Protein AF-A0A7M5WUW3-F1 (afdb_monomer_lite)

Secondary structure (DSSP, 8-state):
---SHHHHHHHHHHHHHHHHHHHHHHHHHHS-HHHHHHHTTS---------------------------------------------------------------------------SSHHHHHHHHHHHHHHHHHHHHHHHHHHHHHHHHTSSS----HHHHHHHHHHHHHHHHHHHHHHHHHHHHHHHSTT-HHHHHHHHHHHHHHHHHHHHHHHHHHHHHHHHHHHHHHHHHHHHHHHHHHHHHHHHHHHHHHHHS-S-HHHHHHHHHHHHHHHHHHHHHHHHHHHHHT-TTS-HHHHHHHHHHHHHHHHHHHHHHHHHHHHHHHHHHHHHHHHHHHHHHHHHHHHHHHHHHTT---HHHHHHHHHHHHHHHHHHHHHHHHHHHHHHHHHHHGGGS-HHHHHHHHHHHHHHHHHHHHHHHHHHHHHHHHHHHHHHHHHHHHHHHHHHHHHHHHHHHHHTTTT---SHHHHHHHHHHHHHHHHHHHHHHHHHHHHHHHHHTTTTSTTHHHHHHHHHHHHHHHHHHHHHHHHHHHHHHHHHHHH--

Radius of gyration: 63.01 Å; chains: 1; bounding box: 129×64×210 Å

Structure (mmCIF, N/CA/C/O backbone):
data_AF-A0A7M5WUW3-F1
#
_entry.id   AF-A0A7M5WUW3-F1
#
loop_
_atom_site.group_PDB
_atom_site.id
_atom_site.type_symbol
_atom_site.label_atom_id
_atom_site.label_alt_id
_atom_site.label_comp_id
_atom_site.label_asym_id
_atom_site.label_entity_id
_atom_site.label_seq_id
_atom_site.pdbx_PDB_ins_code
_atom_site.Cartn_x
_atom_site.Cartn_y
_atom_site.Cartn_z
_atom_site.occupancy
_atom_site.B_iso_or_equiv
_atom_site.auth_seq_id
_atom_site.auth_comp_id
_atom_site.auth_asym_id
_atom_site.auth_atom_id
_atom_site.pdbx_PDB_model_num
ATOM 1 N N . LYS A 1 1 ? -48.008 1.207 118.930 1.00 36.62 1 LYS A N 1
ATOM 2 C CA . LYS A 1 1 ? -48.909 1.593 117.817 1.00 36.62 1 LYS A CA 1
ATOM 3 C C . LYS A 1 1 ? -48.050 2.169 116.680 1.00 36.62 1 LYS A C 1
ATOM 5 O O . LYS A 1 1 ? -47.332 3.125 116.912 1.00 36.62 1 LYS A O 1
ATOM 10 N N . THR A 1 2 ? -48.029 1.445 115.553 1.00 50.88 2 THR A N 1
ATOM 11 C CA . THR A 1 2 ? -47.575 1.736 114.163 1.00 50.88 2 THR A CA 1
ATOM 12 C C . THR A 1 2 ? -46.998 3.125 113.825 1.00 50.88 2 THR A C 1
ATOM 14 O O . THR A 1 2 ? -47.695 4.107 114.064 1.00 50.88 2 THR A O 1
ATOM 17 N N . PRO A 1 3 ? -45.810 3.210 113.165 1.00 41.06 3 PRO A N 1
ATOM 18 C CA . PRO A 1 3 ? -45.769 3.696 111.768 1.00 41.06 3 PRO A CA 1
ATOM 19 C C . PRO A 1 3 ? -44.536 3.235 110.931 1.00 41.06 3 PRO A C 1
ATOM 21 O O . PRO A 1 3 ? -43.832 4.067 110.368 1.00 41.06 3 PRO A O 1
ATOM 24 N N . LYS A 1 4 ? -44.219 1.933 110.822 1.00 41.97 4 LYS A N 1
ATOM 25 C CA . LYS A 1 4 ? -43.139 1.465 109.904 1.00 41.97 4 LYS A CA 1
ATOM 26 C C . LYS A 1 4 ? -43.601 0.578 108.740 1.00 41.97 4 LYS A C 1
ATOM 28 O O . LYS A 1 4 ? -42.954 0.568 107.699 1.00 41.97 4 LYS A O 1
ATOM 33 N N . ALA A 1 5 ? -44.754 -0.084 108.849 1.00 38.22 5 ALA A N 1
ATOM 34 C CA . ALA A 1 5 ? -45.273 -0.946 107.780 1.00 38.22 5 ALA A CA 1
ATOM 35 C C . ALA A 1 5 ? -45.907 -0.165 106.605 1.00 38.22 5 ALA A C 1
ATOM 37 O O . ALA A 1 5 ? -45.842 -0.601 105.459 1.00 38.22 5 ALA A O 1
ATOM 38 N N . THR A 1 6 ? -46.466 1.025 106.849 1.00 43.19 6 THR A N 1
ATOM 39 C CA . THR A 1 6 ? -47.188 1.808 105.827 1.00 43.19 6 THR A CA 1
ATOM 40 C C . THR A 1 6 ? -46.278 2.641 104.915 1.00 43.19 6 THR A C 1
ATOM 42 O O . THR A 1 6 ? -46.667 2.942 103.790 1.00 43.19 6 THR A O 1
ATOM 45 N N . GLN A 1 7 ? -45.062 2.995 105.352 1.00 40.44 7 GLN A N 1
ATOM 46 C CA . GLN A 1 7 ? -44.087 3.697 104.500 1.00 40.44 7 GLN A CA 1
ATOM 47 C C . GLN A 1 7 ? -43.358 2.751 103.536 1.00 40.44 7 GLN A C 1
ATOM 49 O O . GLN A 1 7 ? -43.092 3.141 102.400 1.00 40.44 7 GLN A O 1
ATOM 54 N N . LEU A 1 8 ? -43.091 1.502 103.941 1.00 38.50 8 LEU A N 1
ATOM 55 C CA . LEU A 1 8 ? -42.441 0.522 103.066 1.00 38.50 8 LEU A CA 1
ATOM 56 C C . LEU A 1 8 ? -43.353 0.082 101.910 1.00 38.50 8 LEU A C 1
ATOM 58 O O . LEU A 1 8 ? -42.878 -0.017 100.782 1.00 38.50 8 LEU A O 1
ATOM 62 N N . ASN A 1 9 ? -44.656 -0.097 102.159 1.00 41.28 9 ASN A N 1
ATOM 63 C CA . ASN A 1 9 ? -45.617 -0.402 101.092 1.00 41.28 9 ASN A CA 1
ATOM 64 C C . ASN A 1 9 ? -45.832 0.796 100.159 1.00 41.28 9 ASN A C 1
ATOM 66 O O . ASN A 1 9 ? -45.757 0.626 98.951 1.00 41.28 9 ASN A O 1
ATOM 70 N N . LYS A 1 10 ? -45.926 2.029 100.682 1.00 43.22 10 LYS A N 1
ATOM 71 C CA . LYS A 1 10 ? -46.007 3.229 99.828 1.00 43.22 10 LYS A CA 1
ATOM 72 C C . LYS A 1 10 ? -44.766 3.444 98.955 1.00 43.22 10 LYS A C 1
ATOM 74 O O . LYS A 1 10 ? -44.915 3.859 97.815 1.00 43.22 10 LYS A O 1
ATOM 79 N N . MET A 1 11 ? -43.556 3.144 99.438 1.00 37.34 11 MET A N 1
ATOM 80 C CA . MET A 1 11 ? -42.340 3.210 98.607 1.00 37.34 11 MET A CA 1
ATOM 81 C C . MET A 1 11 ? -42.250 2.081 97.575 1.00 37.34 11 MET A C 1
ATOM 83 O O . MET A 1 11 ? -41.693 2.285 96.496 1.00 37.34 11 MET A O 1
ATOM 87 N N . ARG A 1 12 ? -42.772 0.890 97.892 1.00 45.69 12 ARG A N 1
ATOM 88 C CA . ARG A 1 12 ? -42.808 -0.246 96.963 1.00 45.69 12 ARG A CA 1
ATOM 89 C C . ARG A 1 12 ? -43.838 -0.013 95.857 1.00 45.69 12 ARG A C 1
ATOM 91 O O . ARG A 1 12 ? -43.509 -0.230 94.695 1.00 45.69 12 ARG A O 1
ATOM 98 N N . ASP A 1 13 ? -44.994 0.543 96.209 1.00 43.28 13 ASP A N 1
ATOM 99 C CA . ASP A 1 13 ? -46.050 0.939 95.276 1.00 43.28 13 ASP A CA 1
ATOM 100 C C . ASP A 1 13 ? -45.634 2.152 94.436 1.00 43.28 13 ASP A C 1
ATOM 102 O O . ASP A 1 13 ? -45.845 2.139 93.229 1.00 43.28 13 ASP A O 1
ATOM 106 N N . LEU A 1 14 ? -44.934 3.150 95.000 1.00 43.22 14 LEU A N 1
ATOM 107 C CA . LEU A 1 14 ? -44.356 4.238 94.196 1.00 43.22 14 LEU A CA 1
ATOM 108 C C . LEU A 1 14 ? -43.268 3.741 93.240 1.00 43.22 14 LEU A C 1
ATOM 110 O O . LEU A 1 14 ? -43.219 4.207 92.108 1.00 43.22 14 LEU A O 1
ATOM 114 N N . LYS A 1 15 ? -42.409 2.794 93.646 1.00 42.06 15 LYS A N 1
ATOM 115 C CA . LYS A 1 15 ? -41.422 2.185 92.735 1.00 42.06 15 LYS A CA 1
ATOM 116 C C . LYS A 1 15 ? -42.094 1.374 91.630 1.00 42.06 15 LYS A C 1
ATOM 118 O O . LYS A 1 15 ? -41.616 1.408 90.503 1.00 42.06 15 LYS A O 1
ATOM 123 N N . LEU A 1 16 ? -43.194 0.684 91.929 1.00 47.50 16 LEU A N 1
AT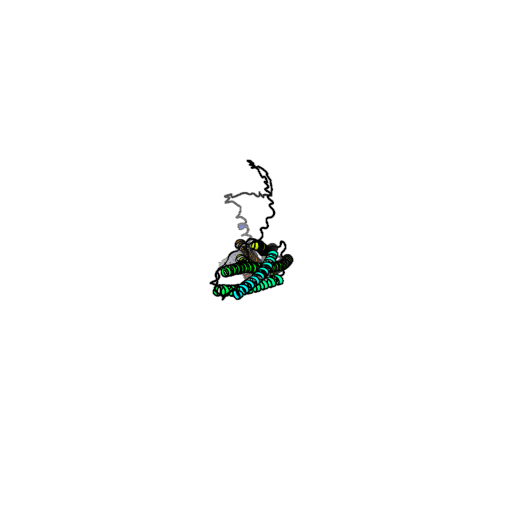OM 124 C CA . LEU A 1 16 ? -43.991 -0.045 90.941 1.00 47.50 16 LEU A CA 1
ATOM 125 C C . LEU A 1 16 ? -44.698 0.904 89.976 1.00 47.50 16 LEU A C 1
ATOM 127 O O . LEU A 1 16 ? -44.605 0.692 88.776 1.00 47.50 16 LEU A O 1
ATOM 131 N N . VAL A 1 17 ? -45.318 1.978 90.465 1.00 46.50 17 VAL A N 1
ATOM 132 C CA . VAL A 1 17 ? -45.953 3.003 89.624 1.00 46.50 17 VAL A CA 1
ATOM 133 C C . VAL A 1 17 ? -44.908 3.727 88.776 1.00 46.50 17 VAL A C 1
ATOM 135 O O . VAL A 1 17 ? -45.123 3.894 87.580 1.00 46.50 17 VAL A O 1
ATOM 138 N N . PHE A 1 18 ? -43.748 4.067 89.344 1.00 44.38 18 PHE A N 1
ATOM 139 C CA . PHE A 1 18 ? -42.655 4.703 88.611 1.00 44.38 18 PHE A CA 1
ATOM 140 C C . PHE A 1 18 ? -42.067 3.769 87.550 1.00 44.38 18 PHE A C 1
ATOM 142 O O . PHE A 1 18 ? -41.844 4.218 86.440 1.00 44.38 18 PHE A O 1
ATOM 149 N N . LEU A 1 19 ? -41.884 2.472 87.827 1.00 47.72 19 LEU A N 1
ATOM 150 C CA . LEU A 1 19 ? -41.422 1.488 86.834 1.00 47.72 19 LEU A CA 1
ATOM 151 C C . LEU A 1 19 ? -42.487 1.152 85.781 1.00 47.72 19 LEU A C 1
ATOM 153 O O . LEU A 1 19 ? -42.133 0.886 84.638 1.00 47.72 19 LEU A O 1
ATOM 157 N N . PHE A 1 20 ? -43.773 1.190 86.135 1.00 46.38 20 PHE A N 1
ATOM 158 C CA . PHE A 1 20 ? -44.877 1.005 85.190 1.00 46.38 20 PHE A CA 1
ATOM 159 C C . PHE A 1 20 ? -45.017 2.219 84.271 1.00 46.38 20 PHE A C 1
ATOM 161 O O . PHE A 1 20 ? -45.211 2.054 83.073 1.00 46.38 20 PHE A O 1
ATOM 168 N N . HIS A 1 21 ? -44.842 3.430 84.807 1.00 45.56 21 HIS A N 1
ATOM 169 C CA . HIS A 1 21 ? -44.803 4.655 84.012 1.00 45.56 21 HIS A CA 1
ATOM 170 C C . HIS A 1 21 ? -43.521 4.728 83.189 1.00 45.56 21 HIS A C 1
ATOM 172 O O . HIS A 1 21 ? -43.609 5.077 82.028 1.00 45.56 21 HIS A O 1
ATOM 178 N N . LEU A 1 22 ? -42.360 4.313 83.710 1.00 44.44 22 LEU A N 1
ATOM 179 C CA . LEU A 1 22 ? -41.120 4.224 82.931 1.00 44.44 22 LEU A CA 1
ATOM 180 C C . LEU A 1 22 ? -41.236 3.176 81.815 1.00 44.44 22 LEU A C 1
ATOM 182 O O . LEU A 1 22 ? -40.748 3.404 80.716 1.00 44.44 22 LEU A O 1
ATOM 186 N N . GLY A 1 23 ? -41.903 2.049 82.082 1.00 39.94 23 GLY A N 1
ATOM 187 C CA . GLY A 1 23 ? -42.206 1.011 81.097 1.00 39.94 23 GLY A CA 1
ATOM 188 C C . GLY A 1 23 ? -43.192 1.486 80.031 1.00 39.94 23 GLY A C 1
ATOM 189 O O . GLY A 1 23 ? -42.955 1.252 78.853 1.00 39.94 23 GLY A O 1
ATOM 190 N N . ALA A 1 24 ? -44.245 2.210 80.418 1.00 42.97 24 ALA A N 1
ATOM 191 C CA . ALA A 1 24 ? -45.188 2.832 79.490 1.00 42.97 24 ALA A CA 1
ATOM 192 C C . ALA A 1 24 ? -44.523 3.942 78.657 1.00 42.97 24 ALA A C 1
ATOM 194 O O . ALA A 1 24 ? -44.698 3.967 77.445 1.00 42.97 24 ALA A O 1
ATOM 195 N N . LEU A 1 25 ? -43.675 4.776 79.273 1.00 38.88 25 LEU A N 1
ATOM 196 C CA . LEU A 1 25 ? -42.908 5.825 78.595 1.00 38.88 25 LEU A CA 1
ATOM 197 C C . LEU A 1 25 ? -41.881 5.228 77.622 1.00 38.88 25 LEU A C 1
ATOM 199 O O . LEU A 1 25 ? -41.710 5.733 76.522 1.00 38.88 25 LEU A O 1
ATOM 203 N N . LEU A 1 26 ? -41.206 4.133 77.993 1.00 42.72 26 LEU A N 1
ATOM 204 C CA . LEU A 1 26 ? -40.264 3.425 77.117 1.00 42.72 26 LEU A CA 1
ATOM 205 C C . LEU A 1 26 ? -40.975 2.734 75.948 1.00 42.72 26 LEU A C 1
ATOM 207 O O . LEU A 1 26 ? -40.417 2.674 74.856 1.00 42.72 26 LEU A O 1
ATOM 211 N N . ILE A 1 27 ? -42.205 2.253 76.143 1.00 44.59 27 ILE A N 1
ATOM 212 C CA . ILE A 1 27 ? -43.043 1.697 75.070 1.00 44.59 27 ILE A CA 1
ATOM 213 C C . ILE A 1 27 ? -43.561 2.817 74.150 1.00 44.59 27 ILE A C 1
ATOM 215 O O . ILE A 1 27 ? -43.502 2.668 72.932 1.00 44.59 27 ILE A O 1
ATOM 219 N N . GLU A 1 28 ? -43.974 3.970 74.684 1.00 38.12 28 GLU A N 1
ATOM 220 C CA . GLU A 1 28 ? -44.374 5.131 73.871 1.00 38.12 28 GLU A CA 1
ATOM 221 C C . GLU A 1 28 ? -43.200 5.703 73.065 1.00 38.12 28 GLU A C 1
ATOM 223 O O . GLU A 1 28 ? -43.349 5.953 71.868 1.00 38.12 28 GLU A O 1
ATOM 228 N N . VAL A 1 29 ? -42.011 5.821 73.665 1.00 38.41 29 VAL A N 1
ATOM 229 C CA . VAL A 1 29 ? -40.797 6.325 72.995 1.00 38.41 29 VAL A CA 1
ATOM 230 C C . VAL A 1 29 ? -40.263 5.344 71.939 1.00 38.41 29 VAL A C 1
ATOM 232 O O . VAL A 1 29 ? -39.714 5.783 70.931 1.00 38.41 29 VAL A O 1
ATOM 235 N N . THR A 1 30 ? -40.465 4.031 72.100 1.00 41.06 30 THR A N 1
ATOM 236 C CA . THR A 1 30 ? -40.055 3.015 71.102 1.00 41.06 30 THR A CA 1
ATOM 237 C C . THR A 1 30 ? -41.110 2.732 70.027 1.00 41.06 30 THR A C 1
ATOM 239 O O . THR A 1 30 ? -40.768 2.205 68.972 1.00 41.06 30 THR A O 1
ATOM 242 N N . SER A 1 31 ? -42.371 3.129 70.236 1.00 39.72 31 SER A N 1
ATOM 243 C CA . SER A 1 31 ? -43.466 2.928 69.270 1.00 39.72 31 SER A CA 1
ATOM 244 C C . SER A 1 31 ? -43.479 3.904 68.083 1.00 39.72 31 SER A C 1
ATOM 246 O O . SER A 1 31 ? -44.309 3.768 67.191 1.00 39.72 31 SER A O 1
ATOM 248 N N . GLY A 1 32 ? -42.579 4.894 68.032 1.00 37.38 32 GLY A N 1
ATOM 249 C CA . GLY A 1 32 ? -42.390 5.768 66.862 1.00 37.38 32 GLY A CA 1
ATOM 250 C C . GLY A 1 32 ? -43.563 6.699 66.502 1.00 37.38 32 GLY A C 1
ATOM 251 O O . GLY A 1 32 ? -43.406 7.564 65.640 1.00 37.38 32 GLY A O 1
ATOM 252 N N . GLN A 1 33 ? -44.716 6.601 67.168 1.00 38.84 33 GLN A N 1
ATOM 253 C CA . GLN A 1 33 ? -45.908 7.381 66.818 1.00 38.84 33 GLN A CA 1
ATOM 254 C C . GLN A 1 33 ? -45.808 8.866 67.233 1.00 38.84 33 GLN A C 1
ATOM 256 O O . GLN A 1 33 ? -46.416 9.721 66.594 1.00 38.84 33 GLN A O 1
ATOM 261 N N . GLY A 1 34 ? -45.009 9.201 68.257 1.00 34.56 34 GLY A N 1
ATOM 262 C CA . GLY A 1 34 ? -44.826 10.586 68.728 1.00 34.56 34 GLY A CA 1
ATOM 263 C C . GLY A 1 34 ? -43.816 11.419 67.925 1.00 34.56 34 GLY A C 1
ATOM 264 O O . GLY A 1 34 ? -43.951 12.636 67.837 1.00 34.56 34 GLY A O 1
ATOM 265 N N . LEU A 1 35 ? -42.827 10.776 67.295 1.00 36.41 35 LEU A N 1
ATOM 266 C CA . LEU A 1 35 ? -41.772 11.448 66.520 1.00 36.41 35 LEU A CA 1
ATOM 267 C C . LEU A 1 35 ? -42.226 11.819 65.097 1.00 36.41 35 LEU A C 1
ATOM 269 O O . LEU A 1 35 ? -41.792 12.836 64.554 1.00 36.41 35 LEU A O 1
ATOM 273 N N . MET A 1 36 ? -43.160 11.057 64.518 1.00 37.75 36 MET A N 1
ATOM 274 C CA . MET A 1 36 ? -43.691 11.317 63.171 1.00 37.75 36 MET A CA 1
ATOM 275 C C . MET A 1 36 ? -44.579 12.569 63.098 1.00 37.75 36 MET A C 1
ATOM 277 O O . MET A 1 36 ? -44.590 13.231 62.066 1.00 37.75 36 MET A O 1
ATOM 281 N N . ASN A 1 37 ? -45.239 12.960 64.196 1.00 35.53 37 ASN A N 1
ATOM 282 C CA . ASN A 1 37 ? -46.040 14.194 64.245 1.00 35.53 37 ASN A CA 1
ATOM 283 C C . ASN A 1 37 ? -45.202 15.475 64.407 1.00 35.53 37 ASN A C 1
ATOM 285 O O . ASN A 1 37 ? -45.719 16.571 64.198 1.00 35.53 37 ASN A O 1
ATOM 289 N N . ILE A 1 38 ? -43.917 15.358 64.765 1.00 34.84 38 ILE A N 1
ATOM 290 C CA . ILE A 1 38 ? -43.001 16.505 64.867 1.00 34.84 38 ILE A CA 1
ATOM 291 C C . ILE A 1 38 ? -42.253 16.721 63.540 1.00 34.84 38 ILE A C 1
ATOM 293 O O . ILE A 1 38 ? -42.015 17.862 63.156 1.00 34.84 38 ILE A O 1
ATOM 297 N N . LEU A 1 39 ? -41.965 15.657 62.781 1.00 33.72 39 LEU A N 1
ATOM 298 C CA . LEU A 1 39 ? -41.322 15.759 61.462 1.00 33.72 39 LEU A CA 1
ATOM 299 C C . LEU A 1 39 ? -42.286 16.124 60.319 1.00 33.72 39 LEU A C 1
ATOM 301 O O . LEU A 1 39 ? -41.839 16.621 59.287 1.00 33.72 39 LEU A O 1
ATOM 305 N N . SER A 1 40 ? -43.600 15.948 60.487 1.00 31.73 40 SER A N 1
ATOM 306 C CA . SER A 1 40 ? -44.597 16.306 59.466 1.00 31.73 40 SER A CA 1
ATOM 307 C C . SER A 1 40 ? -44.998 17.790 59.453 1.00 31.73 40 SER A C 1
ATOM 309 O O . SER A 1 40 ? -45.820 18.171 58.625 1.00 31.73 40 SER A O 1
ATOM 311 N N . ASN A 1 41 ? -44.437 18.629 60.337 1.00 28.62 41 ASN A N 1
ATOM 312 C CA . ASN A 1 41 ? -44.807 20.049 60.472 1.00 28.62 41 ASN A CA 1
ATOM 313 C C . ASN A 1 41 ? -43.667 21.055 60.240 1.00 28.62 41 ASN A C 1
ATOM 315 O O . ASN A 1 41 ? -43.800 22.236 60.554 1.00 28.62 41 ASN A O 1
ATOM 319 N N . THR A 1 42 ? -42.571 20.631 59.614 1.00 30.56 42 THR A N 1
ATOM 320 C CA . THR A 1 42 ? -41.522 21.544 59.138 1.00 30.56 42 THR A CA 1
ATOM 321 C C . THR A 1 42 ? -41.181 21.237 57.685 1.00 30.56 42 THR A C 1
ATOM 323 O O . THR A 1 42 ? -40.231 20.509 57.421 1.00 30.56 42 THR A O 1
ATOM 326 N N . ASN A 1 43 ? -42.000 21.735 56.751 1.00 28.56 43 ASN A N 1
ATOM 327 C CA . ASN A 1 43 ? -41.565 22.289 55.457 1.00 28.56 43 ASN A CA 1
ATOM 328 C C . ASN A 1 43 ? -42.774 22.715 54.602 1.00 28.56 43 ASN A C 1
ATOM 330 O O . ASN A 1 43 ? -43.184 22.039 53.663 1.00 28.56 43 ASN A O 1
ATOM 334 N N . THR A 1 44 ? -43.299 23.899 54.908 1.00 29.06 44 THR A N 1
ATOM 335 C CA . THR A 1 44 ? -43.974 24.786 53.947 1.00 29.06 44 THR A CA 1
ATOM 336 C C . THR A 1 44 ? -43.227 26.123 54.002 1.00 29.06 44 THR A C 1
ATOM 338 O O . THR A 1 44 ? -43.402 26.866 54.961 1.00 29.06 44 THR A O 1
ATOM 341 N N . ALA A 1 45 ? -42.226 26.322 53.129 1.00 26.44 45 ALA A N 1
ATOM 342 C CA . ALA A 1 45 ? -42.226 27.250 51.971 1.00 26.44 45 ALA A CA 1
ATOM 343 C C . ALA A 1 45 ? -41.330 28.494 52.247 1.00 26.44 45 ALA A C 1
ATOM 345 O O . ALA A 1 45 ? -41.078 28.771 53.416 1.00 26.44 45 ALA A O 1
ATOM 346 N N . PRO A 1 46 ? -40.963 29.352 51.266 1.00 35.53 46 PRO A N 1
ATOM 347 C CA . PRO A 1 46 ? -40.438 29.138 49.901 1.00 35.53 46 PRO A CA 1
ATOM 348 C C . PRO A 1 46 ? -39.239 30.083 49.538 1.00 35.53 46 PRO A C 1
ATOM 350 O O . PRO A 1 46 ? -38.883 30.970 50.301 1.00 35.53 46 PRO A O 1
ATOM 353 N N . ASN A 1 47 ? -38.698 29.931 48.317 1.00 27.69 47 ASN A N 1
ATOM 354 C CA . ASN A 1 47 ? -37.936 30.904 47.497 1.00 27.69 47 ASN A CA 1
ATOM 355 C C . ASN A 1 47 ? -36.621 31.536 48.010 1.00 27.69 47 ASN A C 1
ATOM 357 O O . ASN A 1 47 ? -36.630 32.410 48.869 1.00 27.69 47 ASN A O 1
ATOM 361 N N . ALA A 1 48 ? -35.524 31.282 47.280 1.00 23.97 48 ALA A N 1
ATOM 362 C CA . ALA A 1 48 ? -34.528 32.309 46.956 1.00 23.97 48 ALA A CA 1
ATOM 363 C C . ALA A 1 48 ? -33.717 31.938 45.695 1.00 23.97 48 ALA A C 1
ATOM 365 O O . ALA A 1 48 ? -33.186 30.835 45.601 1.00 23.97 48 ALA A O 1
ATOM 366 N N . LEU A 1 49 ? -33.593 32.930 44.804 1.00 25.53 49 LEU A N 1
ATOM 367 C CA . LEU A 1 49 ? -32.660 33.088 43.675 1.00 25.53 49 LEU A CA 1
ATOM 368 C C . LEU A 1 49 ? -33.030 32.495 42.301 1.00 25.53 49 LEU A C 1
ATOM 370 O O . LEU A 1 49 ? -32.487 31.497 41.838 1.00 25.53 49 LEU A O 1
ATOM 374 N N . GLU A 1 50 ? -33.859 33.265 41.588 1.00 26.20 50 GLU A N 1
ATOM 375 C CA . GLU A 1 50 ? -33.510 33.730 40.237 1.00 26.20 50 GLU A CA 1
ATOM 376 C C . GLU A 1 50 ? -32.208 34.555 40.268 1.00 26.20 50 GLU A C 1
ATOM 378 O O . GLU A 1 50 ? -31.954 35.250 41.252 1.00 26.20 50 GLU A O 1
ATOM 383 N N . VAL A 1 51 ? -31.422 34.507 39.183 1.00 25.39 51 VAL A N 1
ATOM 384 C CA . VAL A 1 51 ? -30.864 35.668 38.449 1.00 25.39 51 VAL A CA 1
ATOM 385 C C . VAL A 1 51 ? -30.003 35.156 37.279 1.00 25.39 51 VAL A C 1
ATOM 387 O O . VAL A 1 51 ? -28.964 34.540 37.499 1.00 25.39 51 VAL A O 1
ATOM 390 N N . ASN A 1 52 ? -30.483 35.493 36.070 1.00 24.41 52 ASN A N 1
ATOM 391 C CA . ASN A 1 52 ? -29.790 35.877 34.824 1.00 24.41 52 ASN A CA 1
ATOM 392 C C . ASN A 1 52 ? -28.746 34.966 34.163 1.00 24.41 52 ASN A C 1
ATOM 394 O O . ASN A 1 52 ? -27.939 34.317 34.809 1.00 24.41 52 ASN A O 1
ATOM 398 N N . ASP A 1 53 ? -28.519 35.040 32.853 1.00 24.27 53 ASP A N 1
ATOM 399 C CA . ASP A 1 53 ? -29.280 35.426 31.653 1.00 24.27 53 ASP A CA 1
ATOM 400 C C . ASP A 1 53 ? -28.290 35.203 30.491 1.00 24.27 53 ASP A C 1
ATOM 402 O O . ASP A 1 53 ? -27.087 35.395 30.664 1.00 24.27 53 ASP A O 1
ATOM 406 N N . ASN A 1 54 ? -28.806 34.890 29.303 1.00 23.25 54 ASN A N 1
ATOM 407 C CA . ASN A 1 54 ? -28.206 35.183 27.992 1.00 23.25 54 ASN A CA 1
ATOM 408 C C . ASN A 1 54 ? -26.782 34.687 27.660 1.00 23.25 54 ASN A C 1
ATOM 410 O O . ASN A 1 54 ? -25.809 35.326 28.028 1.00 23.25 54 ASN A O 1
ATOM 414 N N . VAL A 1 55 ? -26.685 33.709 26.740 1.00 26.08 55 VAL A N 1
ATOM 415 C CA . VAL A 1 55 ? -26.050 33.889 25.408 1.00 26.08 55 VAL A CA 1
ATOM 416 C C . VAL A 1 55 ? -26.644 32.880 24.391 1.00 26.08 55 VAL A C 1
ATOM 418 O O . VAL A 1 55 ? -26.484 31.675 24.542 1.00 26.08 55 VAL A O 1
ATOM 421 N N . ALA A 1 56 ? -27.279 33.437 23.343 1.00 25.88 56 ALA A N 1
ATOM 422 C CA . ALA A 1 56 ? -27.498 32.960 21.954 1.00 25.88 56 ALA A CA 1
ATOM 423 C C . ALA A 1 56 ? -28.223 31.608 21.703 1.00 25.88 56 ALA A C 1
ATOM 425 O O . ALA A 1 56 ? -27.688 30.534 21.947 1.00 25.88 56 ALA A O 1
ATOM 426 N N . ILE A 1 57 ? -29.474 31.556 21.209 1.00 27.23 57 ILE A N 1
ATOM 427 C CA . ILE A 1 57 ? -29.967 31.878 19.839 1.00 27.23 57 ILE A CA 1
ATOM 428 C C . ILE A 1 57 ? -29.109 31.203 18.749 1.00 27.23 57 ILE A C 1
ATOM 430 O O . ILE A 1 57 ? -28.014 31.652 18.443 1.00 27.23 57 ILE A O 1
ATOM 434 N N . LYS A 1 58 ? -29.502 30.002 18.294 1.00 25.83 58 LYS A N 1
ATOM 435 C CA . LYS A 1 58 ? -30.313 29.708 17.081 1.00 25.83 58 LYS A CA 1
ATOM 436 C C . LYS A 1 58 ? -29.698 30.180 15.754 1.00 25.83 58 LYS A C 1
ATOM 438 O O . LYS A 1 58 ? -29.528 31.372 15.557 1.00 25.83 58 LYS A O 1
ATOM 443 N N . LEU A 1 59 ? -29.545 29.212 14.835 1.00 24.88 59 LEU A N 1
ATOM 444 C CA . LEU A 1 59 ? -29.842 29.215 13.379 1.00 24.88 59 LEU A CA 1
ATOM 445 C C . LEU A 1 59 ? -28.849 28.256 12.691 1.00 24.88 59 LEU A C 1
ATOM 447 O O . LEU A 1 59 ? -27.695 28.578 12.466 1.00 24.88 59 LEU A O 1
ATOM 451 N N . SER A 1 60 ? -29.180 26.976 12.496 1.00 24.00 60 SER A N 1
ATOM 452 C CA . SER A 1 60 ? -29.845 26.487 11.274 1.00 24.00 60 SER A CA 1
ATOM 453 C C . SER A 1 60 ? -30.125 27.561 10.219 1.00 24.00 60 SER A C 1
ATOM 455 O O . SER A 1 60 ? -31.069 28.323 10.365 1.00 24.00 60 SER A O 1
ATOM 457 N N . GLN A 1 61 ? -29.302 27.577 9.168 1.00 27.28 61 GLN A N 1
ATOM 458 C CA . GLN A 1 61 ? -29.629 27.822 7.754 1.00 27.28 61 GLN A CA 1
ATOM 459 C C . GLN A 1 61 ? -28.365 28.305 7.039 1.00 27.28 61 GLN A C 1
ATOM 461 O O . GLN A 1 61 ? -27.891 29.399 7.309 1.00 27.28 61 GLN A O 1
ATOM 466 N N . LEU A 1 62 ? -27.840 27.478 6.130 1.00 24.45 62 LEU A N 1
ATOM 467 C CA . LEU A 1 62 ? -27.444 27.841 4.759 1.00 24.45 62 LEU A CA 1
ATOM 468 C C . LEU A 1 62 ? -26.485 26.780 4.206 1.00 24.45 62 LEU A C 1
ATOM 470 O O . LEU A 1 62 ? -25.280 26.786 4.436 1.00 24.45 62 LEU A O 1
ATOM 474 N N . ALA A 1 63 ? -27.062 25.863 3.435 1.00 27.97 63 ALA A N 1
ATOM 475 C CA . ALA A 1 63 ? -26.343 25.173 2.376 1.00 27.97 63 ALA A CA 1
ATOM 476 C C . ALA A 1 63 ? -25.944 26.179 1.282 1.00 27.97 63 ALA A C 1
ATOM 478 O O . ALA A 1 63 ? -26.621 27.197 1.110 1.00 27.97 63 ALA A O 1
ATOM 479 N N . PRO A 1 64 ? -24.987 25.813 0.419 1.00 27.98 64 PRO A N 1
ATOM 480 C CA . PRO A 1 64 ? -25.149 26.158 -0.982 1.00 27.98 64 PRO A CA 1
ATOM 481 C C . PRO A 1 64 ? -25.092 24.917 -1.870 1.00 27.98 64 PRO A C 1
ATOM 483 O O . PRO A 1 64 ? -24.113 24.174 -1.918 1.00 27.98 64 PRO A O 1
ATOM 486 N N . ARG A 1 65 ? -26.181 24.743 -2.624 1.00 26.34 65 ARG A N 1
ATOM 487 C CA . ARG A 1 65 ? -26.199 24.009 -3.885 1.00 26.34 65 ARG A CA 1
ATOM 488 C C . ARG A 1 65 ? -25.488 24.827 -4.966 1.00 26.34 65 ARG A C 1
ATOM 490 O O . ARG A 1 65 ? -25.551 26.050 -5.005 1.00 26.34 65 ARG A O 1
ATOM 497 N N . THR A 1 66 ? -24.885 24.077 -5.874 1.00 29.44 66 THR A N 1
ATOM 498 C CA . THR A 1 66 ? -24.443 24.413 -7.230 1.00 29.44 66 THR A CA 1
ATOM 499 C C . THR A 1 66 ? -25.319 25.413 -7.999 1.00 29.44 66 THR A C 1
ATOM 501 O O . THR A 1 66 ? -26.533 25.232 -8.059 1.00 29.44 66 THR A O 1
ATOM 504 N N . SER A 1 67 ? -24.688 26.294 -8.785 1.00 27.52 67 SER A N 1
ATOM 505 C CA . SER A 1 67 ? -25.103 26.532 -10.179 1.00 27.52 67 SER A CA 1
ATOM 506 C C . SER A 1 67 ? -23.998 27.191 -11.008 1.00 27.52 67 SER A C 1
ATOM 508 O O . SER A 1 67 ? -23.503 28.263 -10.665 1.00 27.52 67 SER A O 1
ATOM 510 N N . LEU A 1 68 ? -23.681 26.562 -12.144 1.00 29.56 68 LEU A N 1
ATOM 511 C CA . LEU A 1 68 ? -23.102 27.203 -13.321 1.00 29.56 68 LEU A CA 1
ATOM 512 C C . LEU A 1 68 ? -23.956 28.401 -13.763 1.00 29.56 68 LEU A C 1
ATOM 514 O O . LEU A 1 68 ? -25.171 28.263 -13.903 1.00 29.56 68 LEU A O 1
ATOM 518 N N . LYS A 1 69 ? -23.306 29.490 -14.185 1.00 27.59 69 LYS A N 1
ATOM 519 C CA . LYS A 1 69 ? -23.788 30.290 -15.317 1.00 27.59 69 LYS A CA 1
ATOM 520 C C . LYS A 1 69 ? -22.622 30.806 -16.155 1.00 27.59 69 LYS A C 1
ATOM 522 O O . LYS A 1 69 ? -21.739 31.515 -15.690 1.00 27.59 69 LYS A O 1
ATOM 527 N N . GLN A 1 70 ? -22.670 30.395 -17.417 1.00 29.34 70 GLN A N 1
ATOM 528 C CA . GLN A 1 70 ? -21.978 30.970 -18.559 1.00 29.34 70 GLN A CA 1
ATOM 529 C C . GLN A 1 70 ? -22.177 32.488 -18.619 1.00 29.34 70 GLN A C 1
ATOM 531 O O . GLN A 1 70 ? -23.310 32.956 -18.520 1.00 29.34 70 GLN A O 1
ATOM 536 N N . GLN A 1 71 ? -21.131 33.224 -18.994 1.00 27.62 71 GLN A N 1
ATOM 537 C CA . GLN A 1 71 ? -21.322 34.331 -19.923 1.00 27.62 71 GLN A CA 1
ATOM 538 C C . GLN A 1 71 ? -20.122 34.510 -20.854 1.00 27.62 71 GLN A C 1
ATOM 540 O O . GLN A 1 71 ? -18.956 34.429 -20.483 1.00 27.62 71 GLN A O 1
ATOM 545 N N . LYS A 1 72 ? -20.488 34.668 -22.121 1.00 28.09 72 LYS A N 1
ATOM 546 C CA . LYS A 1 72 ? -19.682 34.750 -23.332 1.00 28.09 72 LYS A CA 1
ATOM 547 C C . LYS A 1 72 ? -19.418 36.226 -23.665 1.00 28.09 72 LYS A C 1
ATOM 549 O O . LYS A 1 72 ? -20.309 37.046 -23.490 1.00 28.09 72 LYS A O 1
ATOM 554 N N . ARG A 1 73 ? -18.302 36.445 -24.377 1.00 28.64 73 ARG A N 1
ATOM 555 C CA . ARG A 1 73 ? -18.025 37.498 -25.387 1.00 28.64 73 ARG A CA 1
ATOM 556 C C . ARG A 1 73 ? -17.677 38.921 -24.915 1.00 28.64 73 ARG A C 1
ATOM 558 O O . ARG A 1 73 ? -18.539 39.658 -24.464 1.00 28.64 73 ARG A O 1
ATOM 565 N N . ARG A 1 74 ? -16.471 39.359 -25.307 1.00 29.94 74 ARG A N 1
ATOM 566 C CA . ARG A 1 74 ? -16.168 40.401 -26.329 1.00 29.94 74 ARG A CA 1
ATOM 567 C C . ARG A 1 74 ? -14.642 40.409 -26.552 1.00 29.94 74 ARG A C 1
ATOM 569 O O . ARG A 1 74 ? -13.889 40.492 -25.600 1.00 29.94 74 ARG A O 1
ATOM 576 N N . SER A 1 75 ? -14.142 39.959 -27.706 1.00 31.73 75 SER A N 1
ATOM 577 C CA . SER A 1 75 ? -13.871 40.721 -28.943 1.00 31.73 75 SER A CA 1
ATOM 578 C C . SER A 1 75 ? -12.765 41.780 -28.812 1.00 31.73 75 SER A C 1
ATOM 580 O O . SER A 1 75 ? -13.016 42.883 -28.341 1.00 31.73 75 SER A O 1
ATOM 582 N N . GLY A 1 76 ? -11.581 41.460 -29.343 1.00 28.73 76 GLY A N 1
ATOM 583 C CA . GLY A 1 76 ? -10.462 42.378 -29.564 1.00 28.73 76 GLY A CA 1
ATOM 584 C C . GLY A 1 76 ? -9.765 42.048 -30.883 1.00 28.73 76 GLY A C 1
ATOM 585 O O . GLY A 1 76 ? -8.722 41.409 -30.916 1.00 28.73 76 GLY A O 1
ATOM 586 N N . ARG A 1 77 ? -10.418 42.429 -31.982 1.00 29.25 77 ARG A N 1
ATOM 587 C CA . ARG A 1 77 ? -9.932 42.382 -33.366 1.00 29.25 77 ARG A CA 1
ATOM 588 C C . ARG A 1 77 ? -9.014 43.597 -33.573 1.00 29.25 77 ARG A C 1
ATOM 590 O O . ARG A 1 77 ? -9.492 44.717 -33.424 1.00 29.25 77 ARG A O 1
ATOM 597 N N . ARG A 1 78 ? -7.766 43.408 -34.009 1.00 30.75 78 ARG A N 1
ATOM 598 C CA . ARG A 1 78 ? -7.066 44.361 -34.894 1.00 30.75 78 ARG A CA 1
ATOM 599 C C . ARG A 1 78 ? -6.333 43.598 -35.998 1.00 30.75 78 ARG A C 1
ATOM 601 O O . ARG A 1 78 ? -5.220 43.121 -35.848 1.00 30.75 78 ARG A O 1
ATOM 608 N N . ALA A 1 79 ? -7.058 43.471 -37.101 1.00 28.08 79 ALA A N 1
ATOM 609 C CA . ALA A 1 79 ? -6.574 43.608 -38.472 1.00 28.08 79 ALA A CA 1
ATOM 610 C C . ALA A 1 79 ? -6.060 45.065 -38.674 1.00 28.08 79 ALA A C 1
ATOM 612 O O . ALA A 1 79 ? -6.461 45.932 -37.904 1.00 28.08 79 ALA A O 1
ATOM 613 N N . LEU A 1 80 ? -5.264 45.481 -39.663 1.00 31.67 80 LEU A N 1
ATOM 614 C CA . LEU A 1 80 ? -4.834 44.940 -40.958 1.00 31.67 80 LEU A CA 1
ATOM 615 C C . LEU A 1 80 ? -3.814 45.942 -41.558 1.00 31.67 80 LEU A C 1
ATOM 617 O O . LEU A 1 80 ? -3.901 47.127 -41.247 1.00 31.67 80 LEU A O 1
ATOM 621 N N . LYS A 1 81 ? -3.059 45.470 -42.570 1.00 29.61 81 LYS A N 1
ATOM 622 C CA . LYS A 1 81 ? -2.578 46.211 -43.768 1.00 29.61 81 LYS A CA 1
ATOM 623 C C . LYS A 1 81 ? -1.425 47.204 -43.546 1.00 29.61 81 LYS A C 1
ATOM 625 O O . LYS A 1 81 ? -1.416 47.940 -42.581 1.00 29.61 81 LYS A O 1
ATOM 630 N N . ASN A 1 82 ? -0.445 47.357 -44.435 1.00 29.02 82 ASN A N 1
ATOM 631 C CA . ASN A 1 82 ? -0.259 47.037 -45.864 1.00 29.02 82 ASN A CA 1
ATOM 632 C C . ASN A 1 82 ? 1.232 47.392 -46.168 1.00 29.02 82 ASN A C 1
ATOM 634 O O . ASN A 1 82 ? 1.775 48.216 -45.444 1.00 29.02 82 ASN A O 1
ATOM 638 N N . LYS A 1 83 ? 1.970 46.915 -47.181 1.00 28.72 83 LYS A N 1
ATOM 639 C CA . LYS A 1 83 ? 1.725 47.005 -48.636 1.00 28.72 83 LYS A CA 1
ATOM 640 C C . LYS A 1 83 ? 2.958 46.415 -49.379 1.00 28.72 83 LYS A C 1
ATOM 642 O O . LYS A 1 83 ? 4.060 46.813 -49.036 1.00 28.72 83 LYS A O 1
ATOM 647 N N . LYS A 1 84 ? 2.696 45.602 -50.424 1.00 28.62 84 LYS A N 1
ATOM 648 C CA . LYS A 1 84 ? 3.265 45.602 -51.810 1.00 28.62 84 LYS A CA 1
ATOM 649 C C . LYS A 1 84 ? 4.799 45.436 -52.016 1.00 28.62 84 LYS A C 1
ATOM 651 O O . LYS A 1 84 ? 5.567 46.006 -51.271 1.00 28.62 84 LYS A O 1
ATOM 656 N N . ALA A 1 85 ? 5.323 44.763 -53.050 1.00 26.53 85 ALA A N 1
ATOM 657 C CA . ALA A 1 85 ? 4.757 44.216 -54.292 1.00 26.53 85 ALA A CA 1
ATOM 658 C C . ALA A 1 85 ? 5.676 43.152 -54.948 1.00 26.53 85 ALA A C 1
ATOM 660 O O . ALA A 1 85 ? 6.882 43.148 -54.732 1.00 26.53 85 ALA A O 1
ATOM 661 N N . ASN A 1 86 ? 5.039 42.309 -55.775 1.00 28.48 86 ASN A N 1
ATOM 662 C CA . ASN A 1 86 ? 5.534 41.532 -56.924 1.00 28.48 86 ASN A CA 1
ATOM 663 C C . ASN A 1 86 ? 6.771 42.094 -57.647 1.00 28.48 86 ASN A C 1
ATOM 665 O O . ASN A 1 86 ? 6.829 43.302 -57.849 1.00 28.48 86 ASN A O 1
ATOM 669 N N . THR A 1 87 ? 7.632 41.208 -58.169 1.00 27.36 87 THR A N 1
ATOM 670 C CA . THR A 1 87 ? 7.628 40.760 -59.589 1.00 27.36 87 THR A CA 1
ATOM 671 C C . THR A 1 87 ? 8.799 39.800 -59.863 1.00 27.36 87 THR A C 1
ATOM 673 O O . THR A 1 87 ? 9.952 40.167 -59.674 1.00 27.36 87 THR A O 1
ATOM 676 N N . GLU A 1 88 ? 8.495 38.595 -60.344 1.00 27.06 88 GLU A N 1
ATOM 677 C CA . GLU A 1 88 ? 9.327 37.812 -61.281 1.00 27.06 88 GLU A CA 1
ATOM 678 C C . GLU A 1 88 ? 8.836 38.111 -62.719 1.00 27.06 88 GLU A C 1
ATOM 680 O O . GLU A 1 88 ? 7.722 38.627 -62.860 1.00 27.06 88 GLU A O 1
ATOM 685 N N . PRO A 1 89 ? 9.499 37.626 -63.786 1.00 48.78 89 PRO A N 1
ATOM 686 C CA . PRO A 1 89 ? 10.905 37.750 -64.190 1.00 48.78 89 PRO A CA 1
ATOM 687 C C . PRO A 1 89 ? 10.967 38.372 -65.619 1.00 48.78 89 PRO A C 1
ATOM 689 O O . PRO A 1 89 ? 9.948 38.871 -66.102 1.00 48.78 89 PRO A O 1
ATOM 692 N N . PRO A 1 90 ? 12.108 38.355 -66.340 1.00 33.06 90 PRO A N 1
ATOM 693 C CA . PRO A 1 90 ? 12.168 37.330 -67.388 1.00 33.06 90 PRO A CA 1
ATOM 694 C C . PRO A 1 90 ? 13.563 36.790 -67.754 1.00 33.06 90 PRO A C 1
ATOM 696 O O . PRO A 1 90 ? 14.618 37.340 -67.450 1.00 33.06 90 PRO A O 1
ATOM 699 N N . ILE A 1 91 ? 13.459 35.674 -68.468 1.00 30.59 91 ILE A N 1
ATOM 700 C CA . ILE A 1 91 ? 14.390 34.998 -69.369 1.00 30.59 91 ILE A CA 1
ATOM 701 C C . ILE A 1 91 ? 15.019 35.965 -70.386 1.00 30.59 91 ILE A C 1
ATOM 703 O O . ILE A 1 91 ? 14.300 36.760 -70.987 1.00 30.59 91 ILE A O 1
ATOM 707 N N . VAL A 1 92 ? 16.319 35.799 -70.658 1.00 27.59 92 VAL A N 1
ATOM 708 C CA . VAL A 1 92 ? 16.939 36.103 -71.958 1.00 27.59 92 VAL A CA 1
ATOM 709 C C . VAL A 1 92 ? 17.935 34.991 -72.288 1.00 27.59 92 VAL A C 1
ATOM 711 O O . VAL A 1 92 ? 18.857 34.700 -71.526 1.00 27.59 92 VAL A O 1
ATOM 714 N N . GLU A 1 93 ? 17.679 34.359 -73.427 1.00 28.39 93 GLU A N 1
ATOM 715 C CA . GLU A 1 93 ? 18.548 33.455 -74.169 1.00 28.39 93 GLU A CA 1
ATOM 716 C C . GLU A 1 93 ? 19.819 34.171 -74.648 1.00 28.39 93 GLU A C 1
ATOM 718 O O . GLU A 1 93 ? 19.786 35.335 -75.036 1.00 28.39 93 GLU A O 1
ATOM 723 N N . SER A 1 94 ? 20.925 33.440 -74.757 1.00 27.75 94 SER A N 1
ATOM 724 C CA . SER A 1 94 ? 21.820 33.637 -75.899 1.00 27.75 94 SER A CA 1
ATOM 725 C C . SER A 1 94 ? 22.398 32.290 -76.314 1.00 27.75 94 SER A C 1
ATOM 727 O O . SER A 1 94 ? 23.164 31.653 -75.595 1.00 27.75 94 SER A O 1
ATOM 729 N N . ASN A 1 95 ? 21.939 31.855 -77.483 1.00 28.06 95 ASN A N 1
ATOM 730 C CA . ASN A 1 95 ? 22.599 30.884 -78.335 1.00 28.06 95 ASN A CA 1
ATOM 731 C C . ASN A 1 95 ? 23.959 31.445 -78.759 1.00 28.06 95 ASN A C 1
ATOM 733 O O . ASN A 1 95 ? 24.015 32.605 -79.156 1.00 28.06 95 ASN A O 1
ATOM 737 N N . MET A 1 96 ? 24.992 30.607 -78.780 1.00 31.95 96 MET A N 1
ATOM 738 C CA . MET A 1 96 ? 25.903 30.516 -79.923 1.00 31.95 96 MET A CA 1
ATOM 739 C C . MET A 1 96 ? 26.442 29.086 -79.989 1.00 31.95 96 MET A C 1
ATOM 741 O O . MET A 1 96 ? 27.249 28.662 -79.163 1.00 31.95 96 MET A O 1
ATOM 745 N N . ASP A 1 97 ? 25.933 28.353 -80.978 1.00 27.50 97 ASP A N 1
ATOM 746 C CA . ASP A 1 97 ? 26.720 27.383 -81.725 1.00 27.50 97 ASP A CA 1
ATOM 747 C C . ASP A 1 97 ? 27.884 28.128 -82.383 1.00 27.50 97 ASP A C 1
ATOM 749 O O . ASP A 1 97 ? 27.657 29.127 -83.059 1.00 27.50 97 ASP A O 1
ATOM 753 N N . GLU A 1 98 ? 29.097 27.600 -82.259 1.00 28.22 98 GLU A N 1
ATOM 754 C CA . GLU A 1 98 ? 30.054 27.652 -83.357 1.00 28.22 98 GLU A CA 1
ATOM 755 C C . GLU A 1 98 ? 30.859 26.351 -83.373 1.00 28.22 98 GLU A C 1
ATOM 757 O O . GLU A 1 98 ? 31.605 25.980 -82.465 1.00 28.22 98 GLU A O 1
ATOM 762 N N . SER A 1 99 ? 30.595 25.615 -84.436 1.00 27.61 99 SER A N 1
ATOM 763 C CA . SER A 1 99 ? 31.284 24.442 -84.921 1.00 27.61 99 SER A CA 1
ATOM 764 C C . SER A 1 99 ? 32.720 24.737 -85.364 1.00 27.61 99 SER A C 1
ATOM 766 O O . SER A 1 99 ? 32.983 25.789 -85.929 1.00 27.61 99 SER A O 1
ATOM 768 N N . LEU A 1 100 ? 33.565 23.702 -85.260 1.00 26.08 100 LEU A N 1
ATOM 769 C CA . LEU A 1 100 ? 34.623 23.342 -86.220 1.00 26.08 100 LEU A CA 1
ATOM 770 C C . LEU A 1 100 ? 35.657 24.419 -86.589 1.00 26.08 100 LEU A C 1
ATOM 772 O O . LEU A 1 100 ? 35.394 25.186 -87.499 1.00 26.08 100 LEU A O 1
ATOM 776 N N . ILE A 1 101 ? 36.898 24.281 -86.095 1.00 28.12 101 ILE A N 1
ATOM 777 C CA . ILE A 1 101 ? 38.087 24.242 -86.974 1.00 28.12 101 ILE A CA 1
ATOM 778 C C . ILE A 1 101 ? 39.088 23.208 -86.436 1.00 28.12 101 ILE A C 1
ATOM 780 O O . ILE A 1 101 ? 39.618 23.305 -85.331 1.00 28.12 101 ILE A O 1
ATOM 784 N N . VAL A 1 102 ? 39.308 22.193 -87.269 1.00 31.89 102 VAL A N 1
ATOM 785 C CA . VAL A 1 102 ? 40.488 21.331 -87.313 1.00 31.89 102 VAL A CA 1
ATOM 786 C C . VAL A 1 102 ? 41.608 22.160 -87.932 1.00 31.89 102 VAL A C 1
ATOM 788 O O . VAL A 1 102 ? 41.447 22.602 -89.065 1.00 31.89 102 VAL A O 1
ATOM 791 N N . GLU A 1 103 ? 42.740 22.328 -87.252 1.00 28.27 103 GLU A N 1
ATOM 792 C CA . GLU A 1 103 ? 43.971 22.738 -87.929 1.00 28.27 103 GLU A CA 1
ATOM 793 C C . GLU A 1 103 ? 45.071 21.702 -87.726 1.00 28.27 103 GLU A C 1
ATOM 795 O O . GLU A 1 103 ? 45.562 21.413 -86.634 1.00 28.27 103 GLU A O 1
ATOM 800 N N . SER A 1 104 ? 45.368 21.095 -88.863 1.00 28.39 104 SER A N 1
ATOM 801 C CA . SER A 1 104 ? 46.367 20.092 -89.129 1.00 28.39 104 SER A CA 1
ATOM 802 C C . SER A 1 104 ? 47.770 20.694 -89.116 1.00 28.39 104 SER A C 1
ATOM 804 O O . SER A 1 104 ? 48.026 21.767 -89.651 1.00 28.39 104 SER A O 1
ATOM 806 N N . LEU A 1 105 ? 48.692 19.901 -88.582 1.00 26.92 105 LEU A N 1
ATOM 807 C CA . LEU A 1 105 ? 50.095 19.797 -88.979 1.00 26.92 105 LEU A CA 1
ATOM 808 C C . LEU A 1 105 ? 50.390 20.181 -90.449 1.00 26.92 105 LEU A C 1
ATOM 810 O O . LEU A 1 105 ? 49.863 19.544 -91.358 1.00 26.92 105 LEU A O 1
ATOM 814 N N . ASN A 1 106 ? 51.347 21.091 -90.670 1.00 27.84 106 ASN A N 1
ATOM 815 C CA . ASN A 1 106 ? 52.528 20.862 -91.529 1.00 27.84 106 ASN A CA 1
ATOM 816 C C . ASN A 1 106 ? 53.545 22.014 -91.368 1.00 27.84 106 ASN A C 1
ATOM 818 O O . ASN A 1 106 ? 53.188 23.177 -91.480 1.00 27.84 106 ASN A O 1
ATOM 822 N N . VAL A 1 107 ? 54.758 21.761 -90.864 1.00 31.39 107 VAL A N 1
ATOM 823 C CA . VAL A 1 107 ? 56.011 21.418 -91.585 1.00 31.39 107 VAL A CA 1
ATOM 824 C C . VAL A 1 107 ? 56.598 22.553 -92.439 1.00 31.39 107 VAL A C 1
ATOM 826 O O . VAL A 1 107 ? 56.171 22.796 -93.560 1.00 31.39 107 VAL A O 1
ATOM 829 N N . ASN A 1 108 ? 57.697 23.130 -91.936 1.00 29.25 108 ASN A N 1
ATOM 830 C CA . ASN A 1 108 ? 58.962 23.352 -92.660 1.00 29.25 108 ASN A CA 1
ATOM 831 C C . ASN A 1 108 ? 60.070 23.636 -91.620 1.00 29.25 108 ASN A C 1
ATOM 833 O O . ASN A 1 108 ? 59.953 24.562 -90.829 1.00 29.25 108 ASN A O 1
ATOM 837 N N . LYS A 1 109 ? 60.975 22.680 -91.355 1.00 33.88 109 LYS A N 1
ATOM 838 C CA . LYS A 1 109 ? 62.346 22.542 -91.905 1.00 33.88 109 LYS A CA 1
ATOM 839 C C . LYS A 1 109 ? 63.245 23.776 -91.714 1.00 33.88 109 LYS A C 1
ATOM 841 O O . LYS A 1 109 ? 63.128 24.720 -92.479 1.00 33.88 109 LYS A O 1
ATOM 846 N N . GLN A 1 110 ? 64.244 23.674 -90.828 1.00 28.70 110 GLN A N 1
ATOM 847 C CA . GLN A 1 110 ? 65.666 23.453 -91.179 1.00 28.70 110 GLN A CA 1
ATOM 848 C C . GLN A 1 110 ? 66.574 23.353 -89.917 1.00 28.70 110 GLN A C 1
ATOM 850 O O . GLN A 1 110 ? 66.080 23.605 -88.820 1.00 28.70 110 GLN A O 1
ATOM 855 N N . PRO A 1 111 ? 67.827 22.846 -90.028 1.00 41.56 111 PRO A N 1
ATOM 856 C CA . PRO A 1 111 ? 68.376 21.884 -89.065 1.00 41.56 111 PRO A CA 1
ATOM 857 C C . PRO A 1 111 ? 69.631 22.331 -88.279 1.00 41.56 111 PRO A C 1
ATOM 859 O O . PRO A 1 111 ? 70.213 23.378 -88.533 1.00 41.56 111 PRO A O 1
ATOM 862 N N . ALA A 1 112 ? 70.074 21.381 -87.437 1.00 27.50 112 ALA A N 1
ATOM 863 C CA . ALA A 1 112 ? 71.430 21.103 -86.938 1.00 27.50 112 ALA A CA 1
ATOM 864 C C . ALA A 1 112 ? 71.903 21.789 -85.639 1.00 27.50 112 ALA A C 1
ATOM 866 O O . ALA A 1 112 ? 72.326 22.936 -85.640 1.00 27.50 112 ALA A O 1
ATOM 867 N N . SER A 1 113 ? 72.014 21.005 -84.557 1.00 28.58 113 SER A N 1
ATOM 868 C CA . SER A 1 113 ? 73.323 20.492 -84.113 1.00 28.58 113 SER A CA 1
ATOM 869 C C . SER A 1 113 ? 73.179 19.339 -83.100 1.00 28.58 113 SER A C 1
ATOM 871 O O . SER A 1 113 ? 72.301 19.311 -82.241 1.00 28.58 113 SER A O 1
ATOM 873 N N . THR A 1 114 ? 74.032 18.336 -83.284 1.00 30.50 114 THR A N 1
ATOM 874 C CA . THR A 1 114 ? 74.359 17.204 -82.400 1.00 30.50 114 THR A CA 1
ATOM 875 C C . THR A 1 114 ? 74.984 17.736 -81.095 1.00 30.50 114 THR A C 1
ATOM 877 O O . THR A 1 114 ? 75.663 18.753 -81.127 1.00 30.50 114 THR A O 1
ATOM 880 N N . THR A 1 115 ? 74.854 17.165 -79.894 1.00 29.39 115 THR A N 1
ATOM 881 C CA . THR A 1 115 ? 75.245 15.810 -79.464 1.00 29.39 115 THR A CA 1
ATOM 882 C C . THR A 1 115 ? 74.891 15.690 -77.968 1.00 29.39 115 THR A C 1
ATOM 884 O O . THR A 1 115 ? 75.317 16.535 -77.188 1.00 29.39 115 THR A O 1
ATOM 887 N N . ASN A 1 116 ? 74.145 14.662 -77.550 1.00 35.06 116 ASN A N 1
ATOM 888 C CA . ASN A 1 116 ? 74.280 14.027 -76.226 1.00 35.06 116 ASN A CA 1
ATOM 889 C C . ASN A 1 116 ? 73.510 12.697 -76.242 1.00 35.06 116 ASN A C 1
ATOM 891 O O . ASN A 1 116 ? 72.365 12.572 -75.811 1.00 35.06 116 ASN A O 1
ATOM 895 N N . THR A 1 117 ? 74.145 11.690 -76.834 1.00 36.59 117 THR A N 1
ATOM 896 C CA . THR A 1 117 ? 73.674 10.307 -76.986 1.00 36.59 117 THR A CA 1
ATOM 897 C C . THR A 1 117 ? 73.867 9.504 -75.698 1.00 36.59 117 THR A C 1
ATOM 899 O O . THR A 1 117 ? 74.582 8.510 -75.640 1.00 36.59 117 THR A O 1
ATOM 902 N N . LYS A 1 118 ? 73.173 9.944 -74.654 1.00 51.03 118 LYS A N 1
ATOM 903 C CA . LYS A 1 118 ? 72.519 9.085 -73.663 1.00 51.03 118 LYS A CA 1
ATOM 904 C C . LYS A 1 118 ? 71.163 9.740 -73.447 1.00 51.03 118 LYS A C 1
ATOM 906 O O . LYS A 1 118 ? 71.169 10.849 -72.928 1.00 51.03 118 LYS A O 1
ATOM 911 N N . SER A 1 119 ? 70.051 9.160 -73.923 1.00 50.81 119 SER A N 1
ATOM 912 C CA . SER A 1 119 ? 68.698 9.380 -73.344 1.00 50.81 119 SER A CA 1
ATOM 913 C C . SER A 1 119 ? 67.484 9.109 -74.253 1.00 50.81 119 SER A C 1
ATOM 915 O O . SER A 1 119 ? 66.377 9.175 -73.737 1.00 50.81 119 SER A O 1
ATOM 917 N N . ILE A 1 120 ? 67.578 8.811 -75.557 1.00 50.09 120 ILE A N 1
ATOM 918 C CA . ILE A 1 120 ? 66.347 8.716 -76.389 1.00 50.09 120 ILE A CA 1
ATOM 919 C C . ILE A 1 120 ? 65.517 7.447 -76.088 1.00 50.09 120 ILE A C 1
ATOM 921 O O . ILE A 1 120 ? 64.308 7.560 -75.873 1.00 50.09 120 ILE A O 1
ATOM 925 N N . ASP A 1 121 ? 66.140 6.271 -75.970 1.00 55.00 121 ASP A N 1
ATOM 926 C CA . ASP A 1 121 ? 65.418 5.020 -75.663 1.00 55.00 121 ASP A CA 1
ATOM 927 C C . ASP A 1 121 ? 64.911 4.969 -74.211 1.00 55.00 121 ASP A C 1
ATOM 929 O O . ASP A 1 121 ? 63.782 4.552 -73.951 1.00 55.00 121 ASP A O 1
ATOM 933 N N . GLU A 1 122 ? 65.688 5.492 -73.256 1.00 57.97 122 GLU A N 1
ATOM 934 C CA . GLU A 1 122 ? 65.263 5.609 -71.854 1.00 57.97 122 GLU A CA 1
ATOM 935 C C . GLU A 1 122 ? 64.146 6.653 -71.670 1.00 57.97 122 GLU A C 1
ATOM 937 O O . GLU A 1 122 ? 63.222 6.427 -70.886 1.00 57.97 122 GLU A O 1
ATOM 942 N N . ASN A 1 123 ? 64.171 7.764 -72.424 1.00 59.44 123 ASN A N 1
ATOM 943 C CA . ASN A 1 123 ? 63.111 8.780 -72.400 1.00 59.44 123 ASN A CA 1
ATOM 944 C C . ASN A 1 123 ? 61.813 8.293 -73.066 1.00 59.44 123 ASN A C 1
ATOM 946 O O . ASN A 1 123 ? 60.726 8.685 -72.637 1.00 59.44 123 ASN A O 1
ATOM 950 N N . THR A 1 124 ? 61.899 7.460 -74.105 1.00 62.47 124 THR A N 1
ATOM 951 C CA . THR A 1 124 ? 60.720 6.842 -74.739 1.00 62.47 124 THR A CA 1
ATOM 952 C C . THR A 1 124 ? 60.106 5.796 -73.802 1.00 62.47 124 THR A C 1
ATOM 954 O O . THR A 1 124 ? 58.908 5.849 -73.525 1.00 62.47 124 THR A O 1
ATOM 957 N N . SER A 1 125 ? 60.944 4.960 -73.180 1.00 78.62 125 SER A N 1
ATOM 958 C CA . SER A 1 125 ? 60.542 3.953 -72.185 1.00 78.62 125 SER A CA 1
ATOM 959 C C . SER A 1 125 ? 59.859 4.555 -70.945 1.00 78.62 125 SER A C 1
ATOM 961 O O . SER A 1 125 ? 58.818 4.063 -70.503 1.00 78.62 125 SER A O 1
ATOM 963 N N . ILE A 1 126 ? 60.366 5.665 -70.387 1.00 81.06 126 ILE A N 1
ATOM 964 C CA . ILE A 1 126 ? 59.709 6.319 -69.238 1.00 81.06 126 ILE A CA 1
ATOM 965 C C . ILE A 1 126 ? 58.408 7.026 -69.631 1.00 81.06 126 ILE A C 1
ATOM 967 O O . ILE A 1 126 ? 57.454 7.004 -68.856 1.00 81.06 126 ILE A O 1
ATOM 971 N N . ARG A 1 127 ? 58.311 7.608 -70.834 1.00 80.94 127 ARG A N 1
ATOM 972 C CA . ARG A 1 127 ? 57.050 8.191 -71.329 1.00 80.94 127 ARG A CA 1
ATOM 973 C C . ARG A 1 127 ? 55.965 7.126 -71.469 1.00 80.94 127 ARG A C 1
ATOM 975 O O . ARG A 1 127 ? 54.824 7.378 -71.082 1.00 80.94 127 ARG A O 1
ATOM 982 N N . GLU A 1 128 ? 56.319 5.933 -71.940 1.00 83.38 128 GLU A N 1
ATOM 983 C CA . GLU A 1 128 ? 55.409 4.784 -71.997 1.00 83.38 128 GLU A CA 1
ATOM 984 C C . GLU A 1 128 ? 54.980 4.318 -70.600 1.00 83.38 128 GLU A C 1
ATOM 986 O O . GLU A 1 128 ? 53.785 4.122 -70.362 1.00 83.38 128 GLU A O 1
ATOM 991 N N . ARG A 1 129 ? 55.914 4.227 -69.642 1.00 84.56 129 ARG A N 1
ATOM 992 C CA . ARG A 1 129 ? 55.606 3.899 -68.235 1.00 84.56 129 ARG A CA 1
ATOM 993 C C . ARG A 1 129 ? 54.698 4.943 -67.579 1.00 84.56 129 ARG A C 1
ATOM 995 O O . ARG A 1 129 ? 53.739 4.569 -66.908 1.00 84.56 129 ARG A O 1
ATOM 1002 N N . ILE A 1 130 ? 54.939 6.236 -67.810 1.00 85.19 130 ILE A N 1
ATOM 1003 C CA . ILE A 1 130 ? 54.074 7.332 -67.340 1.00 85.19 130 ILE A CA 1
ATOM 1004 C C . ILE A 1 130 ? 52.672 7.188 -67.939 1.00 85.19 130 ILE A C 1
ATOM 1006 O O . ILE A 1 130 ? 51.693 7.238 -67.198 1.00 85.19 130 ILE A O 1
ATOM 1010 N N . ALA A 1 131 ? 52.559 6.959 -69.250 1.00 84.38 131 ALA A N 1
ATOM 1011 C CA . ALA A 1 131 ? 51.270 6.790 -69.921 1.00 84.38 131 ALA A CA 1
ATOM 1012 C C . ALA A 1 131 ? 50.512 5.542 -69.432 1.00 84.38 131 ALA A C 1
ATOM 1014 O O . ALA A 1 131 ? 49.286 5.566 -69.297 1.00 84.38 131 ALA A O 1
ATOM 1015 N N . GLN A 1 132 ? 51.219 4.449 -69.137 1.00 87.56 132 GLN A N 1
ATOM 1016 C CA . GLN A 1 132 ? 50.624 3.232 -68.587 1.00 87.56 132 GLN A CA 1
ATOM 1017 C C . GLN A 1 132 ? 50.124 3.443 -67.152 1.00 87.56 132 GLN A C 1
ATOM 1019 O O . GLN A 1 132 ? 48.995 3.052 -66.840 1.00 87.56 132 GLN A O 1
ATOM 1024 N N . THR A 1 133 ? 50.915 4.093 -66.294 1.00 84.69 133 THR A N 1
ATOM 1025 C CA . THR A 1 133 ? 50.492 4.445 -64.931 1.00 84.69 133 THR A CA 1
ATOM 1026 C C . THR A 1 133 ? 49.326 5.429 -64.956 1.00 84.69 133 THR A C 1
ATOM 1028 O O . THR A 1 133 ? 48.368 5.237 -64.211 1.00 84.69 133 THR A O 1
ATOM 1031 N N . ASP A 1 134 ? 49.326 6.418 -65.852 1.00 86.81 134 ASP A N 1
ATOM 1032 C CA . ASP A 1 134 ? 48.213 7.364 -66.000 1.00 86.81 134 ASP A CA 1
ATOM 1033 C C . ASP A 1 134 ? 46.904 6.660 -66.396 1.00 86.81 134 ASP A C 1
ATOM 1035 O O . ASP A 1 134 ? 45.875 6.875 -65.754 1.00 86.81 134 ASP A O 1
ATOM 1039 N N . LYS A 1 135 ? 46.951 5.708 -67.343 1.00 88.88 135 LYS A N 1
ATOM 1040 C CA . LYS A 1 135 ? 45.797 4.852 -67.689 1.00 88.88 135 LYS A CA 1
ATOM 1041 C C . LYS A 1 135 ? 45.276 4.058 -66.487 1.00 88.88 135 LYS A C 1
ATOM 1043 O O . LYS A 1 135 ? 44.063 3.951 -66.298 1.00 88.88 135 LYS A O 1
ATOM 1048 N N . GLN A 1 136 ? 46.167 3.500 -65.665 1.00 87.81 136 GLN A N 1
ATOM 1049 C CA . GLN A 1 136 ? 45.772 2.759 -64.461 1.00 87.81 136 GLN A CA 1
ATOM 1050 C C . GLN A 1 136 ? 45.179 3.684 -63.387 1.00 87.81 136 GLN A C 1
ATOM 1052 O O . GLN A 1 136 ? 44.194 3.320 -62.740 1.00 87.81 136 GLN A O 1
ATOM 1057 N N . VAL A 1 137 ? 45.722 4.893 -63.223 1.00 87.44 137 VAL A N 1
ATOM 1058 C CA . VAL A 1 137 ? 45.177 5.928 -62.331 1.00 87.44 137 VAL A CA 1
ATOM 1059 C C . VAL A 1 137 ? 43.793 6.378 -62.807 1.00 87.44 137 VAL A C 1
ATOM 1061 O O . VAL A 1 137 ? 42.886 6.501 -61.983 1.00 87.44 137 VAL A O 1
ATOM 1064 N N . ASP A 1 138 ? 43.579 6.534 -64.114 1.00 87.06 138 ASP A N 1
ATOM 1065 C CA . ASP A 1 138 ? 42.269 6.865 -64.689 1.00 87.06 138 ASP A CA 1
ATOM 1066 C C . ASP A 1 138 ? 41.237 5.755 -64.515 1.00 87.06 138 ASP A C 1
ATOM 1068 O O . ASP A 1 138 ? 40.064 6.032 -64.237 1.00 87.06 138 ASP A O 1
ATOM 1072 N N . GLN A 1 139 ? 41.660 4.496 -64.613 1.00 89.12 139 GLN A N 1
ATOM 1073 C CA . GLN A 1 139 ? 40.794 3.357 -64.329 1.00 89.12 139 GLN A CA 1
ATOM 1074 C C . GLN A 1 139 ? 40.336 3.366 -62.865 1.00 89.12 139 GLN A C 1
ATOM 1076 O O . GLN A 1 139 ? 39.137 3.247 -62.598 1.00 89.12 139 GLN A O 1
ATOM 1081 N N . ILE A 1 140 ? 41.253 3.604 -61.920 1.00 86.69 140 ILE A N 1
ATOM 1082 C CA . ILE A 1 140 ? 40.908 3.756 -60.499 1.00 86.69 140 ILE A CA 1
ATOM 1083 C C . ILE A 1 140 ? 39.991 4.971 -60.299 1.00 86.69 140 ILE A C 1
ATOM 1085 O O . ILE A 1 140 ? 38.977 4.869 -59.610 1.00 86.69 140 ILE A O 1
ATOM 1089 N N . ALA A 1 141 ? 40.267 6.105 -60.947 1.00 85.75 141 ALA A N 1
ATOM 1090 C CA . ALA A 1 141 ? 39.420 7.295 -60.866 1.00 85.75 141 ALA A CA 1
ATOM 1091 C C . ALA A 1 141 ? 37.998 7.050 -61.402 1.00 85.75 141 ALA A C 1
ATOM 1093 O O . ALA A 1 141 ? 37.027 7.613 -60.885 1.00 85.75 141 ALA A O 1
ATOM 1094 N N . LYS A 1 142 ? 37.841 6.212 -62.433 1.00 88.62 142 LYS A N 1
ATOM 1095 C CA . LYS A 1 142 ? 36.532 5.798 -62.960 1.00 88.62 142 LYS A CA 1
ATOM 1096 C C . LYS A 1 142 ? 35.775 4.921 -61.958 1.00 88.62 142 LYS A C 1
ATOM 1098 O O . LYS A 1 142 ? 34.597 5.176 -61.718 1.00 88.62 142 LYS A O 1
ATOM 1103 N N . GLU A 1 143 ? 36.442 3.957 -61.327 1.00 84.38 143 GLU A N 1
ATOM 1104 C CA . GLU A 1 143 ? 35.845 3.121 -60.273 1.00 84.38 143 GLU A CA 1
ATOM 1105 C C . GLU A 1 143 ? 35.395 3.956 -59.062 1.00 84.38 143 GLU A C 1
ATOM 1107 O O . GLU A 1 143 ? 34.259 3.832 -58.605 1.00 84.38 143 GLU A O 1
ATOM 1112 N N . VAL A 1 144 ? 36.247 4.869 -58.587 1.00 83.50 144 VAL A N 1
ATOM 1113 C CA . VAL A 1 144 ? 35.961 5.773 -57.456 1.00 83.50 144 VAL A CA 1
ATOM 1114 C C . VAL A 1 144 ? 34.787 6.707 -57.762 1.00 83.50 144 VAL A C 1
ATOM 1116 O O . VAL A 1 144 ? 33.953 6.965 -56.891 1.00 83.50 144 VAL A O 1
ATOM 1119 N N . ARG A 1 145 ? 34.657 7.184 -59.008 1.00 82.88 145 ARG A N 1
ATOM 1120 C CA . ARG A 1 145 ? 33.460 7.920 -59.454 1.00 82.88 145 ARG A CA 1
ATOM 1121 C C . ARG A 1 145 ? 32.203 7.049 -59.422 1.00 82.88 145 ARG A C 1
ATOM 1123 O O . ARG A 1 145 ? 31.157 7.539 -58.998 1.00 82.88 145 ARG A O 1
ATOM 1130 N N . GLY A 1 146 ? 32.312 5.776 -59.799 1.00 82.50 146 GLY A N 1
ATOM 1131 C CA . GLY A 1 146 ? 31.223 4.799 -59.703 1.00 82.50 146 GLY A CA 1
ATOM 1132 C C . GLY A 1 146 ? 30.712 4.622 -58.270 1.00 82.50 146 GLY A C 1
ATOM 1133 O O . GLY A 1 146 ? 29.511 4.746 -58.031 1.00 82.50 146 GLY A O 1
ATOM 1134 N N . TYR A 1 147 ? 31.611 4.436 -57.298 1.00 81.19 147 TYR A N 1
ATOM 1135 C CA . TYR A 1 147 ? 31.233 4.332 -55.880 1.00 81.19 147 TYR A CA 1
ATOM 1136 C C . TYR A 1 147 ? 30.624 5.634 -55.330 1.00 81.19 147 TYR A C 1
ATOM 1138 O O . TYR A 1 147 ? 29.664 5.590 -54.560 1.00 81.19 147 TYR A O 1
ATOM 1146 N N . LYS A 1 148 ? 31.107 6.805 -55.773 1.00 78.81 148 LYS A N 1
ATOM 1147 C CA . LYS A 1 148 ? 30.516 8.109 -55.413 1.00 78.81 148 LYS A CA 1
ATOM 1148 C C . LYS A 1 148 ? 29.074 8.251 -55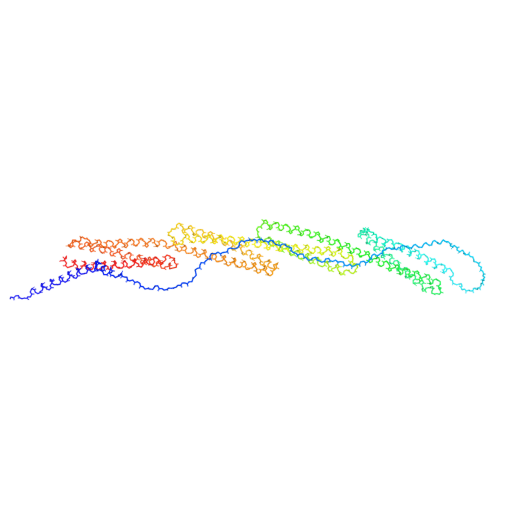.893 1.00 78.81 148 LYS A C 1
ATOM 1150 O O . LYS A 1 148 ? 28.216 8.734 -55.157 1.00 78.81 148 LYS A O 1
ATOM 1155 N N . ALA A 1 149 ? 28.815 7.859 -57.141 1.00 76.00 149 ALA A N 1
ATOM 1156 C CA . ALA A 1 149 ? 27.490 7.946 -57.746 1.00 76.00 149 ALA A CA 1
ATOM 1157 C C . ALA A 1 149 ? 26.477 7.054 -57.012 1.00 76.00 149 ALA A C 1
ATOM 1159 O O . ALA A 1 149 ? 25.326 7.442 -56.838 1.00 76.00 149 ALA A O 1
ATOM 1160 N N . GLN A 1 150 ? 26.926 5.900 -56.511 1.00 73.25 150 GLN A N 1
ATOM 1161 C CA . GLN A 1 150 ? 26.107 4.987 -55.715 1.00 73.25 150 GLN A CA 1
ATOM 1162 C C . GLN A 1 150 ? 25.660 5.612 -54.379 1.00 73.25 150 GLN A C 1
ATOM 1164 O O . GLN A 1 150 ? 24.476 5.530 -54.044 1.00 73.25 150 GLN A O 1
ATOM 1169 N N . ILE A 1 151 ? 26.554 6.301 -53.654 1.00 66.94 151 ILE A N 1
ATOM 1170 C CA . ILE A 1 151 ? 26.205 7.020 -52.408 1.00 66.94 151 ILE A CA 1
ATOM 1171 C C . ILE A 1 151 ? 25.129 8.087 -52.651 1.00 66.94 151 ILE A C 1
ATOM 1173 O O . ILE A 1 151 ? 24.223 8.244 -51.835 1.00 66.94 151 ILE A O 1
ATOM 1177 N N . ASN A 1 152 ? 25.229 8.806 -53.770 1.00 65.19 152 ASN A N 1
ATOM 1178 C CA . ASN A 1 152 ? 24.332 9.912 -54.111 1.00 65.19 152 ASN A CA 1
ATOM 1179 C C . ASN A 1 152 ? 23.047 9.465 -54.824 1.00 65.19 152 ASN A C 1
ATOM 1181 O O . ASN A 1 152 ? 22.261 10.314 -55.246 1.00 65.19 152 ASN A O 1
ATOM 1185 N N . SER A 1 153 ? 22.830 8.156 -54.984 1.00 65.50 153 SER A N 1
ATOM 1186 C CA . SER A 1 153 ? 21.582 7.655 -55.552 1.00 65.50 153 SER A CA 1
ATOM 1187 C C . SER A 1 153 ? 20.398 7.984 -54.624 1.00 65.50 153 SER A C 1
ATOM 1189 O O . SER A 1 153 ? 20.557 7.991 -53.402 1.00 65.50 153 SER A O 1
ATOM 1191 N N . PRO A 1 154 ? 19.200 8.257 -55.170 1.00 46.50 154 PRO A N 1
ATOM 1192 C CA . PRO A 1 154 ? 18.025 8.633 -54.377 1.00 46.50 154 PRO A CA 1
ATOM 1193 C C . PRO A 1 154 ? 17.510 7.510 -53.458 1.00 46.50 154 PRO A C 1
ATOM 1195 O O . PRO A 1 154 ? 16.808 7.785 -52.486 1.00 46.50 154 PRO A O 1
ATOM 1198 N N . THR A 1 155 ? 17.897 6.256 -53.710 1.00 49.53 155 THR A N 1
ATOM 1199 C CA . THR A 1 155 ? 17.562 5.082 -52.885 1.00 49.53 155 THR A CA 1
ATOM 1200 C C . THR A 1 155 ? 18.793 4.198 -52.668 1.00 49.53 155 THR A C 1
ATOM 1202 O O . THR A 1 155 ? 18.914 3.136 -53.284 1.00 49.53 155 THR A O 1
ATOM 1205 N N . PRO A 1 156 ? 19.721 4.595 -51.784 1.00 55.22 156 PRO A N 1
ATOM 1206 C CA . PRO A 1 156 ? 20.894 3.795 -51.482 1.00 55.22 156 PRO A CA 1
ATOM 1207 C C . PRO A 1 156 ? 20.494 2.640 -50.551 1.00 55.22 156 PRO A C 1
ATOM 1209 O O . PRO A 1 156 ? 20.547 2.758 -49.326 1.00 55.22 156 PRO A O 1
ATOM 1212 N N . ILE A 1 157 ? 20.064 1.511 -51.118 1.00 54.31 157 ILE A N 1
ATOM 1213 C CA . ILE A 1 157 ? 19.848 0.267 -50.364 1.00 54.31 157 ILE A CA 1
ATOM 1214 C C . ILE A 1 157 ? 21.154 -0.524 -50.392 1.00 54.31 157 ILE A C 1
ATOM 1216 O O . ILE A 1 157 ? 21.353 -1.412 -51.214 1.00 54.31 157 ILE A O 1
ATOM 1220 N N . PHE A 1 158 ? 22.071 -0.196 -49.485 1.00 65.56 158 PHE A N 1
ATOM 1221 C CA . PHE A 1 158 ? 23.304 -0.965 -49.327 1.00 65.56 158 PHE A CA 1
ATOM 1222 C C . PHE A 1 158 ? 23.178 -1.924 -48.150 1.00 65.56 158 PHE A C 1
ATOM 1224 O O . PHE A 1 158 ? 22.903 -1.508 -47.017 1.00 65.56 158 PHE A O 1
ATOM 1231 N N . ASN A 1 159 ? 23.382 -3.222 -48.396 1.00 72.00 159 ASN A N 1
ATOM 1232 C CA . ASN A 1 159 ? 23.583 -4.170 -47.305 1.00 72.00 159 ASN A CA 1
ATOM 1233 C C . ASN A 1 159 ? 24.934 -3.895 -46.611 1.00 72.00 159 ASN A C 1
ATOM 1235 O O . ASN A 1 159 ? 25.838 -3.309 -47.198 1.00 72.00 159 ASN A O 1
ATOM 1239 N N . GLU A 1 160 ? 25.057 -4.278 -45.344 1.00 75.81 160 GLU A N 1
ATOM 1240 C CA . GLU A 1 160 ? 26.277 -4.124 -44.542 1.00 75.81 160 GLU A CA 1
ATOM 1241 C C . GLU A 1 160 ? 27.492 -4.778 -45.218 1.00 75.81 160 GLU A C 1
ATOM 1243 O O . GLU A 1 160 ? 28.537 -4.143 -45.340 1.00 75.81 160 GLU A O 1
ATOM 1248 N N . ASP A 1 161 ? 27.302 -5.964 -45.801 1.00 79.81 161 ASP A N 1
ATOM 1249 C CA . ASP A 1 161 ? 28.329 -6.675 -46.574 1.00 79.81 161 ASP A CA 1
ATOM 1250 C C . ASP A 1 161 ? 28.802 -5.880 -47.794 1.00 79.81 161 ASP A C 1
ATOM 1252 O O . ASP A 1 161 ? 29.991 -5.842 -48.100 1.00 79.81 161 ASP A O 1
ATOM 1256 N N . PHE A 1 162 ? 27.882 -5.179 -48.462 1.00 81.75 162 PHE A N 1
ATOM 1257 C CA . PHE A 1 162 ? 28.212 -4.336 -49.607 1.00 81.75 162 PHE A CA 1
ATOM 1258 C C . PHE A 1 162 ? 29.036 -3.112 -49.188 1.00 81.75 162 PHE A C 1
ATOM 1260 O O . PHE A 1 162 ? 30.009 -2.766 -49.860 1.00 81.75 162 PHE A O 1
ATOM 1267 N N . ILE A 1 163 ? 28.681 -2.472 -48.068 1.00 81.25 163 ILE A N 1
ATOM 1268 C CA . ILE A 1 163 ? 29.436 -1.328 -47.535 1.00 81.25 163 ILE A CA 1
ATOM 1269 C C . ILE A 1 163 ? 30.844 -1.778 -47.132 1.00 81.25 163 ILE A C 1
ATOM 1271 O O . ILE A 1 163 ? 31.819 -1.145 -47.532 1.00 81.25 163 ILE A O 1
ATOM 1275 N N . ASN A 1 164 ? 30.963 -2.898 -46.415 1.00 82.50 164 ASN A N 1
ATOM 1276 C CA . ASN A 1 164 ? 32.250 -3.458 -45.998 1.00 82.50 164 ASN A CA 1
ATOM 1277 C C . ASN A 1 164 ? 33.126 -3.834 -47.201 1.00 82.50 164 ASN A C 1
ATOM 1279 O O . ASN A 1 164 ? 34.300 -3.463 -47.250 1.00 82.50 164 ASN A O 1
ATOM 1283 N N . LEU A 1 165 ? 32.550 -4.496 -48.209 1.00 87.00 165 LEU A N 1
ATOM 1284 C CA . LEU A 1 165 ? 33.248 -4.827 -49.450 1.00 87.00 165 LEU A CA 1
ATOM 1285 C C . LEU A 1 165 ? 33.735 -3.567 -50.179 1.00 87.00 165 LEU A C 1
ATOM 1287 O O . LEU A 1 165 ? 34.867 -3.527 -50.657 1.00 87.00 165 LEU A O 1
ATOM 1291 N N . THR A 1 166 ? 32.901 -2.529 -50.244 1.00 84.94 166 THR A N 1
ATOM 1292 C CA . THR A 1 166 ? 33.236 -1.261 -50.909 1.00 84.94 166 THR A CA 1
ATOM 1293 C C . THR A 1 166 ? 34.344 -0.514 -50.169 1.00 84.94 166 THR A C 1
ATOM 1295 O O . THR A 1 166 ? 35.300 -0.063 -50.798 1.00 84.94 166 THR A O 1
ATOM 1298 N N . VAL A 1 167 ? 34.283 -0.444 -48.836 1.00 86.38 167 VAL A N 1
ATOM 1299 C CA . VAL A 1 167 ? 35.344 0.145 -48.002 1.00 86.38 167 VAL A CA 1
ATOM 1300 C C . VAL A 1 167 ? 36.664 -0.607 -48.183 1.00 86.38 167 VAL A C 1
ATOM 1302 O O . VAL A 1 167 ? 37.704 0.031 -48.350 1.00 86.38 167 VAL A O 1
ATOM 1305 N N . ASN A 1 168 ? 36.641 -1.942 -48.208 1.00 88.75 168 ASN A N 1
ATOM 1306 C CA . ASN A 1 168 ? 37.842 -2.753 -48.421 1.00 88.75 168 ASN A CA 1
ATOM 1307 C C . ASN A 1 168 ? 38.449 -2.512 -49.808 1.00 88.75 168 ASN A C 1
ATOM 1309 O O . ASN A 1 168 ? 39.643 -2.231 -49.907 1.00 88.75 168 ASN A O 1
ATOM 1313 N N . LYS A 1 169 ? 37.624 -2.494 -50.863 1.00 88.75 169 LYS A N 1
ATOM 1314 C CA . LYS A 1 169 ? 38.077 -2.159 -52.223 1.00 88.75 169 LYS A CA 1
ATOM 1315 C C . LYS A 1 169 ? 38.679 -0.755 -52.296 1.00 88.75 169 LYS A C 1
ATOM 1317 O O . LYS A 1 169 ? 39.738 -0.574 -52.890 1.00 88.75 169 LYS A O 1
ATOM 1322 N N . LEU A 1 170 ? 38.060 0.245 -51.666 1.00 88.12 170 LEU A N 1
ATOM 1323 C CA . LEU A 1 170 ? 38.608 1.605 -51.612 1.00 88.12 170 LEU A CA 1
ATOM 1324 C C . LEU A 1 170 ? 39.945 1.656 -50.851 1.00 88.12 170 LEU A C 1
ATOM 1326 O O . LEU A 1 170 ? 40.872 2.331 -51.301 1.00 88.12 170 LEU A O 1
ATOM 1330 N N . LYS A 1 171 ? 40.090 0.910 -49.747 1.00 90.44 171 LYS A N 1
ATOM 1331 C CA . LYS A 1 171 ? 41.357 0.784 -49.000 1.00 90.44 171 LYS A CA 1
ATOM 1332 C C . LYS A 1 171 ? 42.459 0.140 -49.847 1.00 90.44 171 LYS A C 1
ATOM 1334 O O . LYS A 1 171 ? 43.580 0.648 -49.861 1.00 90.44 171 LYS A O 1
ATOM 1339 N N . GLU A 1 172 ? 42.140 -0.907 -50.605 1.00 91.50 172 GLU A N 1
ATOM 1340 C CA . GLU A 1 172 ? 43.067 -1.539 -51.555 1.00 91.50 172 GLU A CA 1
ATOM 1341 C C . GLU A 1 172 ? 43.485 -0.579 -52.677 1.00 91.50 172 GLU A C 1
ATOM 1343 O O . GLU A 1 172 ? 44.676 -0.435 -52.959 1.00 91.50 172 GLU A O 1
ATOM 1348 N N . ARG A 1 173 ? 42.533 0.142 -53.288 1.00 89.25 173 ARG A N 1
ATOM 1349 C CA . ARG A 1 173 ? 42.836 1.141 -54.330 1.00 89.25 173 ARG A CA 1
ATOM 1350 C C . ARG A 1 173 ? 43.690 2.290 -53.798 1.00 89.25 173 ARG A C 1
ATOM 1352 O O . ARG A 1 173 ? 44.627 2.710 -54.473 1.00 89.25 173 ARG A O 1
ATOM 1359 N N . LYS A 1 174 ? 43.418 2.761 -52.579 1.00 91.31 174 LYS A N 1
ATOM 1360 C CA . LYS A 1 174 ? 44.240 3.765 -51.889 1.00 91.31 174 LYS A CA 1
ATOM 1361 C C . LYS A 1 174 ? 45.667 3.270 -51.665 1.00 91.31 174 LYS A C 1
ATOM 1363 O O . LYS A 1 174 ? 46.607 4.027 -51.891 1.00 91.31 174 LYS A O 1
ATOM 1368 N N . LYS A 1 175 ? 45.838 2.016 -51.229 1.00 92.06 175 LYS A N 1
ATOM 1369 C CA . LYS A 1 175 ? 47.161 1.399 -51.053 1.00 92.06 175 LYS A CA 1
ATOM 1370 C C . LYS A 1 175 ? 47.932 1.390 -52.377 1.00 92.06 175 LYS A C 1
ATOM 1372 O O . LYS A 1 175 ? 49.042 1.906 -52.423 1.00 92.06 175 LYS A O 1
ATOM 1377 N N . LYS A 1 176 ? 47.291 0.941 -53.459 1.00 89.75 176 LYS A N 1
ATOM 1378 C CA . LYS A 1 176 ? 47.885 0.918 -54.804 1.00 89.75 176 LYS A CA 1
ATOM 1379 C C . LYS A 1 176 ? 48.274 2.312 -55.319 1.00 89.75 176 LYS A C 1
ATOM 1381 O O . LYS A 1 176 ? 49.319 2.478 -55.932 1.00 89.75 176 LYS A O 1
ATOM 1386 N N . LEU A 1 177 ? 47.471 3.342 -55.043 1.00 89.62 177 LEU A N 1
ATOM 1387 C CA . LEU A 1 177 ? 47.820 4.724 -55.400 1.00 89.62 177 LEU A CA 1
ATOM 1388 C C . LEU A 1 177 ? 48.983 5.284 -54.572 1.00 89.62 177 LEU A C 1
ATOM 1390 O O . LEU A 1 177 ? 49.749 6.089 -55.093 1.00 89.62 177 LEU A O 1
ATOM 1394 N N . LYS A 1 178 ? 49.140 4.871 -53.308 1.00 90.62 178 LYS A N 1
ATOM 1395 C CA . LYS A 1 178 ? 50.328 5.217 -52.511 1.00 90.62 178 LYS A CA 1
ATOM 1396 C C . LYS A 1 178 ? 51.590 4.555 -53.062 1.00 90.62 178 LYS A C 1
ATOM 1398 O O . LYS A 1 178 ? 52.619 5.214 -53.119 1.00 90.62 178 LYS A O 1
ATOM 1403 N N . GLU A 1 179 ? 51.488 3.302 -53.503 1.00 90.56 179 GLU A N 1
ATOM 1404 C CA . GLU A 1 179 ? 52.578 2.599 -54.192 1.00 90.56 179 GLU A CA 1
ATOM 1405 C C . GLU A 1 179 ? 52.956 3.331 -55.490 1.00 90.56 179 GLU A C 1
ATOM 1407 O O . GLU A 1 179 ? 54.126 3.641 -55.690 1.00 90.56 179 GLU A O 1
ATOM 1412 N N . PHE A 1 180 ? 51.975 3.739 -56.310 1.00 88.94 180 PHE A N 1
ATOM 1413 C CA . PHE A 1 180 ? 52.251 4.576 -57.484 1.00 88.94 180 PHE A CA 1
ATOM 1414 C C . PHE A 1 180 ? 52.885 5.916 -57.125 1.00 88.94 180 PHE A C 1
ATOM 1416 O O . PHE A 1 180 ? 53.810 6.333 -57.809 1.00 88.94 180 PHE A O 1
ATOM 1423 N N . ALA A 1 181 ? 52.412 6.597 -56.079 1.00 88.50 181 ALA A N 1
ATOM 1424 C CA . ALA A 1 181 ? 52.991 7.870 -55.660 1.00 88.50 181 ALA A CA 1
ATOM 1425 C C . ALA A 1 181 ? 54.481 7.726 -55.316 1.00 88.50 181 ALA A C 1
ATOM 1427 O O . ALA A 1 181 ? 55.262 8.553 -55.769 1.00 88.50 181 ALA A O 1
ATOM 1428 N N . ALA A 1 182 ? 54.863 6.662 -54.600 1.00 88.25 182 ALA A N 1
ATOM 1429 C CA . ALA A 1 182 ? 56.259 6.375 -54.272 1.00 88.25 182 ALA A CA 1
ATOM 1430 C C . ALA A 1 182 ? 57.102 6.123 -55.535 1.00 88.25 182 ALA A C 1
ATOM 1432 O O . ALA A 1 182 ? 58.128 6.767 -55.723 1.00 88.25 182 ALA A O 1
ATOM 1433 N N . THR A 1 183 ? 56.627 5.281 -56.459 1.00 86.69 183 THR A N 1
ATOM 1434 C CA . THR A 1 183 ? 57.331 5.017 -57.729 1.00 86.69 183 THR A CA 1
ATOM 1435 C C . THR A 1 183 ? 57.447 6.267 -58.614 1.00 86.69 183 THR A C 1
ATOM 1437 O O . THR A 1 183 ? 58.456 6.477 -59.280 1.00 86.69 183 THR A O 1
ATOM 1440 N N . ILE A 1 184 ? 56.425 7.126 -58.633 1.00 87.31 184 ILE A N 1
ATOM 1441 C CA . ILE A 1 184 ? 56.436 8.397 -59.377 1.00 87.31 184 ILE A CA 1
ATOM 1442 C C . ILE A 1 184 ? 57.408 9.398 -58.730 1.00 87.31 184 ILE A C 1
ATOM 1444 O O . ILE A 1 184 ? 58.052 10.164 -59.444 1.00 87.31 184 ILE A O 1
ATOM 1448 N N . GLU A 1 185 ? 57.523 9.405 -57.399 1.00 88.12 185 GLU A N 1
ATOM 1449 C CA . GLU A 1 185 ? 58.510 10.210 -56.668 1.00 88.12 185 GLU A CA 1
ATOM 1450 C C . GLU A 1 185 ? 59.942 9.736 -56.966 1.00 88.12 185 GLU A C 1
ATOM 1452 O O . GLU A 1 185 ? 60.783 10.567 -57.295 1.00 88.12 185 GLU A O 1
ATOM 1457 N N . GLU A 1 186 ? 60.194 8.425 -57.023 1.00 87.88 186 GLU A N 1
ATOM 1458 C CA . GLU A 1 186 ? 61.479 7.873 -57.489 1.00 87.88 186 GLU A CA 1
ATOM 1459 C C . GLU A 1 186 ? 61.814 8.316 -58.927 1.00 87.88 186 GLU A C 1
ATOM 1461 O O . GLU A 1 186 ? 62.960 8.641 -59.240 1.00 87.88 186 GLU A O 1
ATOM 1466 N N . TRP A 1 187 ? 60.819 8.401 -59.821 1.00 87.00 187 TRP A N 1
ATOM 1467 C CA . TRP A 1 187 ? 61.035 8.927 -61.175 1.00 87.00 187 TRP A CA 1
ATOM 1468 C C . TRP A 1 187 ? 61.374 10.422 -61.190 1.00 87.00 187 TRP A C 1
ATOM 1470 O O . TRP A 1 187 ? 62.125 10.856 -62.065 1.00 87.00 187 TRP A O 1
ATOM 1480 N N . LEU A 1 188 ? 60.853 11.223 -60.251 1.00 83.75 188 LEU A N 1
ATOM 1481 C CA . LEU A 1 188 ? 61.251 12.632 -60.139 1.00 83.75 188 LEU A CA 1
ATOM 1482 C C . LEU A 1 188 ? 62.737 12.760 -59.822 1.00 83.75 188 LEU A C 1
ATOM 1484 O O . LEU A 1 188 ? 63.374 13.644 -60.390 1.00 83.75 188 LEU A O 1
ATOM 1488 N N . ASP A 1 189 ? 63.275 11.882 -58.977 1.00 80.62 189 ASP A N 1
ATOM 1489 C CA . ASP A 1 189 ? 64.681 11.908 -58.571 1.00 80.62 189 ASP A CA 1
ATOM 1490 C C . ASP A 1 189 ? 65.629 11.436 -59.678 1.00 80.62 189 ASP A C 1
ATOM 1492 O O . ASP A 1 189 ? 66.715 11.987 -59.845 1.00 80.62 189 ASP A O 1
ATOM 1496 N N . ILE A 1 190 ? 65.198 10.475 -60.496 1.00 82.81 190 ILE A N 1
ATOM 1497 C CA . ILE A 1 190 ? 66.003 9.940 -61.604 1.00 82.81 190 ILE A CA 1
ATOM 1498 C C . ILE A 1 190 ? 66.041 10.906 -62.804 1.00 82.81 190 ILE A C 1
ATOM 1500 O O . ILE A 1 190 ? 67.078 11.055 -63.450 1.00 82.81 190 ILE A O 1
ATOM 1504 N N . TYR A 1 191 ? 64.930 11.585 -63.117 1.00 83.44 191 TYR A N 1
ATOM 1505 C CA . TYR A 1 191 ? 64.773 12.361 -64.360 1.00 83.44 191 TYR A CA 1
ATOM 1506 C C . TYR A 1 191 ? 64.847 13.889 -64.177 1.00 83.44 191 TYR A C 1
ATOM 1508 O O . TYR A 1 191 ? 64.378 14.630 -65.045 1.00 83.44 191 TYR A O 1
ATOM 1516 N N . GLN A 1 192 ? 65.471 14.381 -63.097 1.00 77.88 192 GLN A N 1
ATOM 1517 C CA . GLN A 1 192 ? 65.534 15.811 -62.728 1.00 77.88 192 GLN A CA 1
ATOM 1518 C C . GLN A 1 192 ? 66.024 16.741 -63.857 1.00 77.88 192 GLN A C 1
ATOM 1520 O O . GLN A 1 192 ? 65.611 17.896 -63.929 1.00 77.88 192 GLN A O 1
ATOM 1525 N N . ASN A 1 193 ? 66.849 16.228 -64.774 1.00 79.44 193 ASN A N 1
ATOM 1526 C CA . ASN A 1 193 ? 67.469 17.003 -65.853 1.00 79.44 193 ASN A CA 1
ATOM 1527 C C . ASN A 1 193 ? 66.611 17.121 -67.133 1.00 79.44 193 ASN A C 1
ATOM 1529 O O . ASN A 1 193 ? 67.024 17.794 -68.077 1.00 79.44 193 ASN A O 1
ATOM 1533 N N . ASN A 1 194 ? 65.428 16.491 -67.201 1.00 84.88 194 ASN A N 1
ATOM 1534 C CA . ASN A 1 194 ? 64.529 16.573 -68.361 1.00 84.88 194 ASN A CA 1
ATOM 1535 C C . ASN A 1 194 ? 63.209 17.268 -68.002 1.00 84.88 194 ASN A C 1
ATOM 1537 O O . ASN A 1 194 ? 62.235 16.628 -67.599 1.00 84.88 194 ASN A O 1
ATOM 1541 N N . GLN A 1 195 ? 63.153 18.586 -68.210 1.00 82.38 195 GLN A N 1
ATOM 1542 C CA . GLN A 1 195 ? 62.024 19.420 -67.787 1.00 82.38 195 GLN A CA 1
ATOM 1543 C C . GLN A 1 195 ? 60.665 18.959 -68.345 1.00 82.38 195 GLN A C 1
ATOM 1545 O O . GLN A 1 195 ? 59.651 19.035 -67.648 1.00 82.38 195 GLN A O 1
ATOM 1550 N N . ALA A 1 196 ? 60.623 18.445 -69.579 1.00 81.75 196 ALA A N 1
ATOM 1551 C CA . ALA A 1 196 ? 59.389 17.945 -70.183 1.00 81.75 196 ALA A CA 1
ATOM 1552 C C . ALA A 1 196 ? 58.865 16.691 -69.460 1.00 81.75 196 ALA A C 1
ATOM 1554 O O . ALA A 1 196 ? 57.671 16.595 -69.177 1.00 81.75 196 ALA A O 1
ATOM 1555 N N . ILE A 1 197 ? 59.758 15.760 -69.111 1.00 82.50 197 ILE A N 1
ATOM 1556 C CA . ILE A 1 197 ? 59.421 14.538 -68.367 1.00 82.50 197 ILE A CA 1
ATOM 1557 C C . ILE A 1 197 ? 59.065 14.880 -66.916 1.00 82.50 197 ILE A C 1
ATOM 1559 O O . ILE A 1 197 ? 58.046 14.412 -66.413 1.00 82.50 197 ILE A O 1
ATOM 1563 N N . VAL A 1 198 ? 59.816 15.776 -66.272 1.00 85.38 198 VAL A N 1
ATOM 1564 C CA . VAL A 1 198 ? 59.522 16.264 -64.914 1.00 85.38 198 VAL A CA 1
ATOM 1565 C C . VAL A 1 198 ? 58.122 16.874 -64.829 1.00 85.38 198 VAL A C 1
ATOM 1567 O O . VAL A 1 198 ? 57.391 16.601 -63.877 1.00 85.38 198 VAL A O 1
ATOM 1570 N N . ASN A 1 199 ? 57.705 17.662 -65.824 1.00 84.88 199 ASN A N 1
ATOM 1571 C CA . ASN A 1 199 ? 56.358 18.235 -65.858 1.00 84.88 199 ASN A CA 1
ATOM 1572 C C . ASN A 1 199 ? 55.270 17.150 -65.962 1.00 84.88 199 ASN A C 1
ATOM 1574 O O . ASN A 1 199 ? 54.260 17.238 -65.260 1.00 84.88 199 ASN A O 1
ATOM 1578 N N . MET A 1 200 ? 55.486 16.107 -66.774 1.00 85.44 200 MET A N 1
ATOM 1579 C CA . MET A 1 200 ? 54.565 14.965 -66.884 1.00 85.44 200 MET A CA 1
ATOM 1580 C C . MET A 1 200 ? 54.473 14.179 -65.568 1.00 85.44 200 MET A C 1
ATOM 1582 O O . MET A 1 200 ? 53.371 13.890 -65.097 1.00 85.44 200 MET A O 1
ATOM 1586 N N . ILE A 1 201 ? 55.612 13.899 -64.928 1.00 87.44 201 ILE A N 1
ATOM 1587 C CA . ILE A 1 201 ? 55.677 13.184 -63.645 1.00 87.44 201 ILE A CA 1
ATOM 1588 C C . ILE A 1 201 ? 55.003 14.005 -62.533 1.00 87.44 201 ILE A C 1
ATOM 1590 O O . ILE A 1 201 ? 54.190 13.469 -61.782 1.00 87.44 201 ILE A O 1
ATOM 1594 N N . LYS A 1 202 ? 55.247 15.323 -62.454 1.00 87.75 202 LYS A N 1
ATOM 1595 C CA . LYS A 1 202 ? 54.581 16.217 -61.483 1.00 87.75 202 LYS A CA 1
ATOM 1596 C C . LYS A 1 202 ? 53.066 16.273 -61.686 1.00 87.75 202 LYS A C 1
ATOM 1598 O O . LYS A 1 202 ? 52.322 16.268 -60.701 1.00 87.75 202 LYS A O 1
ATOM 1603 N N . ALA A 1 203 ? 52.596 16.320 -62.934 1.00 86.88 203 ALA A N 1
ATOM 1604 C CA . ALA A 1 203 ? 51.167 16.302 -63.247 1.00 86.88 203 ALA A CA 1
ATOM 1605 C C . ALA A 1 203 ? 50.510 14.986 -62.799 1.00 86.88 203 ALA A C 1
ATOM 1607 O O . ALA A 1 203 ? 49.472 15.013 -62.128 1.00 86.88 203 ALA A O 1
ATOM 1608 N N . LEU A 1 204 ? 51.154 13.850 -63.082 1.00 87.19 204 LEU A N 1
ATOM 1609 C CA . LEU A 1 204 ? 50.696 12.532 -62.647 1.00 87.19 204 LEU A CA 1
ATOM 1610 C C . LEU A 1 204 ? 50.711 12.403 -61.114 1.00 87.19 204 LEU A C 1
ATOM 1612 O O . LEU A 1 204 ? 49.716 11.979 -60.527 1.00 87.19 204 LEU A O 1
ATOM 1616 N N . LEU A 1 205 ? 51.773 12.856 -60.440 1.00 88.81 205 LEU A N 1
ATOM 1617 C CA . LEU A 1 205 ? 51.864 12.844 -58.975 1.00 88.81 205 LEU A CA 1
ATOM 1618 C C . LEU A 1 205 ? 50.753 13.680 -58.328 1.00 88.81 205 LEU A C 1
ATOM 1620 O O . LEU A 1 205 ? 50.129 13.250 -57.356 1.00 88.81 205 LEU A O 1
ATOM 1624 N N . LYS A 1 206 ? 50.462 14.864 -58.882 1.00 91.06 206 LYS A N 1
ATOM 1625 C CA . LYS A 1 206 ? 49.359 15.723 -58.425 1.00 91.06 206 LYS A CA 1
ATOM 1626 C C . LYS A 1 206 ? 48.008 15.018 -58.575 1.00 91.06 206 LYS A C 1
ATOM 1628 O O . LYS A 1 206 ? 47.198 15.066 -57.648 1.00 91.06 206 LYS A O 1
ATOM 1633 N N . LYS A 1 207 ? 47.780 14.336 -59.703 1.00 89.81 207 LYS A N 1
ATOM 1634 C CA . LYS A 1 207 ? 46.569 13.542 -59.974 1.00 89.81 207 LYS A CA 1
ATOM 1635 C C . LYS A 1 207 ? 46.421 12.386 -58.978 1.00 89.81 207 LYS A C 1
ATOM 1637 O O . LYS A 1 207 ? 45.355 12.233 -58.385 1.00 89.81 207 LYS A O 1
ATOM 1642 N N . VAL A 1 208 ? 47.497 11.641 -58.716 1.00 89.25 208 VAL A N 1
ATOM 1643 C CA . VAL A 1 208 ? 47.527 10.538 -57.738 1.00 89.25 208 VAL A CA 1
ATOM 1644 C C . VAL A 1 208 ? 47.255 11.037 -56.317 1.00 89.25 208 VAL A C 1
ATOM 1646 O O . VAL A 1 208 ? 46.384 10.491 -55.639 1.00 89.25 208 VAL A O 1
ATOM 1649 N N . LYS A 1 209 ? 47.923 12.109 -55.868 1.00 88.94 209 LYS A N 1
ATOM 1650 C CA . LYS A 1 209 ? 47.704 12.699 -54.532 1.00 88.94 209 LYS A CA 1
ATOM 1651 C C . LYS A 1 209 ? 46.268 13.208 -54.359 1.00 88.94 209 LYS A C 1
ATOM 1653 O O . LYS A 1 209 ? 45.652 12.957 -53.323 1.00 88.94 209 LYS A O 1
ATOM 1658 N N . ALA A 1 210 ? 45.704 13.859 -55.379 1.00 88.88 210 ALA A N 1
ATOM 1659 C CA . ALA A 1 210 ? 44.310 14.302 -55.365 1.00 88.88 210 ALA A CA 1
ATOM 1660 C C . ALA A 1 210 ? 43.327 13.121 -55.287 1.00 88.88 210 ALA A C 1
ATOM 1662 O O . ALA A 1 210 ? 42.373 13.165 -54.508 1.00 88.88 210 ALA A O 1
ATOM 1663 N N . LEU A 1 211 ? 43.574 12.048 -56.043 1.00 88.12 211 LEU A N 1
ATOM 1664 C CA . LEU A 1 211 ? 42.727 10.857 -56.034 1.00 88.12 211 LEU A CA 1
ATOM 1665 C C . LEU A 1 211 ? 42.819 10.086 -54.705 1.00 88.12 211 LEU A C 1
ATOM 1667 O O . LEU A 1 211 ? 41.794 9.639 -54.196 1.00 88.12 211 LEU A O 1
ATOM 1671 N N . CYS A 1 212 ? 44.004 9.998 -54.092 1.00 88.00 212 CYS A N 1
ATOM 1672 C CA . CYS A 1 212 ? 44.179 9.460 -52.737 1.00 88.00 212 CYS A CA 1
ATOM 1673 C C . CYS A 1 212 ? 43.300 10.189 -51.713 1.00 88.00 212 CYS A C 1
ATOM 1675 O O . CYS A 1 212 ? 42.606 9.534 -50.936 1.00 88.00 212 CYS A O 1
ATOM 1677 N N . LYS A 1 213 ? 43.287 11.529 -51.748 1.00 89.44 213 LYS A N 1
ATOM 1678 C CA . LYS A 1 213 ? 42.440 12.349 -50.872 1.00 89.44 213 LYS A CA 1
ATOM 1679 C C . LYS A 1 213 ? 40.947 12.110 -51.130 1.00 89.44 213 LYS A C 1
ATOM 1681 O O . LYS A 1 213 ? 40.179 11.948 -50.190 1.00 89.44 213 LYS A O 1
ATOM 1686 N N . GLN A 1 214 ? 40.532 12.011 -52.394 1.00 87.31 214 GLN A N 1
ATOM 1687 C CA . GLN A 1 214 ? 39.138 11.694 -52.735 1.00 87.31 214 GLN A CA 1
ATOM 1688 C C . GLN A 1 214 ? 38.709 10.307 -52.240 1.00 87.31 214 GLN A C 1
ATOM 1690 O O . GLN A 1 214 ? 37.573 10.135 -51.804 1.00 87.31 214 GLN A O 1
ATOM 1695 N N . ILE A 1 215 ? 39.597 9.312 -52.306 1.00 87.88 215 ILE A N 1
ATOM 1696 C CA . ILE A 1 215 ? 39.317 7.971 -51.783 1.00 87.88 215 ILE A CA 1
ATOM 1697 C C . ILE A 1 215 ? 39.237 7.984 -50.256 1.00 87.88 215 ILE A C 1
ATOM 1699 O O . ILE A 1 215 ? 38.365 7.319 -49.706 1.00 87.88 215 ILE A O 1
ATOM 1703 N N . GLU A 1 216 ? 40.097 8.740 -49.570 1.00 86.44 216 GLU A N 1
ATOM 1704 C CA . GLU A 1 216 ? 39.994 8.956 -48.119 1.00 86.44 216 GLU A CA 1
ATOM 1705 C C . GLU A 1 216 ? 38.631 9.524 -47.727 1.00 86.44 216 GLU A C 1
ATOM 1707 O O . GLU A 1 216 ? 37.929 8.920 -46.919 1.00 86.44 216 GLU A O 1
ATOM 1712 N N . GLU A 1 217 ? 38.212 10.607 -48.380 1.00 85.19 217 GLU A N 1
ATOM 1713 C CA . GLU A 1 217 ? 36.904 11.224 -48.152 1.00 85.19 217 GLU A CA 1
ATOM 1714 C C . GLU A 1 217 ? 35.748 10.243 -48.420 1.00 85.19 217 GLU A C 1
ATOM 1716 O O . GLU A 1 217 ? 34.749 10.246 -47.699 1.00 85.19 217 GLU A O 1
ATOM 1721 N N . GLN A 1 218 ? 35.868 9.367 -49.426 1.00 83.38 218 GLN A N 1
ATOM 1722 C CA . GLN A 1 218 ? 34.857 8.338 -49.691 1.00 83.38 218 GLN A CA 1
ATOM 1723 C C . GLN A 1 218 ? 34.847 7.210 -48.662 1.00 83.38 218 GLN A C 1
ATOM 1725 O O . GLN A 1 218 ? 33.764 6.764 -48.282 1.00 83.38 218 GLN A O 1
ATOM 1730 N N . ILE A 1 219 ? 36.011 6.739 -48.208 1.00 85.38 219 ILE A N 1
ATOM 1731 C CA . ILE A 1 219 ? 36.099 5.737 -47.137 1.00 85.38 219 ILE A CA 1
ATOM 1732 C C . ILE A 1 219 ? 35.390 6.273 -45.891 1.00 85.38 219 ILE A C 1
ATOM 1734 O O . ILE A 1 219 ? 34.530 5.584 -45.343 1.00 85.38 219 ILE A O 1
ATOM 1738 N N . ASP A 1 220 ? 35.664 7.522 -45.512 1.00 82.56 220 ASP A N 1
ATOM 1739 C CA . ASP A 1 220 ? 35.027 8.168 -44.363 1.00 82.56 220 ASP A CA 1
ATOM 1740 C C . ASP A 1 220 ? 33.501 8.272 -44.529 1.00 82.56 220 ASP A C 1
ATOM 1742 O O . ASP A 1 220 ? 32.748 8.012 -43.584 1.00 82.56 220 ASP A O 1
ATOM 1746 N N . GLN A 1 221 ? 33.015 8.594 -45.735 1.00 81.00 221 GLN A N 1
ATOM 1747 C CA . GLN A 1 221 ? 31.579 8.640 -46.042 1.00 81.00 221 GLN A CA 1
ATOM 1748 C C . GLN A 1 221 ? 30.909 7.263 -45.926 1.00 81.00 221 GLN A C 1
ATOM 1750 O O . GLN A 1 221 ? 29.848 7.148 -45.303 1.00 81.00 221 GLN A O 1
ATOM 1755 N N . TRP A 1 222 ? 31.521 6.211 -46.474 1.00 83.19 222 TRP A N 1
ATOM 1756 C CA . TRP A 1 222 ? 30.994 4.844 -46.402 1.00 83.19 222 TRP A CA 1
ATOM 1757 C C . TRP A 1 222 ? 31.020 4.280 -44.975 1.00 83.19 222 TRP A C 1
ATOM 1759 O O . TRP A 1 222 ? 30.019 3.726 -44.511 1.00 83.19 222 TRP A O 1
ATOM 1769 N N . GLU A 1 223 ? 32.114 4.471 -44.236 1.00 82.69 223 GLU A N 1
ATOM 1770 C CA . GLU A 1 223 ? 32.208 4.068 -42.827 1.00 82.69 223 GLU A CA 1
ATOM 1771 C C . GLU A 1 223 ? 31.204 4.839 -41.949 1.00 82.69 223 GLU A C 1
ATOM 1773 O O . GLU A 1 223 ? 30.653 4.298 -40.983 1.00 82.69 223 GLU A O 1
ATOM 1778 N N . CYS A 1 224 ? 30.906 6.094 -42.293 1.00 80.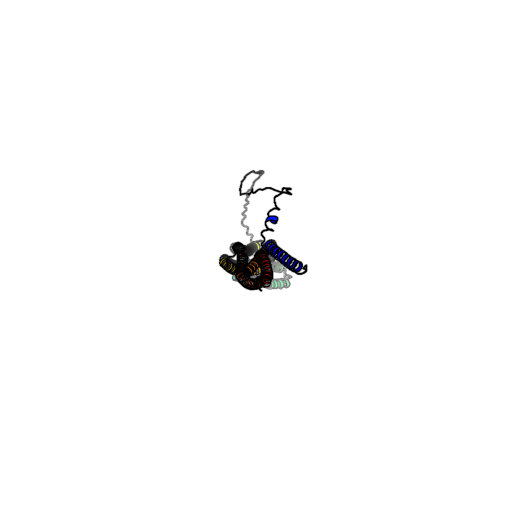31 224 CYS A N 1
ATOM 1779 C CA . CYS A 1 224 ? 29.863 6.876 -41.636 1.00 80.31 224 CYS A CA 1
ATOM 1780 C C . CYS A 1 224 ? 28.449 6.327 -41.905 1.00 80.31 224 CYS A C 1
ATOM 1782 O O . CYS A 1 224 ? 27.648 6.197 -40.969 1.00 80.31 224 CYS A O 1
ATOM 1784 N N . LEU A 1 225 ? 28.140 5.936 -43.147 1.00 78.19 225 LEU A N 1
ATOM 1785 C CA . LEU A 1 225 ? 26.873 5.275 -43.493 1.00 78.19 225 LEU A CA 1
ATOM 1786 C C . LEU A 1 225 ? 26.687 3.963 -42.726 1.00 78.19 225 LEU A C 1
ATOM 1788 O O . LEU A 1 225 ? 25.598 3.717 -42.197 1.00 78.19 225 LEU A O 1
ATOM 1792 N N . LEU A 1 226 ? 27.750 3.164 -42.596 1.00 80.50 226 LEU A N 1
ATOM 1793 C CA . LEU A 1 226 ? 27.739 1.945 -41.790 1.00 80.50 226 LEU A CA 1
ATOM 1794 C C . LEU A 1 226 ? 27.374 2.257 -40.332 1.00 80.50 226 LEU A C 1
ATOM 1796 O O . LEU A 1 226 ? 26.400 1.721 -39.802 1.00 80.50 226 LEU A O 1
ATOM 1800 N N . LYS A 1 227 ? 28.070 3.219 -39.712 1.00 79.06 227 LYS A N 1
ATOM 1801 C CA . LYS A 1 227 ? 27.807 3.662 -38.330 1.00 79.06 227 LYS A CA 1
ATOM 1802 C C . LYS A 1 227 ? 26.383 4.189 -38.130 1.00 79.06 227 LYS A C 1
ATOM 1804 O O . LYS A 1 227 ? 25.822 3.994 -37.046 1.00 79.06 227 LYS A O 1
ATOM 1809 N N . LYS A 1 228 ? 25.799 4.861 -39.132 1.00 80.31 228 LYS A N 1
ATOM 1810 C CA . LYS A 1 228 ? 24.394 5.312 -39.124 1.00 80.31 228 LYS A CA 1
ATOM 1811 C C . LYS A 1 228 ? 23.433 4.124 -39.145 1.00 80.31 228 LYS A C 1
ATOM 1813 O O . LYS A 1 228 ? 22.491 4.098 -38.357 1.00 80.31 228 LYS A O 1
ATOM 1818 N N . LYS A 1 229 ? 23.676 3.140 -40.015 1.00 81.69 229 LYS A N 1
ATOM 1819 C CA . LYS A 1 229 ? 22.839 1.940 -40.150 1.00 81.69 229 LYS A CA 1
ATOM 1820 C C . LYS A 1 229 ? 22.856 1.092 -38.877 1.00 81.69 229 LYS A C 1
ATOM 1822 O O . LYS A 1 229 ? 21.793 0.700 -38.404 1.00 81.69 229 LYS A O 1
ATOM 1827 N N . THR A 1 230 ? 24.027 0.884 -38.274 1.00 82.69 230 THR A N 1
ATOM 1828 C CA . THR A 1 230 ? 24.152 0.204 -36.974 1.00 82.69 230 THR A CA 1
ATOM 1829 C C . THR A 1 230 ? 23.358 0.931 -35.891 1.00 82.69 230 THR A C 1
ATOM 1831 O O . THR A 1 230 ? 22.619 0.303 -35.143 1.00 82.69 230 THR A O 1
ATOM 1834 N N . LEU A 1 231 ? 23.435 2.265 -35.843 1.00 81.75 231 LEU A N 1
ATOM 1835 C CA . LEU A 1 231 ? 22.692 3.058 -34.863 1.00 81.75 231 LEU A CA 1
ATOM 1836 C C . LEU A 1 231 ? 21.169 2.961 -35.058 1.00 81.75 231 LEU A C 1
ATOM 1838 O O . LEU A 1 231 ? 20.436 2.904 -34.077 1.00 81.75 231 LEU A O 1
ATOM 1842 N N . LEU A 1 232 ? 20.682 2.895 -36.300 1.00 83.69 232 LEU A N 1
ATOM 1843 C CA . LEU A 1 232 ? 19.260 2.658 -36.578 1.00 83.69 232 LEU A CA 1
ATOM 1844 C C . LEU A 1 232 ? 18.802 1.269 -36.110 1.00 83.69 232 LEU A C 1
ATOM 1846 O O . LEU A 1 232 ? 17.768 1.184 -35.451 1.00 83.69 232 LEU A O 1
ATOM 1850 N N . LYS A 1 233 ? 19.595 0.214 -36.360 1.00 86.12 233 LYS A N 1
ATOM 1851 C CA . LYS A 1 233 ? 19.329 -1.140 -35.832 1.00 86.12 233 LYS A CA 1
ATOM 1852 C C . LYS A 1 233 ? 19.283 -1.146 -34.298 1.00 86.12 233 LYS A C 1
ATOM 1854 O O . LYS A 1 233 ? 18.404 -1.759 -33.701 1.00 86.12 233 LYS A O 1
ATOM 1859 N N . GLU A 1 234 ? 20.206 -0.438 -33.645 1.00 87.62 234 GLU A N 1
ATOM 1860 C CA . GLU A 1 234 ? 20.205 -0.293 -32.185 1.00 87.62 234 GLU A CA 1
ATOM 1861 C C . GLU A 1 234 ? 18.942 0.423 -31.678 1.00 87.62 234 GLU A C 1
ATOM 1863 O O . GLU A 1 234 ? 18.363 -0.005 -30.683 1.00 87.62 234 GLU A O 1
ATOM 1868 N N . ILE A 1 235 ? 18.489 1.484 -32.356 1.00 89.31 235 ILE A N 1
ATOM 1869 C CA . ILE A 1 235 ? 17.246 2.194 -32.006 1.00 89.31 235 ILE A CA 1
ATOM 1870 C C . ILE A 1 235 ? 16.030 1.278 -32.165 1.00 89.31 235 ILE A C 1
ATOM 1872 O O . ILE A 1 235 ? 15.181 1.249 -31.278 1.00 89.31 235 ILE A O 1
ATOM 1876 N N . GLU A 1 236 ? 15.950 0.501 -33.244 1.00 89.81 236 GLU A N 1
ATOM 1877 C CA . GLU A 1 236 ? 14.875 -0.481 -33.448 1.00 89.81 236 GLU A CA 1
ATOM 1878 C C . GLU A 1 236 ? 14.854 -1.545 -32.349 1.00 89.81 236 GLU A C 1
ATOM 1880 O O . GLU A 1 236 ? 13.787 -1.901 -31.846 1.00 89.81 236 GLU A O 1
ATOM 1885 N N . LEU A 1 237 ? 16.026 -2.006 -31.904 1.00 92.44 237 LEU A N 1
ATOM 1886 C CA . LEU A 1 237 ? 16.124 -2.921 -30.771 1.00 92.44 237 LEU A CA 1
ATOM 1887 C C . LEU A 1 237 ? 15.581 -2.285 -29.482 1.00 92.44 237 LEU A C 1
ATOM 1889 O O . LEU A 1 237 ? 14.852 -2.941 -28.740 1.00 92.44 237 LEU A O 1
ATOM 1893 N N . LEU A 1 238 ? 15.892 -1.010 -29.220 1.00 92.50 238 LEU A N 1
ATOM 1894 C CA . LEU A 1 238 ? 15.341 -0.279 -28.073 1.00 92.50 238 LEU A CA 1
ATOM 1895 C C . LEU A 1 238 ? 13.819 -0.108 -28.193 1.00 92.50 238 LEU A C 1
ATOM 1897 O O . LEU A 1 238 ? 13.099 -0.306 -27.218 1.00 92.50 238 LEU A O 1
ATOM 1901 N N . GLU A 1 239 ? 13.301 0.211 -29.378 1.00 92.12 239 GLU A N 1
ATOM 1902 C CA . GLU A 1 239 ? 11.856 0.310 -29.617 1.00 92.12 239 GLU A CA 1
ATOM 1903 C C . GLU A 1 239 ? 11.143 -1.035 -29.395 1.00 92.12 239 GLU A C 1
ATOM 1905 O O . GLU A 1 239 ? 10.049 -1.065 -28.827 1.00 92.12 239 GLU A O 1
ATOM 1910 N N . ASN A 1 240 ? 11.769 -2.153 -29.769 1.00 93.25 240 ASN A N 1
ATOM 1911 C CA . ASN A 1 240 ? 11.244 -3.493 -29.500 1.00 93.25 240 ASN A CA 1
ATOM 1912 C C . ASN A 1 240 ? 11.301 -3.854 -28.009 1.00 93.25 240 ASN A C 1
ATOM 1914 O O . ASN A 1 240 ? 10.313 -4.361 -27.477 1.00 93.25 240 ASN A O 1
ATOM 1918 N N . LYS A 1 241 ? 12.396 -3.530 -27.306 1.00 93.38 241 LYS A N 1
ATOM 1919 C CA . LYS A 1 241 ? 12.468 -3.658 -25.837 1.00 93.38 241 LYS A CA 1
ATOM 1920 C C . LYS A 1 241 ? 11.360 -2.851 -25.154 1.00 93.38 241 LYS A C 1
ATOM 1922 O O . LYS A 1 241 ? 10.708 -3.349 -24.243 1.00 93.38 241 LYS A O 1
ATOM 1927 N N . TYR A 1 242 ? 11.100 -1.627 -25.617 1.00 93.50 242 TYR A N 1
ATOM 1928 C CA . TYR A 1 242 ? 10.016 -0.798 -25.086 1.00 93.50 242 TYR A CA 1
ATOM 1929 C C . TYR A 1 242 ? 8.643 -1.461 -25.231 1.00 93.50 242 TYR A C 1
ATOM 1931 O O . TYR A 1 242 ? 7.865 -1.414 -24.284 1.00 93.50 242 TYR A O 1
ATOM 1939 N N . LYS A 1 243 ? 8.344 -2.101 -26.370 1.00 92.50 243 LYS A N 1
ATOM 1940 C CA . LYS A 1 243 ? 7.076 -2.834 -26.548 1.00 92.50 243 LYS A CA 1
ATOM 1941 C C . LYS A 1 243 ? 6.915 -3.938 -25.502 1.00 92.50 243 LYS A C 1
ATOM 1943 O O . LYS A 1 243 ? 5.880 -4.003 -24.854 1.00 92.50 243 LYS A O 1
ATOM 1948 N N . GLN A 1 244 ? 7.967 -4.721 -25.257 1.00 92.62 244 GLN A N 1
ATOM 1949 C CA . GLN A 1 244 ? 7.949 -5.757 -24.218 1.00 92.62 244 GLN A CA 1
ATOM 1950 C C . GLN A 1 244 ? 7.696 -5.167 -22.826 1.00 92.62 244 GLN A C 1
ATOM 1952 O O . GLN A 1 244 ? 6.915 -5.715 -22.050 1.00 92.62 244 GLN A O 1
ATOM 1957 N N . PHE A 1 245 ? 8.325 -4.032 -22.507 1.00 91.62 245 PHE A N 1
ATOM 1958 C CA . PHE A 1 245 ? 8.063 -3.336 -21.249 1.00 91.62 245 PHE A CA 1
ATOM 1959 C C . PHE A 1 245 ? 6.631 -2.808 -21.165 1.00 91.62 245 PHE A C 1
ATOM 1961 O O . PHE A 1 245 ? 6.010 -2.902 -20.112 1.00 91.62 245 PHE A O 1
ATOM 1968 N N . TYR A 1 246 ? 6.084 -2.286 -22.257 1.00 91.62 246 TYR A N 1
ATOM 1969 C CA . TYR A 1 246 ? 4.699 -1.836 -22.297 1.00 91.62 246 TYR A CA 1
ATOM 1970 C C . TYR A 1 246 ? 3.717 -2.986 -22.030 1.00 91.62 246 TYR A C 1
ATOM 1972 O O . TYR A 1 246 ? 2.817 -2.838 -21.205 1.00 91.62 246 TYR A O 1
ATOM 1980 N N . ASP A 1 247 ? 3.933 -4.151 -22.641 1.00 89.81 247 ASP A N 1
ATOM 1981 C CA . ASP A 1 247 ? 3.090 -5.334 -22.430 1.00 89.81 247 ASP A CA 1
ATOM 1982 C C . ASP A 1 247 ? 3.181 -5.847 -20.983 1.00 89.81 247 ASP A C 1
ATOM 1984 O O . ASP A 1 247 ? 2.166 -6.150 -20.355 1.00 89.81 247 ASP A O 1
ATOM 1988 N N . GLN A 1 248 ? 4.388 -5.873 -20.405 1.00 88.44 248 GLN A N 1
ATOM 1989 C CA . GLN A 1 248 ? 4.583 -6.203 -18.988 1.00 88.44 248 GLN A CA 1
ATOM 1990 C C . GLN A 1 248 ? 3.869 -5.212 -18.067 1.00 88.44 248 GLN A C 1
ATOM 1992 O O . GLN A 1 248 ? 3.203 -5.627 -17.120 1.00 88.44 248 GLN A O 1
ATOM 1997 N N . PHE A 1 249 ? 3.984 -3.911 -18.345 1.00 87.44 249 PHE A N 1
ATOM 1998 C CA . PHE A 1 249 ? 3.288 -2.874 -17.588 1.00 87.44 249 PHE A CA 1
ATOM 1999 C C . PHE A 1 249 ? 1.774 -3.063 -17.651 1.00 87.44 249 PHE A C 1
ATOM 2001 O O . PHE A 1 249 ? 1.121 -3.018 -16.612 1.00 87.44 249 PHE A O 1
ATOM 2008 N N . LYS A 1 250 ? 1.226 -3.326 -18.840 1.00 87.69 250 LYS A N 1
ATOM 2009 C CA . LYS A 1 250 ? -0.205 -3.570 -19.023 1.00 87.69 250 LYS A CA 1
ATOM 2010 C C . LYS A 1 250 ? -0.677 -4.781 -18.217 1.00 87.69 250 LYS A C 1
ATOM 2012 O O . LYS A 1 250 ? -1.643 -4.661 -17.477 1.00 87.69 250 LYS A O 1
ATOM 2017 N N . ASN A 1 251 ? 0.054 -5.894 -18.260 1.00 85.19 251 ASN A N 1
ATOM 2018 C CA . ASN A 1 251 ? -0.277 -7.081 -17.468 1.00 85.19 251 ASN A CA 1
ATOM 2019 C C . ASN A 1 251 ? -0.257 -6.805 -15.957 1.00 85.19 251 ASN A C 1
ATOM 2021 O O . ASN A 1 251 ? -1.132 -7.278 -15.234 1.00 85.19 251 ASN A O 1
ATOM 2025 N N . ILE A 1 252 ? 0.724 -6.034 -15.472 1.00 81.81 252 ILE A N 1
ATOM 2026 C CA . ILE A 1 252 ? 0.777 -5.619 -14.063 1.00 81.81 252 ILE A CA 1
ATOM 2027 C C . ILE A 1 252 ? -0.425 -4.727 -13.745 1.00 81.81 252 ILE A C 1
ATOM 2029 O O . ILE A 1 252 ? -1.112 -4.976 -12.760 1.00 81.81 252 ILE A O 1
ATOM 2033 N N . LYS A 1 253 ? -0.711 -3.729 -14.585 1.00 80.56 253 LYS A N 1
ATOM 2034 C CA . LYS A 1 253 ? -1.834 -2.804 -14.409 1.00 80.56 253 LYS A CA 1
ATOM 2035 C C . LYS A 1 253 ? -3.166 -3.547 -14.336 1.00 80.56 253 LYS A C 1
ATOM 2037 O O . LYS A 1 253 ? -3.903 -3.350 -13.376 1.00 80.56 253 LYS A O 1
ATOM 2042 N N . ASP A 1 254 ? -3.432 -4.434 -15.287 1.00 81.31 254 ASP A N 1
ATOM 2043 C CA . ASP A 1 254 ? -4.668 -5.214 -15.355 1.00 81.31 254 ASP A CA 1
ATOM 2044 C C . ASP A 1 254 ? -4.791 -6.145 -14.135 1.00 81.31 254 ASP A C 1
ATOM 2046 O O . ASP A 1 254 ? -5.831 -6.180 -13.476 1.00 81.31 254 ASP A O 1
ATOM 2050 N N . ALA A 1 255 ? -3.705 -6.829 -13.752 1.00 73.12 255 ALA A N 1
ATOM 2051 C CA . ALA A 1 255 ? -3.686 -7.675 -12.559 1.00 73.12 255 ALA A CA 1
ATOM 2052 C C . ALA A 1 255 ? -3.940 -6.881 -11.269 1.00 73.12 255 ALA A C 1
ATOM 2054 O O . ALA A 1 255 ? -4.601 -7.382 -10.366 1.00 73.12 255 ALA A O 1
ATOM 2055 N N . CYS A 1 256 ? -3.436 -5.652 -11.184 1.00 68.75 256 CYS A N 1
ATOM 2056 C CA . CYS A 1 256 ? -3.580 -4.785 -10.017 1.00 68.75 256 CYS A CA 1
ATOM 2057 C C . CYS A 1 256 ? -4.927 -4.056 -9.957 1.00 68.75 256 CYS A C 1
ATOM 2059 O O . CYS A 1 256 ? -5.354 -3.667 -8.878 1.00 68.75 256 CYS A O 1
ATOM 2061 N N . GLN A 1 257 ? -5.602 -3.865 -11.092 1.00 69.00 257 GLN A N 1
ATOM 2062 C CA . GLN A 1 257 ? -6.986 -3.384 -11.124 1.00 69.00 257 GLN A CA 1
ATOM 2063 C C . GLN A 1 257 ? -7.979 -4.485 -10.734 1.00 69.00 257 GLN A C 1
ATOM 2065 O O . GLN A 1 257 ? -9.036 -4.191 -10.186 1.00 69.00 257 GLN A O 1
ATOM 2070 N N . GLN A 1 258 ? -7.643 -5.749 -11.007 1.00 66.25 258 GLN A N 1
ATOM 2071 C CA . GLN A 1 258 ? -8.487 -6.902 -10.685 1.00 66.25 258 GLN A CA 1
ATOM 2072 C C . GLN A 1 258 ? -8.233 -7.490 -9.291 1.00 66.25 258 GLN A C 1
ATOM 2074 O O . GLN A 1 258 ? -9.117 -8.142 -8.739 1.00 66.25 258 GLN A O 1
ATOM 2079 N N . LYS A 1 259 ? -7.034 -7.309 -8.728 1.00 54.53 259 LYS A N 1
ATOM 2080 C CA . LYS A 1 259 ? -6.644 -7.855 -7.421 1.00 54.53 259 LYS A CA 1
ATOM 2081 C C . LYS A 1 259 ? -6.487 -6.734 -6.404 1.00 54.53 259 LYS A C 1
ATOM 2083 O O . LYS A 1 259 ? -5.874 -5.712 -6.690 1.00 54.53 259 LYS A O 1
ATOM 2088 N N . GLU A 1 260 ? -7.013 -6.960 -5.201 1.00 59.75 260 GLU A N 1
ATOM 2089 C CA . GLU A 1 260 ? -6.819 -6.087 -4.043 1.00 59.75 260 GLU A CA 1
ATOM 2090 C C . GLU A 1 260 ? -5.335 -5.735 -3.856 1.00 59.75 260 GLU A C 1
ATOM 2092 O O . GLU A 1 260 ? -4.457 -6.565 -4.100 1.00 59.75 260 GLU A O 1
ATOM 2097 N N . PHE A 1 261 ? -5.060 -4.504 -3.411 1.00 64.69 261 PHE A N 1
ATOM 2098 C CA . PHE A 1 261 ? -3.723 -4.012 -3.071 1.00 64.69 261 PHE A CA 1
ATOM 2099 C C . PHE A 1 261 ? -2.959 -5.044 -2.224 1.00 64.69 261 PHE A C 1
ATOM 2101 O O . PHE A 1 261 ? -3.227 -5.198 -1.033 1.00 64.69 261 PHE A O 1
ATOM 2108 N N . ASN A 1 262 ? -2.029 -5.771 -2.853 1.00 68.75 262 ASN A N 1
ATOM 2109 C CA . ASN A 1 262 ? -1.238 -6.811 -2.204 1.00 68.75 262 ASN A CA 1
ATOM 2110 C C . ASN A 1 262 ? 0.264 -6.577 -2.396 1.00 68.75 262 ASN A C 1
ATOM 2112 O O . ASN A 1 262 ? 0.715 -5.925 -3.343 1.00 68.75 262 ASN A O 1
ATOM 2116 N N . LYS A 1 263 ? 1.046 -7.167 -1.493 1.00 72.38 263 LYS A N 1
ATOM 2117 C CA . LYS A 1 263 ? 2.507 -7.060 -1.461 1.00 72.38 263 LYS A CA 1
ATOM 2118 C C . LYS A 1 263 ? 3.173 -7.427 -2.796 1.00 72.38 263 LYS A C 1
ATOM 2120 O O . LYS A 1 263 ? 4.037 -6.694 -3.268 1.00 72.38 263 LYS A O 1
ATOM 2125 N N . ASN A 1 264 ? 2.729 -8.504 -3.442 1.00 78.38 264 ASN A N 1
ATOM 2126 C CA . ASN A 1 264 ? 3.292 -8.987 -4.708 1.00 78.38 264 ASN A CA 1
ATOM 2127 C C . ASN A 1 264 ? 3.058 -7.997 -5.860 1.00 78.38 264 ASN A C 1
ATOM 2129 O O . ASN A 1 264 ? 3.926 -7.829 -6.715 1.00 78.38 264 ASN A O 1
ATOM 2133 N N . CYS A 1 265 ? 1.904 -7.324 -5.882 1.00 77.62 265 CYS A N 1
ATOM 2134 C CA . CYS A 1 265 ? 1.589 -6.297 -6.874 1.00 77.62 265 CYS A CA 1
ATOM 2135 C C . CYS A 1 265 ? 2.575 -5.129 -6.768 1.00 77.62 265 CYS A C 1
ATOM 2137 O O . CYS A 1 265 ? 3.127 -4.668 -7.765 1.00 77.62 265 CYS A O 1
ATOM 2139 N N . ILE A 1 266 ? 2.859 -4.697 -5.542 1.00 77.00 266 ILE A N 1
ATOM 2140 C CA . ILE A 1 266 ? 3.761 -3.575 -5.266 1.00 77.00 266 ILE A CA 1
ATOM 2141 C C . ILE A 1 266 ? 5.205 -3.946 -5.578 1.00 77.00 266 ILE A C 1
ATOM 2143 O O . ILE A 1 266 ? 5.927 -3.157 -6.185 1.00 77.00 266 ILE A O 1
ATOM 2147 N N . GLU A 1 267 ? 5.625 -5.162 -5.240 1.00 81.00 267 GLU A N 1
ATOM 2148 C CA . GLU A 1 267 ? 6.944 -5.672 -5.614 1.00 81.00 267 GLU A CA 1
ATOM 2149 C C . GLU A 1 267 ? 7.116 -5.742 -7.138 1.00 81.00 267 GLU A C 1
ATOM 2151 O O . GLU A 1 267 ? 8.148 -5.309 -7.662 1.00 81.00 267 GLU A O 1
ATOM 2156 N N . ALA A 1 268 ? 6.093 -6.198 -7.870 1.00 83.81 268 ALA A N 1
ATOM 2157 C CA . ALA A 1 268 ? 6.095 -6.193 -9.331 1.00 83.81 268 ALA A CA 1
ATOM 2158 C C . ALA A 1 268 ? 6.194 -4.766 -9.898 1.00 83.81 268 ALA A C 1
ATOM 2160 O O . ALA A 1 268 ? 7.005 -4.520 -10.796 1.00 83.81 268 ALA A O 1
ATOM 2161 N N . TYR A 1 269 ? 5.448 -3.810 -9.338 1.00 83.00 269 TYR A N 1
ATOM 2162 C CA . TYR A 1 269 ? 5.527 -2.398 -9.718 1.00 83.00 269 TYR A CA 1
ATOM 2163 C C . TYR A 1 269 ? 6.907 -1.791 -9.469 1.00 83.00 269 TYR A C 1
ATOM 2165 O O . TYR A 1 269 ? 7.465 -1.145 -10.358 1.00 83.00 269 TYR A O 1
ATOM 2173 N N . LEU A 1 270 ? 7.487 -2.008 -8.288 1.00 81.19 270 LEU A N 1
ATOM 2174 C CA . LEU A 1 270 ? 8.810 -1.489 -7.938 1.00 81.19 270 LEU A CA 1
ATOM 2175 C C . LEU A 1 270 ? 9.895 -2.079 -8.842 1.00 81.19 270 LEU A C 1
ATOM 2177 O O . LEU A 1 270 ? 10.759 -1.346 -9.333 1.00 81.19 270 LEU A O 1
ATOM 2181 N N . LYS A 1 271 ? 9.816 -3.384 -9.126 1.00 87.69 271 LYS A N 1
ATOM 2182 C CA . LYS A 1 271 ? 10.711 -4.053 -10.075 1.00 87.69 271 LYS A CA 1
ATOM 2183 C C . LYS A 1 271 ? 10.582 -3.444 -11.470 1.00 87.69 271 LYS A C 1
ATOM 2185 O O . LYS A 1 271 ? 11.595 -3.122 -12.089 1.00 87.69 271 LYS A O 1
ATOM 2190 N N . MET A 1 272 ? 9.355 -3.235 -11.943 1.00 88.81 272 MET A N 1
ATOM 2191 C CA . MET A 1 272 ? 9.095 -2.650 -13.256 1.00 88.81 272 MET A CA 1
ATOM 2192 C C . MET A 1 272 ? 9.600 -1.208 -13.356 1.00 88.81 272 MET A C 1
ATOM 2194 O O . MET A 1 272 ? 10.294 -0.861 -14.313 1.00 88.81 272 MET A O 1
ATOM 2198 N N . LYS A 1 273 ? 9.348 -0.384 -12.333 1.00 85.62 273 LYS A N 1
ATOM 2199 C CA . LYS A 1 273 ? 9.880 0.980 -12.245 1.00 85.62 273 LYS A CA 1
ATOM 2200 C C . LYS A 1 273 ? 11.408 0.983 -12.295 1.00 85.62 273 LYS A C 1
ATOM 2202 O O . LYS A 1 273 ? 11.990 1.758 -13.048 1.00 85.62 273 LYS A O 1
ATOM 2207 N N . GLY A 1 274 ? 12.066 0.102 -11.539 1.00 87.38 274 GLY A N 1
ATOM 2208 C CA . GLY A 1 274 ? 13.523 -0.041 -11.566 1.00 87.38 274 GLY A CA 1
ATOM 2209 C C . GLY A 1 274 ? 14.058 -0.382 -12.961 1.00 87.38 274 GLY A C 1
ATOM 2210 O O . GLY A 1 274 ? 15.026 0.229 -13.419 1.00 87.38 274 GLY A O 1
ATOM 2211 N N . THR A 1 275 ? 13.401 -1.308 -13.662 1.00 91.19 275 THR A N 1
ATOM 2212 C CA . THR A 1 275 ? 13.740 -1.681 -15.044 1.00 91.19 275 THR A CA 1
ATOM 2213 C C . THR A 1 275 ? 13.559 -0.511 -16.013 1.00 91.19 275 THR A C 1
ATOM 2215 O O . THR A 1 275 ? 14.473 -0.212 -16.783 1.00 91.19 275 THR A O 1
ATOM 2218 N N . LEU A 1 276 ? 12.431 0.203 -15.939 1.00 90.75 276 LEU A N 1
ATOM 2219 C CA . LEU A 1 276 ? 12.152 1.365 -16.790 1.00 90.75 276 LEU A CA 1
ATOM 2220 C C . LEU A 1 276 ? 13.143 2.511 -16.553 1.00 90.75 276 LEU A C 1
ATOM 2222 O O . LEU A 1 276 ? 13.597 3.123 -17.517 1.00 90.75 276 LEU A O 1
ATOM 2226 N N . THR A 1 277 ? 13.545 2.771 -15.306 1.00 87.81 277 THR A N 1
ATOM 2227 C CA . THR A 1 277 ? 14.550 3.801 -14.989 1.00 87.81 277 THR A CA 1
ATOM 2228 C C . THR A 1 277 ? 15.915 3.459 -15.589 1.00 87.81 277 THR A C 1
ATOM 2230 O O . THR A 1 277 ? 16.557 4.323 -16.190 1.00 87.81 277 THR A O 1
ATOM 2233 N N . LYS A 1 278 ? 16.356 2.196 -15.491 1.00 92.44 278 LYS A N 1
ATOM 2234 C CA . LYS A 1 278 ? 17.600 1.741 -16.141 1.00 92.44 278 LYS A CA 1
ATOM 2235 C C . LYS A 1 278 ? 17.513 1.876 -17.660 1.00 92.44 278 LYS A C 1
ATOM 2237 O O . LYS A 1 278 ? 18.451 2.351 -18.293 1.00 92.44 278 LYS A O 1
ATOM 2242 N N . PHE A 1 279 ? 16.369 1.525 -18.241 1.00 93.94 279 PHE A N 1
ATOM 2243 C CA . PHE A 1 279 ? 16.136 1.671 -19.674 1.00 93.94 279 PHE A CA 1
ATOM 2244 C C . PHE A 1 279 ? 16.124 3.144 -20.121 1.00 93.94 279 PHE A C 1
ATOM 2246 O O . PHE A 1 279 ? 16.697 3.494 -21.152 1.00 93.94 279 PHE A O 1
ATOM 2253 N N . GLN A 1 280 ? 15.561 4.045 -19.313 1.00 92.38 280 GLN A N 1
ATOM 2254 C CA . GLN A 1 280 ? 15.617 5.487 -19.556 1.00 92.38 280 GLN A CA 1
ATOM 2255 C C . GLN A 1 280 ? 17.066 6.008 -19.553 1.00 92.38 280 GLN A C 1
ATOM 2257 O O . GLN A 1 280 ? 17.418 6.849 -20.383 1.00 92.38 280 GLN A O 1
ATOM 2262 N N . GLN A 1 281 ? 17.918 5.502 -18.655 1.00 92.44 281 GLN A N 1
ATOM 2263 C CA . GLN A 1 281 ? 19.353 5.812 -18.643 1.00 92.44 281 GLN A CA 1
ATOM 2264 C C . GLN A 1 281 ? 20.073 5.263 -19.885 1.00 92.44 281 GLN A C 1
ATOM 2266 O O . GLN A 1 281 ? 20.872 5.987 -20.476 1.00 92.44 281 GLN A O 1
ATOM 2271 N N . GLU A 1 282 ? 19.752 4.042 -20.334 1.00 93.31 282 GLU A N 1
ATOM 2272 C CA . GLU A 1 282 ? 20.279 3.465 -21.586 1.00 93.31 282 GLU A CA 1
ATOM 2273 C C . GLU A 1 282 ? 19.964 4.380 -22.785 1.00 93.31 282 GLU A C 1
ATOM 2275 O O . GLU A 1 282 ? 20.854 4.695 -23.578 1.00 93.31 282 GLU A O 1
ATOM 2280 N N . ILE A 1 283 ? 18.731 4.891 -22.883 1.00 93.06 283 ILE A N 1
ATOM 2281 C CA . ILE A 1 283 ? 18.328 5.830 -23.944 1.00 93.06 283 ILE A CA 1
ATOM 2282 C C . ILE A 1 283 ? 19.113 7.147 -23.855 1.00 93.06 283 ILE A C 1
ATOM 2284 O O . ILE A 1 283 ? 19.618 7.618 -24.876 1.00 93.06 283 ILE A O 1
ATOM 2288 N N . LYS A 1 284 ? 19.272 7.726 -22.655 1.00 91.19 284 LYS A N 1
ATOM 2289 C CA . LYS A 1 284 ? 20.064 8.957 -22.455 1.00 91.19 284 LYS A CA 1
ATOM 2290 C C . LYS A 1 284 ? 21.514 8.783 -22.915 1.00 91.19 284 LYS A C 1
ATOM 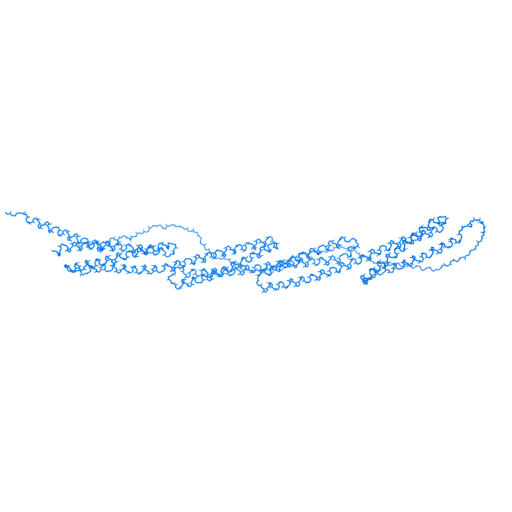2292 O O . LYS A 1 284 ? 22.008 9.595 -23.692 1.00 91.19 284 LYS A O 1
ATOM 2297 N N . GLN A 1 285 ? 22.157 7.678 -22.542 1.00 91.75 285 GLN A N 1
ATOM 2298 C CA . GLN A 1 285 ? 23.521 7.373 -22.989 1.00 91.75 285 GLN A CA 1
ATOM 2299 C C . GLN A 1 285 ? 23.612 7.226 -24.514 1.00 91.75 285 GLN A C 1
ATOM 2301 O O . GLN A 1 285 ? 24.603 7.626 -25.129 1.00 91.75 285 GLN A O 1
ATOM 2306 N N . LYS A 1 286 ? 22.589 6.653 -25.162 1.00 90.06 286 LYS A N 1
ATOM 2307 C CA . LYS A 1 286 ? 22.535 6.551 -26.630 1.00 90.06 286 LYS A CA 1
ATOM 2308 C C . LYS A 1 286 ? 22.374 7.917 -27.295 1.00 90.06 286 LYS A C 1
ATOM 2310 O O . LYS A 1 286 ? 23.002 8.152 -28.327 1.00 90.06 286 LYS A O 1
ATOM 2315 N N . ILE A 1 287 ? 21.605 8.821 -26.692 1.00 89.12 287 ILE A N 1
ATOM 2316 C CA . ILE A 1 287 ? 21.484 10.214 -27.136 1.00 89.12 287 ILE A CA 1
ATOM 2317 C C . ILE A 1 287 ? 22.841 10.931 -27.048 1.00 89.12 287 ILE A C 1
ATOM 2319 O O . ILE A 1 287 ? 23.293 11.503 -28.039 1.00 89.12 287 ILE A O 1
ATOM 2323 N N . GLU A 1 288 ? 23.532 10.845 -25.913 1.00 88.00 288 GLU A N 1
ATOM 2324 C CA . GLU A 1 288 ? 24.858 11.455 -25.720 1.00 88.00 288 GLU A CA 1
ATOM 2325 C C . GLU A 1 288 ? 25.896 10.906 -26.713 1.00 88.00 288 GLU A C 1
ATOM 2327 O O . GLU A 1 288 ? 26.653 11.660 -27.336 1.00 88.00 288 GLU A O 1
ATOM 2332 N N . LYS A 1 289 ? 25.887 9.585 -26.943 1.00 86.50 289 LYS A N 1
ATOM 2333 C CA . LYS A 1 289 ? 26.728 8.932 -27.959 1.00 86.50 289 LYS A CA 1
ATOM 2334 C C . LYS A 1 289 ? 26.398 9.385 -29.382 1.00 86.50 289 LYS A C 1
ATOM 2336 O O . LYS A 1 289 ? 27.300 9.457 -30.211 1.00 86.50 289 LYS A O 1
ATOM 2341 N N . LEU A 1 290 ? 25.136 9.674 -29.703 1.00 84.31 290 LEU A N 1
ATOM 2342 C CA . LEU A 1 290 ? 24.753 10.195 -31.019 1.00 84.31 290 LEU A CA 1
ATOM 2343 C C . LEU A 1 290 ? 25.273 11.624 -31.225 1.00 84.31 290 LEU A C 1
ATOM 2345 O O . LEU A 1 290 ? 25.805 11.934 -32.294 1.00 84.31 290 LEU A O 1
ATOM 2349 N N . LEU A 1 291 ? 25.145 12.478 -30.208 1.00 81.00 291 LEU A N 1
ATOM 2350 C CA . LEU A 1 291 ? 25.571 13.877 -30.275 1.00 81.00 291 LEU A CA 1
ATOM 2351 C C . LEU A 1 291 ? 27.094 13.999 -30.437 1.00 81.00 291 LEU A C 1
ATOM 2353 O O . LEU A 1 291 ? 27.550 14.769 -31.286 1.00 81.00 291 LEU A O 1
ATOM 2357 N N . SER A 1 292 ? 27.869 13.170 -29.729 1.00 83.25 292 SER A N 1
ATOM 2358 C CA . SER A 1 292 ? 29.342 13.172 -29.774 1.00 83.25 292 SER A CA 1
ATOM 2359 C C . SER A 1 292 ? 29.960 12.571 -31.050 1.00 83.25 292 SER A C 1
ATOM 2361 O O . SER A 1 292 ? 31.158 12.732 -31.296 1.00 83.25 292 SER A O 1
ATOM 2363 N N . ARG A 1 293 ? 29.175 11.913 -31.919 1.00 78.94 293 ARG A N 1
ATOM 2364 C CA . ARG A 1 293 ? 29.676 11.355 -33.190 1.00 78.94 293 ARG A CA 1
ATOM 2365 C C . ARG A 1 293 ? 29.986 12.463 -34.202 1.00 78.94 293 ARG A C 1
ATOM 2367 O O . ARG A 1 293 ? 29.080 12.999 -34.836 1.00 78.94 293 ARG A O 1
ATOM 2374 N N . LYS A 1 294 ? 31.275 12.755 -34.407 1.00 76.25 294 LYS A N 1
ATOM 2375 C CA . LYS A 1 294 ? 31.766 13.775 -35.361 1.00 76.25 294 LYS A CA 1
ATOM 2376 C C . LYS A 1 294 ? 31.568 13.419 -36.841 1.00 76.25 294 LYS A C 1
ATOM 2378 O O . LYS A 1 294 ? 31.457 14.313 -37.663 1.00 76.25 294 LYS A O 1
ATOM 2383 N N . CYS A 1 295 ? 31.506 12.129 -37.180 1.00 73.00 295 CYS A N 1
ATOM 2384 C CA . CYS A 1 295 ? 31.366 11.678 -38.572 1.00 73.00 295 CYS A CA 1
ATOM 2385 C C . CYS A 1 295 ? 29.968 11.918 -39.172 1.00 73.00 295 CYS A C 1
ATOM 2387 O O . CYS A 1 295 ? 29.840 11.966 -40.390 1.00 73.00 295 CYS A O 1
ATOM 2389 N N . LEU A 1 296 ? 28.928 12.082 -38.343 1.00 73.62 296 LEU A N 1
ATOM 2390 C CA . LEU A 1 296 ? 27.560 12.343 -38.798 1.00 73.62 296 LEU A CA 1
ATOM 2391 C C . LEU A 1 296 ? 27.294 13.850 -38.831 1.00 73.62 296 LEU A C 1
ATOM 2393 O O . LEU A 1 296 ? 27.506 14.535 -37.831 1.00 73.62 296 LEU A O 1
ATOM 2397 N N . THR A 1 297 ? 26.755 14.345 -39.942 1.00 76.56 297 THR A N 1
ATOM 2398 C CA . THR A 1 297 ? 26.234 15.720 -40.027 1.00 76.56 297 THR A CA 1
ATOM 2399 C C . THR A 1 297 ? 24.963 15.876 -39.189 1.00 76.56 297 THR A C 1
ATOM 2401 O O . THR A 1 297 ? 24.240 14.901 -38.959 1.00 76.56 297 THR A O 1
ATOM 2404 N N . ASP A 1 298 ? 24.625 17.099 -38.781 1.00 75.56 298 ASP A N 1
ATOM 2405 C CA . ASP A 1 298 ? 23.410 17.348 -37.990 1.00 75.56 298 ASP A CA 1
ATOM 2406 C C . ASP A 1 298 ? 22.145 16.884 -38.721 1.00 75.56 298 ASP A C 1
ATOM 2408 O O . ASP A 1 298 ? 21.314 16.185 -38.139 1.00 75.56 298 ASP A O 1
ATOM 2412 N N . LYS A 1 299 ? 22.059 17.125 -40.038 1.00 75.69 299 LYS A N 1
ATOM 2413 C CA . LYS A 1 299 ? 20.969 16.616 -40.892 1.00 75.69 299 LYS A CA 1
ATOM 2414 C C . LYS A 1 299 ? 20.829 15.088 -40.827 1.00 75.69 299 LYS A C 1
ATOM 2416 O O . LYS A 1 299 ? 19.720 14.569 -40.918 1.00 75.69 299 LYS A O 1
ATOM 2421 N N . GLN A 1 300 ? 21.929 14.354 -40.648 1.00 74.75 300 GLN A N 1
ATOM 2422 C CA . GLN A 1 300 ? 21.916 12.893 -40.514 1.00 74.75 300 GLN A CA 1
ATOM 2423 C C . GLN A 1 300 ? 21.605 12.418 -39.087 1.00 74.75 300 GLN A C 1
ATOM 2425 O O . GLN A 1 300 ? 21.084 11.311 -38.936 1.00 74.75 300 GLN A O 1
ATOM 2430 N N . LYS A 1 301 ? 21.904 13.222 -38.057 1.00 81.12 301 LYS A N 1
ATOM 2431 C CA . LYS A 1 301 ? 21.611 12.912 -36.645 1.00 81.12 301 LYS A CA 1
ATOM 2432 C C . LYS A 1 301 ? 20.143 13.132 -36.289 1.00 81.12 301 LYS A C 1
ATOM 2434 O O . LYS A 1 301 ? 19.601 12.346 -35.512 1.00 81.12 301 LYS A O 1
ATOM 2439 N N . VAL A 1 302 ? 19.506 14.159 -36.859 1.00 82.94 302 VAL A N 1
ATOM 2440 C CA . VAL A 1 302 ? 18.134 14.586 -36.516 1.00 82.94 302 VAL A CA 1
ATOM 2441 C C . VAL A 1 302 ? 17.120 13.429 -36.497 1.00 82.94 302 VAL A C 1
ATOM 2443 O O . VAL A 1 302 ? 16.459 13.275 -35.470 1.00 82.94 302 VAL A O 1
ATOM 2446 N N . PRO A 1 303 ? 17.014 12.558 -37.524 1.00 84.38 303 PRO A N 1
ATOM 2447 C CA . PRO A 1 303 ? 16.022 11.477 -37.512 1.00 84.38 303 PRO A CA 1
ATOM 2448 C C . PRO A 1 303 ? 16.236 10.467 -36.374 1.00 84.38 303 PRO A C 1
ATOM 2450 O O . PRO A 1 303 ? 15.286 10.031 -35.725 1.00 84.38 303 PRO A O 1
ATOM 2453 N N . CYS A 1 304 ? 17.494 10.114 -36.095 1.00 85.81 304 CYS A N 1
ATOM 2454 C CA . CYS A 1 304 ? 17.846 9.197 -35.012 1.00 85.81 304 CYS A CA 1
ATOM 2455 C C . CYS A 1 304 ? 17.579 9.826 -33.639 1.00 85.81 304 CYS A C 1
ATOM 2457 O O . CYS A 1 304 ? 17.040 9.177 -32.743 1.00 85.81 304 CYS A O 1
ATOM 2459 N N . TYR A 1 305 ? 17.925 11.105 -33.490 1.00 89.44 305 TYR A N 1
ATOM 2460 C CA . TYR A 1 305 ? 17.725 11.864 -32.262 1.00 89.44 305 TYR A CA 1
ATOM 2461 C C . TYR A 1 305 ? 16.235 12.018 -31.934 1.00 89.44 305 TYR A C 1
ATOM 2463 O O . TYR A 1 305 ? 15.824 11.748 -30.809 1.00 89.44 305 TYR A O 1
ATOM 2471 N N . GLN A 1 306 ? 15.403 12.348 -32.926 1.00 90.00 306 GLN A N 1
ATOM 2472 C CA . GLN A 1 306 ? 13.949 12.437 -32.762 1.00 90.00 306 GLN A CA 1
ATOM 2473 C C . GLN A 1 306 ? 13.325 11.105 -32.325 1.00 90.00 306 GLN A C 1
ATOM 2475 O O . GLN A 1 306 ? 12.469 11.097 -31.439 1.00 90.00 306 GLN A O 1
ATOM 2480 N N . ARG A 1 307 ? 13.762 9.971 -32.895 1.00 93.19 307 ARG A N 1
ATOM 2481 C CA . ARG A 1 307 ? 13.296 8.639 -32.466 1.00 93.19 307 ARG A CA 1
ATOM 2482 C C . ARG A 1 307 ? 13.674 8.348 -31.015 1.00 93.19 307 ARG A C 1
ATOM 2484 O O . ARG A 1 307 ? 12.809 7.945 -30.240 1.00 93.19 307 ARG A O 1
ATOM 2491 N N . LEU A 1 308 ? 14.925 8.609 -30.632 1.00 92.94 308 LEU A N 1
ATOM 2492 C CA . LEU A 1 308 ? 15.394 8.418 -29.256 1.00 92.94 308 LEU A CA 1
ATOM 2493 C C . LEU A 1 308 ? 14.657 9.321 -28.257 1.00 92.94 308 LEU A C 1
ATOM 2495 O O . LEU A 1 308 ? 14.242 8.835 -27.209 1.00 92.94 308 LEU A O 1
ATOM 2499 N N . LEU A 1 309 ? 14.421 10.595 -28.588 1.00 92.00 309 LEU A N 1
ATOM 2500 C CA . LEU A 1 309 ? 13.634 11.504 -27.747 1.00 92.00 309 LEU A CA 1
ATOM 2501 C C . LEU A 1 309 ? 12.180 11.049 -27.604 1.00 92.00 309 LEU A C 1
ATOM 2503 O O . LEU A 1 309 ? 11.632 11.056 -26.501 1.00 92.00 309 LEU A O 1
ATOM 2507 N N . LYS A 1 310 ? 11.550 10.611 -28.700 1.00 93.12 310 LYS A N 1
ATOM 2508 C CA . LYS A 1 310 ? 10.188 10.065 -28.664 1.00 93.12 310 LYS A CA 1
ATOM 2509 C C . LYS A 1 310 ? 10.123 8.820 -27.780 1.00 93.12 310 LYS A C 1
ATOM 2511 O O . LYS A 1 310 ? 9.178 8.668 -27.010 1.00 93.12 310 LYS A O 1
ATOM 2516 N N . LEU A 1 311 ? 11.127 7.949 -27.862 1.00 93.19 311 LEU A N 1
ATOM 2517 C CA . LEU A 1 311 ? 11.234 6.772 -27.007 1.00 93.19 311 LEU A CA 1
ATOM 2518 C C . LEU A 1 311 ? 11.444 7.156 -25.536 1.00 93.19 311 LEU A C 1
ATOM 2520 O O . LEU A 1 311 ? 10.763 6.621 -24.666 1.00 93.19 311 LEU A O 1
ATOM 2524 N N . GLN A 1 312 ? 12.317 8.125 -25.256 1.00 92.75 312 GLN A N 1
ATOM 2525 C CA . GLN A 1 312 ? 12.544 8.647 -23.909 1.00 92.75 312 GLN A CA 1
ATOM 2526 C C . GLN A 1 312 ? 11.255 9.215 -23.301 1.00 92.75 312 GLN A C 1
ATOM 2528 O O . GLN A 1 312 ? 10.930 8.894 -22.162 1.00 92.75 312 GLN A O 1
ATOM 2533 N N . SER A 1 313 ? 10.505 10.014 -24.065 1.00 91.94 313 SER A N 1
ATOM 2534 C CA . SER A 1 313 ? 9.216 10.575 -23.644 1.00 91.94 313 SER A CA 1
ATOM 2535 C C . SER A 1 313 ? 8.194 9.478 -23.333 1.00 91.94 313 SER A C 1
ATOM 2537 O O . SER A 1 313 ? 7.558 9.522 -22.283 1.00 91.94 313 SER A O 1
ATOM 2539 N N . LYS A 1 314 ? 8.098 8.445 -24.178 1.00 93.12 314 LYS A N 1
ATOM 2540 C CA . LYS A 1 314 ? 7.234 7.281 -23.932 1.00 93.12 314 LYS A CA 1
ATOM 2541 C C . LYS A 1 314 ? 7.599 6.515 -22.657 1.00 93.12 314 LYS A C 1
ATOM 2543 O O . LYS A 1 314 ? 6.708 6.074 -21.938 1.00 93.12 314 LYS A O 1
ATOM 2548 N N . VAL A 1 315 ? 8.892 6.336 -22.380 1.00 92.31 315 VAL A N 1
ATOM 2549 C CA . VAL A 1 315 ? 9.363 5.683 -21.146 1.00 92.31 315 VAL A CA 1
ATOM 2550 C C . VAL A 1 315 ? 9.043 6.540 -19.924 1.00 92.31 315 VAL A C 1
ATOM 2552 O O . VAL A 1 315 ? 8.552 6.005 -18.936 1.00 92.31 315 VAL A O 1
ATOM 2555 N N . SER A 1 316 ? 9.257 7.858 -19.995 1.00 88.31 316 SER A N 1
ATOM 2556 C CA . SER A 1 316 ? 8.860 8.779 -18.924 1.00 88.31 316 SER A CA 1
ATOM 2557 C C . SER A 1 316 ? 7.357 8.709 -18.646 1.00 88.31 316 SER A C 1
ATOM 2559 O O . SER A 1 316 ? 6.973 8.593 -17.487 1.00 88.31 316 SER A O 1
ATOM 2561 N N . GLY A 1 317 ? 6.529 8.695 -19.698 1.00 88.44 317 GLY A N 1
ATOM 2562 C CA . GLY A 1 317 ? 5.079 8.545 -19.572 1.00 88.44 317 GLY A CA 1
ATOM 2563 C C . GLY A 1 317 ? 4.682 7.242 -18.877 1.00 88.44 317 GLY A C 1
ATOM 2564 O O . GLY A 1 317 ? 3.868 7.270 -17.964 1.00 88.44 317 GLY A O 1
ATOM 2565 N N . LEU A 1 318 ? 5.320 6.112 -19.214 1.00 88.25 318 LEU A N 1
ATOM 2566 C CA . LEU A 1 318 ? 5.068 4.851 -18.503 1.00 88.25 318 LEU A CA 1
ATOM 2567 C C . LEU A 1 318 ? 5.474 4.904 -17.030 1.00 88.25 318 LEU A C 1
ATOM 2569 O O . LEU A 1 318 ? 4.762 4.366 -16.189 1.00 88.25 318 LEU A O 1
ATOM 2573 N N . ILE A 1 319 ? 6.607 5.528 -16.701 1.00 85.12 319 ILE A N 1
ATOM 2574 C CA . ILE A 1 319 ? 7.046 5.673 -15.305 1.00 85.12 319 ILE A CA 1
ATOM 2575 C C . ILE A 1 319 ? 6.034 6.507 -14.507 1.00 85.12 319 ILE A C 1
ATOM 2577 O O . ILE A 1 319 ? 5.731 6.165 -13.363 1.00 85.12 319 ILE A O 1
ATOM 2581 N N . GLU A 1 320 ? 5.507 7.575 -15.103 1.00 83.88 320 GLU A N 1
ATOM 2582 C CA . GLU A 1 320 ? 4.491 8.434 -14.493 1.00 83.88 320 GLU A CA 1
ATOM 2583 C C . GLU A 1 320 ? 3.150 7.708 -14.327 1.00 83.88 320 GLU A C 1
ATOM 2585 O O . GLU A 1 320 ? 2.602 7.681 -13.225 1.00 83.88 320 GLU A O 1
ATOM 2590 N N . GLU A 1 321 ? 2.656 7.040 -15.374 1.00 84.50 321 GLU A N 1
ATOM 2591 C CA . GLU A 1 321 ? 1.442 6.217 -15.302 1.00 84.50 321 GLU A CA 1
ATOM 2592 C C . GLU A 1 321 ? 1.548 5.141 -14.215 1.00 84.50 321 GLU A C 1
ATOM 2594 O O . GLU A 1 321 ? 0.587 4.899 -13.483 1.00 84.50 321 GLU A O 1
ATOM 2599 N N . LEU A 1 322 ? 2.722 4.526 -14.073 1.00 80.81 322 LEU A N 1
ATOM 2600 C CA . LEU A 1 322 ? 3.004 3.531 -13.044 1.00 80.81 322 LEU A CA 1
ATOM 2601 C C . LEU A 1 322 ? 2.955 4.143 -11.636 1.00 80.81 322 LEU A C 1
ATOM 2603 O O . LEU A 1 322 ? 2.368 3.549 -10.732 1.00 80.81 322 LEU A O 1
ATOM 2607 N N . GLY A 1 323 ? 3.500 5.350 -11.459 1.00 77.44 323 GLY A N 1
ATOM 2608 C CA . GLY A 1 323 ? 3.372 6.115 -10.215 1.00 77.44 323 GLY A CA 1
ATOM 2609 C C . GLY A 1 323 ? 1.918 6.454 -9.874 1.00 77.44 323 GLY A C 1
ATOM 2610 O O . GLY A 1 323 ? 1.490 6.250 -8.738 1.00 77.44 323 GLY A O 1
ATOM 2611 N N . ASN A 1 324 ? 1.138 6.893 -10.864 1.00 78.88 324 ASN A N 1
ATOM 2612 C CA . ASN A 1 324 ? -0.272 7.246 -10.689 1.00 78.88 324 ASN A CA 1
ATOM 2613 C C . ASN A 1 324 ? -1.143 6.032 -10.339 1.00 78.88 324 ASN A C 1
ATOM 2615 O O . ASN A 1 324 ? -1.978 6.126 -9.440 1.00 78.88 324 ASN A O 1
ATOM 2619 N N . CYS A 1 325 ? -0.927 4.882 -10.987 1.00 77.56 325 CYS A N 1
ATOM 2620 C CA . CYS A 1 325 ? -1.646 3.645 -10.656 1.00 77.56 325 CYS A CA 1
ATOM 2621 C C . CYS A 1 325 ? -1.401 3.241 -9.198 1.00 77.56 325 CYS A C 1
ATOM 2623 O O . CYS A 1 325 ? -2.338 2.948 -8.460 1.00 77.56 325 CYS A O 1
ATOM 2625 N N . LEU A 1 326 ? -0.141 3.281 -8.770 1.00 75.31 326 LEU A N 1
ATOM 2626 C CA . LEU A 1 326 ? 0.253 2.903 -7.421 1.00 75.31 326 LEU A CA 1
ATOM 2627 C C . LEU A 1 326 ? -0.317 3.858 -6.356 1.00 75.31 326 LEU A C 1
ATOM 2629 O O . LEU A 1 326 ? -0.798 3.399 -5.319 1.00 75.31 326 LEU A O 1
ATOM 2633 N N . LYS A 1 327 ? -0.339 5.167 -6.637 1.00 75.38 327 LYS A N 1
ATOM 2634 C CA . LYS A 1 327 ? -1.003 6.171 -5.793 1.00 75.38 327 LYS A CA 1
ATOM 2635 C C . LYS A 1 327 ? -2.503 5.900 -5.664 1.00 75.38 327 LYS A C 1
ATOM 2637 O O . LYS A 1 327 ? -3.023 5.910 -4.553 1.00 75.38 327 LYS A O 1
ATOM 2642 N N . GLN A 1 328 ? -3.188 5.633 -6.776 1.00 78.31 328 GLN A N 1
ATOM 2643 C CA . GLN A 1 328 ? -4.629 5.381 -6.766 1.00 78.31 328 GLN A CA 1
ATOM 2644 C C . GLN A 1 328 ? -4.977 4.137 -5.944 1.00 78.31 328 GLN A C 1
ATOM 2646 O O . GLN A 1 328 ? -5.826 4.214 -5.062 1.00 78.31 328 GLN A O 1
ATOM 2651 N N . MET A 1 329 ? -4.269 3.021 -6.152 1.00 76.44 329 MET A N 1
ATOM 2652 C CA . MET A 1 329 ? -4.524 1.799 -5.381 1.00 76.44 329 MET A CA 1
ATOM 2653 C C . MET A 1 329 ? -4.324 2.005 -3.875 1.00 76.44 329 MET A C 1
ATOM 2655 O O . MET A 1 329 ? -5.038 1.417 -3.066 1.00 76.44 329 MET A O 1
ATOM 2659 N N . PHE A 1 330 ? -3.350 2.833 -3.496 1.00 77.94 330 PHE A N 1
ATOM 2660 C CA . PHE A 1 330 ? -3.100 3.174 -2.103 1.00 77.94 330 PHE A CA 1
ATOM 2661 C C . PHE A 1 330 ? -4.257 3.983 -1.495 1.00 77.94 330 PHE A C 1
ATOM 2663 O O . PHE A 1 330 ? -4.746 3.644 -0.416 1.00 77.94 330 PHE A O 1
ATOM 2670 N N . VAL A 1 331 ? -4.743 5.002 -2.213 1.00 77.50 331 VAL A N 1
ATOM 2671 C CA . VAL A 1 331 ? -5.915 5.803 -1.813 1.00 77.50 331 VAL A CA 1
ATOM 2672 C C . VAL A 1 331 ? -7.161 4.928 -1.684 1.00 77.50 331 VAL A C 1
ATOM 2674 O O . VAL A 1 331 ? -7.865 5.015 -0.678 1.00 77.50 331 VAL A O 1
ATOM 2677 N N . ASP A 1 332 ? -7.408 4.048 -2.653 1.00 79.00 332 ASP A N 1
ATOM 2678 C CA . ASP A 1 332 ? -8.558 3.142 -2.636 1.00 79.00 332 ASP A CA 1
ATOM 2679 C C . ASP A 1 332 ? -8.492 2.183 -1.439 1.00 79.00 332 ASP A C 1
ATOM 2681 O O . ASP A 1 332 ? -9.500 1.960 -0.761 1.00 79.00 332 ASP A O 1
ATOM 2685 N N . LYS A 1 333 ? -7.299 1.660 -1.118 1.00 81.19 333 LYS A N 1
ATOM 2686 C CA . LYS A 1 333 ? -7.106 0.758 0.026 1.00 81.19 333 LYS A CA 1
ATOM 2687 C C . LYS A 1 333 ? -7.311 1.468 1.365 1.00 81.19 333 LYS A C 1
ATOM 2689 O O . LYS A 1 333 ? -8.007 0.935 2.227 1.00 81.19 333 LYS A O 1
ATOM 2694 N N . ILE A 1 334 ? -6.787 2.685 1.518 1.00 81.12 334 ILE A N 1
ATOM 2695 C CA . ILE A 1 334 ? -7.069 3.551 2.676 1.00 81.12 334 ILE A CA 1
ATOM 2696 C C . ILE A 1 334 ? -8.573 3.820 2.796 1.00 81.12 334 ILE A C 1
ATOM 2698 O O . ILE A 1 334 ? -9.137 3.723 3.886 1.00 81.12 334 ILE A O 1
ATOM 2702 N N . GLY A 1 335 ? -9.241 4.126 1.681 1.00 80.00 335 GLY A N 1
ATOM 2703 C CA . GLY A 1 335 ? -10.687 4.345 1.637 1.00 80.00 335 GLY A CA 1
ATOM 2704 C C . GLY A 1 335 ? -11.485 3.124 2.103 1.00 80.00 335 GLY A C 1
ATOM 2705 O O . GLY A 1 335 ? -12.419 3.264 2.895 1.00 80.00 335 GLY A O 1
ATOM 2706 N N . ALA A 1 336 ? -11.089 1.924 1.673 1.00 84.38 336 ALA A N 1
ATOM 2707 C CA . ALA A 1 336 ? -11.709 0.672 2.098 1.00 84.38 336 ALA A CA 1
ATOM 2708 C C . ALA A 1 336 ? -11.538 0.423 3.608 1.00 84.38 336 ALA A C 1
ATOM 2710 O O . ALA A 1 336 ? -12.525 0.145 4.293 1.00 84.38 336 ALA A O 1
ATOM 2711 N N . ILE A 1 337 ? -10.323 0.603 4.142 1.00 84.56 337 ILE A N 1
ATOM 2712 C CA . ILE A 1 337 ? -10.039 0.467 5.582 1.00 84.56 337 ILE A CA 1
ATOM 2713 C C . ILE A 1 337 ? -10.869 1.471 6.394 1.00 84.56 337 ILE A C 1
ATOM 2715 O O . ILE A 1 337 ? -11.523 1.091 7.365 1.00 84.56 337 ILE A O 1
ATOM 2719 N N . ASN A 1 338 ? -10.912 2.736 5.965 1.00 83.69 338 ASN A N 1
ATOM 2720 C CA . ASN A 1 338 ? -11.720 3.787 6.594 1.00 83.69 338 ASN A CA 1
ATOM 2721 C C . ASN A 1 338 ? -13.212 3.428 6.655 1.00 83.69 338 ASN A C 1
ATOM 2723 O O . ASN A 1 338 ? -13.884 3.708 7.651 1.00 83.69 338 ASN A O 1
ATOM 2727 N N . LYS A 1 339 ? -13.745 2.805 5.600 1.00 86.88 339 LYS A N 1
ATOM 2728 C CA . LYS A 1 339 ? -15.146 2.380 5.550 1.00 86.88 339 LYS A CA 1
ATOM 2729 C C . LYS A 1 339 ? -15.433 1.281 6.574 1.00 86.88 339 LYS A C 1
ATOM 2731 O O . LYS A 1 339 ? -16.358 1.432 7.368 1.00 86.88 339 LYS A O 1
ATOM 2736 N N . ILE A 1 340 ? -14.602 0.236 6.614 1.00 84.44 340 ILE A N 1
ATOM 2737 C CA . ILE A 1 340 ? -14.730 -0.858 7.593 1.00 84.44 340 ILE A CA 1
ATOM 2738 C C . ILE A 1 340 ? -14.606 -0.310 9.020 1.00 84.44 340 ILE A C 1
ATOM 2740 O O . ILE A 1 340 ? -15.418 -0.639 9.884 1.00 84.44 340 ILE A O 1
ATOM 2744 N N . ARG A 1 341 ? -13.640 0.586 9.262 1.00 86.50 341 ARG A N 1
ATOM 2745 C CA . ARG A 1 341 ? -13.462 1.276 10.547 1.00 86.50 341 ARG A CA 1
ATOM 2746 C C . ARG A 1 341 ? -14.737 2.006 10.978 1.00 86.50 341 ARG A C 1
ATOM 2748 O O . ARG A 1 341 ? -15.171 1.836 12.115 1.00 86.50 341 ARG A O 1
ATOM 2755 N N . ASN A 1 342 ? -15.335 2.811 10.100 1.00 85.81 342 ASN A N 1
ATOM 2756 C CA . ASN A 1 342 ? -16.559 3.556 10.415 1.00 85.81 342 ASN A CA 1
ATOM 2757 C C . ASN A 1 342 ? -17.737 2.626 10.725 1.00 85.81 342 ASN A C 1
ATOM 2759 O O . ASN A 1 342 ? -18.484 2.869 11.676 1.00 85.81 342 ASN A O 1
ATOM 2763 N N . ASP A 1 343 ? -17.879 1.540 9.966 1.00 88.56 343 ASP A N 1
ATOM 2764 C CA . ASP A 1 343 ? -18.915 0.537 10.206 1.00 88.56 343 ASP A CA 1
ATOM 2765 C C . ASP A 1 343 ? -18.727 -0.139 11.573 1.00 88.56 343 ASP A C 1
ATOM 2767 O O . ASP A 1 343 ? -19.693 -0.304 12.325 1.00 88.56 343 ASP A O 1
ATOM 2771 N N . LEU A 1 344 ? -17.486 -0.477 11.938 1.00 84.81 344 LEU A N 1
ATOM 2772 C CA . LEU A 1 344 ? -17.149 -1.031 13.250 1.00 84.81 344 LEU A CA 1
ATOM 2773 C C . LEU A 1 344 ? -17.418 -0.032 14.375 1.00 84.81 344 LEU A C 1
ATOM 2775 O O . LEU A 1 344 ? -18.071 -0.396 15.352 1.00 84.81 344 LEU A O 1
ATOM 2779 N N . TYR A 1 345 ? -16.998 1.228 14.231 1.00 84.88 345 TYR A N 1
ATOM 2780 C CA . TYR A 1 345 ? -17.263 2.281 15.216 1.00 84.88 345 TYR A CA 1
ATOM 2781 C C . TYR A 1 345 ? -18.762 2.421 15.512 1.00 84.88 345 TYR A C 1
ATOM 2783 O O . TYR A 1 345 ? -19.171 2.434 16.677 1.00 84.88 345 TYR A O 1
ATOM 2791 N N . ASN A 1 346 ? -19.595 2.452 14.469 1.00 85.44 346 ASN A N 1
ATOM 2792 C CA . ASN A 1 346 ? -21.048 2.530 14.613 1.00 85.44 346 ASN A CA 1
ATOM 2793 C C . ASN A 1 346 ? -21.618 1.299 15.332 1.00 85.44 346 ASN A C 1
ATOM 2795 O O . ASN A 1 346 ? -22.415 1.434 16.262 1.00 85.44 346 ASN A O 1
ATOM 2799 N N . LYS A 1 347 ? -21.182 0.093 14.951 1.00 83.94 347 LYS A N 1
ATOM 2800 C CA . LYS A 1 347 ? -21.615 -1.160 15.592 1.00 83.94 347 LYS A CA 1
ATOM 2801 C C . LYS A 1 347 ? -21.213 -1.233 17.069 1.00 83.94 347 LYS A C 1
ATOM 2803 O O . LYS A 1 347 ? -22.024 -1.657 17.892 1.00 83.94 347 LYS A O 1
ATOM 2808 N N . ILE A 1 348 ? -19.997 -0.807 17.411 1.00 83.00 348 ILE A N 1
ATOM 2809 C CA . ILE A 1 348 ? -19.476 -0.778 18.787 1.00 83.00 348 ILE A CA 1
ATOM 2810 C C . ILE A 1 348 ? -20.256 0.233 19.629 1.00 83.00 348 ILE A C 1
ATOM 2812 O O . ILE A 1 348 ? -20.690 -0.092 20.734 1.00 83.00 348 ILE A O 1
ATOM 2816 N N . SER A 1 349 ? -20.498 1.427 19.088 1.00 83.19 349 SER A N 1
ATOM 2817 C CA . SER A 1 349 ? -21.258 2.478 19.773 1.00 83.19 349 SER A CA 1
ATOM 2818 C C . SER A 1 349 ? -22.698 2.039 20.056 1.00 83.19 349 SER A C 1
ATOM 2820 O O . SER A 1 349 ? -23.188 2.197 21.173 1.00 83.19 349 SER A O 1
ATOM 2822 N N . LEU A 1 350 ? -23.359 1.400 19.083 1.00 82.12 350 LEU A N 1
ATOM 2823 C CA . LEU A 1 350 ? -24.695 0.821 19.264 1.00 82.12 350 LEU A CA 1
ATOM 2824 C C . LEU A 1 350 ? -24.706 -0.324 20.281 1.00 82.12 350 LEU A C 1
ATOM 2826 O O . LEU A 1 350 ? -25.646 -0.426 21.068 1.00 82.12 350 LEU A O 1
ATOM 2830 N N . ALA A 1 351 ? -23.686 -1.188 20.268 1.00 77.12 351 ALA A N 1
ATOM 2831 C CA . ALA A 1 351 ? -23.557 -2.251 21.256 1.00 77.12 351 ALA A CA 1
ATOM 2832 C C . ALA A 1 351 ? -23.453 -1.655 22.661 1.00 77.12 351 ALA A C 1
ATOM 2834 O O . ALA A 1 351 ? -24.241 -2.045 23.512 1.00 77.12 351 ALA A O 1
ATOM 2835 N N . LYS A 1 352 ? -22.579 -0.662 22.878 1.00 78.19 352 LYS A N 1
ATOM 2836 C CA . LYS A 1 352 ? -22.430 0.035 24.163 1.00 78.19 352 LYS A CA 1
ATOM 2837 C C . LYS A 1 352 ? -23.760 0.626 24.652 1.00 78.19 352 LYS A C 1
ATOM 2839 O O . LYS A 1 352 ? -24.196 0.286 25.749 1.00 78.19 352 LYS A O 1
ATOM 2844 N N . LEU A 1 353 ? -24.437 1.421 23.818 1.00 76.06 353 LEU A N 1
ATOM 2845 C CA . LEU A 1 353 ? -25.705 2.076 24.174 1.00 76.06 353 LEU A CA 1
ATOM 2846 C C . LEU A 1 353 ? -26.820 1.086 24.540 1.00 76.06 353 LEU A C 1
ATOM 2848 O O . LEU A 1 353 ? -27.630 1.370 25.415 1.00 76.06 353 LEU A O 1
ATOM 2852 N N . LYS A 1 354 ? -26.873 -0.089 23.897 1.00 73.94 354 LYS A N 1
ATOM 2853 C CA . LYS A 1 354 ? -27.892 -1.113 24.192 1.00 73.94 354 LYS A CA 1
ATOM 2854 C C . LYS A 1 354 ? -27.745 -1.754 25.572 1.00 73.94 354 LYS A C 1
ATOM 2856 O O . LYS A 1 354 ? -28.722 -2.298 26.086 1.00 73.94 354 LYS A O 1
ATOM 2861 N N . VAL A 1 355 ? -26.538 -1.767 26.138 1.00 74.88 355 VAL A N 1
ATOM 2862 C CA . VAL A 1 355 ? -26.256 -2.452 27.410 1.00 74.88 355 VAL A CA 1
ATOM 2863 C C . VAL A 1 355 ? -26.012 -1.510 28.577 1.00 74.88 355 VAL A C 1
ATOM 2865 O O . VAL A 1 355 ? -26.105 -1.955 29.721 1.00 74.88 355 VAL A O 1
ATOM 2868 N N . GLU A 1 356 ? -25.709 -0.242 28.318 1.00 66.94 356 GLU A N 1
ATOM 2869 C CA . GLU A 1 356 ? -25.499 0.760 29.359 1.00 66.94 356 GLU A CA 1
ATOM 2870 C C . GLU A 1 356 ? -26.770 0.874 30.225 1.00 66.94 356 GLU A C 1
ATOM 2872 O O . GLU A 1 356 ? -27.855 1.177 29.737 1.00 66.94 356 GLU A O 1
ATOM 2877 N N . GLY A 1 357 ? -26.665 0.512 31.509 1.00 61.66 357 GLY A N 1
ATOM 2878 C CA . GLY A 1 357 ? -27.800 0.490 32.446 1.00 61.66 357 GLY A CA 1
ATOM 2879 C C . GLY A 1 357 ? -28.734 -0.729 32.357 1.00 61.66 357 GLY A C 1
ATOM 2880 O O . GLY A 1 357 ? -29.669 -0.837 33.148 1.00 61.66 357 GLY A O 1
ATOM 2881 N N . SER A 1 358 ? -28.489 -1.688 31.458 1.00 70.06 358 SER A N 1
ATOM 2882 C CA . SER A 1 358 ? -29.323 -2.892 31.352 1.00 70.06 358 SER A CA 1
ATOM 2883 C C . SER A 1 358 ? -29.122 -3.841 32.540 1.00 70.06 358 SER A C 1
ATOM 2885 O O . SER A 1 358 ? -28.007 -4.106 32.986 1.00 70.06 358 SER A O 1
ATOM 2887 N N . SER A 1 359 ? -30.222 -4.414 33.032 1.00 69.12 359 SER A N 1
ATOM 2888 C CA . SER A 1 359 ? -30.216 -5.495 34.034 1.00 69.12 359 SER A CA 1
ATOM 2889 C C . SER A 1 359 ? -30.445 -6.879 33.409 1.00 69.12 359 SER A C 1
ATOM 2891 O O . SER A 1 359 ? -30.530 -7.883 34.117 1.00 69.12 359 SER A O 1
ATOM 2893 N N . ASN A 1 360 ? -30.567 -6.959 32.080 1.00 80.81 360 ASN A N 1
ATOM 2894 C CA . ASN A 1 360 ? -30.877 -8.200 31.381 1.00 80.81 360 ASN A CA 1
ATOM 2895 C C . ASN A 1 360 ? -29.597 -8.963 31.008 1.00 80.81 360 ASN A C 1
ATOM 2897 O O . ASN A 1 360 ? -28.919 -8.636 30.031 1.00 80.81 360 ASN A O 1
ATOM 2901 N N . LYS A 1 361 ? -29.314 -10.043 31.748 1.00 83.50 361 LYS A N 1
ATOM 2902 C CA . LYS A 1 361 ? -28.148 -10.920 31.537 1.00 83.50 361 LYS A CA 1
ATOM 2903 C C . LYS A 1 361 ? -28.008 -11.418 30.091 1.00 83.50 361 LYS A C 1
ATOM 2905 O O . LYS A 1 361 ? -26.885 -11.520 29.604 1.00 83.50 361 LYS A O 1
ATOM 2910 N N . LYS A 1 362 ? -29.115 -11.722 29.397 1.00 85.50 362 LYS A N 1
ATOM 2911 C CA . LYS A 1 362 ? -29.064 -12.212 28.007 1.00 85.50 362 LYS A CA 1
ATOM 2912 C C . LYS A 1 362 ? -28.539 -11.137 27.054 1.00 85.50 362 LYS A C 1
ATOM 2914 O O . LYS A 1 362 ? -27.647 -11.429 26.267 1.00 85.50 362 LYS A O 1
ATOM 2919 N N . LEU A 1 363 ? -29.028 -9.900 27.189 1.00 84.62 363 LEU A N 1
ATOM 2920 C CA . LEU A 1 363 ? -28.572 -8.767 26.375 1.00 84.62 363 LEU A CA 1
ATOM 2921 C C . LEU A 1 363 ? -27.087 -8.456 26.613 1.00 84.62 363 LEU A C 1
ATOM 2923 O O . LEU A 1 363 ? -26.364 -8.150 25.669 1.00 84.62 363 LEU A O 1
ATOM 2927 N N . ILE A 1 364 ? -26.613 -8.591 27.856 1.00 84.38 364 ILE A N 1
ATOM 2928 C CA . ILE A 1 364 ? -25.200 -8.366 28.198 1.00 84.38 364 ILE A CA 1
ATOM 2929 C C . ILE A 1 364 ? -24.292 -9.429 27.584 1.00 84.38 364 ILE A C 1
ATOM 2931 O O . ILE A 1 364 ? -23.271 -9.092 26.987 1.00 84.38 364 ILE A O 1
ATOM 2935 N N . LEU A 1 365 ? -24.672 -10.705 27.677 1.00 87.00 365 LEU A N 1
ATOM 2936 C CA . LEU A 1 365 ? -23.920 -11.793 27.046 1.00 87.00 365 LEU A CA 1
ATOM 2937 C C . LEU A 1 365 ? -23.864 -11.644 25.522 1.00 87.00 365 LEU A C 1
ATOM 2939 O O . LEU A 1 365 ? -22.810 -11.852 24.921 1.00 87.00 365 LEU A O 1
ATOM 2943 N N . GLU A 1 366 ? -24.975 -11.252 24.899 1.00 87.88 366 GLU A N 1
ATOM 2944 C CA . GLU A 1 366 ? -25.028 -10.989 23.461 1.00 87.88 366 GLU A CA 1
ATOM 2945 C C . GLU A 1 366 ? -24.104 -9.826 23.064 1.00 87.88 366 GLU A C 1
ATOM 2947 O O . GLU A 1 366 ? -23.322 -9.952 22.119 1.00 87.88 366 GLU A O 1
ATOM 2952 N N . ALA A 1 367 ? -24.121 -8.725 23.822 1.00 86.94 367 ALA A N 1
ATOM 2953 C CA . ALA A 1 367 ? -23.238 -7.586 23.590 1.00 86.94 367 ALA A CA 1
ATOM 2954 C C . ALA A 1 367 ? -21.752 -7.951 23.738 1.00 86.94 367 ALA A C 1
ATOM 2956 O O . ALA A 1 367 ? -20.950 -7.563 22.890 1.00 86.94 367 ALA A O 1
ATOM 2957 N N . ILE A 1 368 ? -21.385 -8.746 24.751 1.00 88.50 368 ILE A N 1
ATOM 2958 C CA . ILE A 1 368 ? -20.012 -9.250 24.932 1.00 88.50 368 ILE A CA 1
ATOM 2959 C C . ILE A 1 368 ? -19.578 -10.085 23.724 1.00 88.50 368 ILE A C 1
ATOM 2961 O O . ILE A 1 368 ? -18.485 -9.882 23.198 1.00 88.50 368 ILE A O 1
ATOM 2965 N N . ASN A 1 369 ? -20.423 -11.008 23.262 1.00 89.56 369 ASN A N 1
ATOM 2966 C CA . ASN A 1 369 ? -20.102 -11.850 22.109 1.00 89.56 369 ASN A CA 1
ATOM 2967 C C . ASN A 1 369 ? -19.922 -11.023 20.831 1.00 89.56 369 ASN A C 1
ATOM 2969 O O . ASN A 1 369 ? -18.992 -11.274 20.066 1.00 89.56 369 ASN A O 1
ATOM 2973 N N . ASN A 1 370 ? -20.766 -10.014 20.619 1.00 89.50 370 ASN A N 1
ATOM 2974 C CA . ASN A 1 370 ? -20.637 -9.109 19.479 1.00 89.50 370 ASN A CA 1
ATOM 2975 C C . ASN A 1 370 ? -19.358 -8.263 19.566 1.00 89.50 370 ASN A C 1
ATOM 29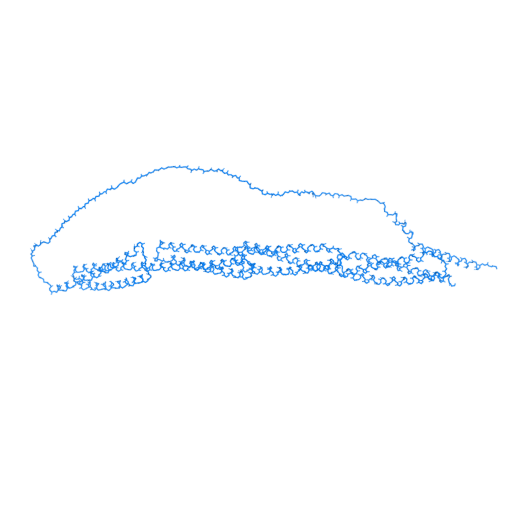77 O O . ASN A 1 370 ? -18.624 -8.178 18.588 1.00 89.50 370 ASN A O 1
ATOM 2981 N N . LEU A 1 371 ? -19.036 -7.703 20.736 1.00 89.12 371 LEU A N 1
ATOM 2982 C CA . LEU A 1 371 ? -17.806 -6.931 20.937 1.00 89.12 371 LEU A CA 1
ATOM 2983 C C . LEU A 1 371 ? -16.540 -7.777 20.761 1.00 89.12 371 LEU A C 1
ATOM 2985 O O . LEU A 1 371 ? -15.570 -7.278 20.202 1.00 89.12 371 LEU A O 1
ATOM 2989 N N . LYS A 1 372 ? -16.544 -9.054 21.168 1.00 90.56 372 LYS A N 1
ATOM 2990 C CA . LYS A 1 372 ? -15.433 -9.981 20.888 1.00 90.56 372 LYS A CA 1
ATOM 2991 C C . LYS A 1 372 ? -15.237 -10.195 19.386 1.00 90.56 372 LYS A C 1
ATOM 2993 O O . LYS A 1 372 ? -14.113 -10.084 18.911 1.00 90.56 372 LYS A O 1
ATOM 2998 N N . LYS A 1 373 ? -16.322 -10.410 18.633 1.00 91.25 373 LYS A N 1
ATOM 2999 C CA . LYS A 1 373 ? -16.261 -10.504 17.163 1.00 91.25 373 LYS A CA 1
ATOM 3000 C C . LYS A 1 373 ? -15.711 -9.220 16.538 1.00 91.25 373 LYS A C 1
ATOM 3002 O O . LYS A 1 373 ? -14.815 -9.278 15.705 1.00 91.25 373 LYS A O 1
ATOM 3007 N N . TYR A 1 374 ? -16.185 -8.056 16.987 1.00 90.00 374 TYR A N 1
ATOM 3008 C CA . TYR A 1 374 ? -15.674 -6.768 16.505 1.00 90.00 374 TYR A CA 1
ATOM 3009 C C . TYR A 1 374 ? -14.206 -6.546 16.880 1.00 90.00 374 TYR A C 1
ATOM 3011 O O . TYR A 1 374 ? -13.467 -5.959 16.097 1.00 90.00 374 TYR A O 1
ATOM 3019 N N . HIS A 1 375 ? -13.759 -7.035 18.040 1.00 89.81 375 HIS A N 1
ATOM 3020 C CA . HIS A 1 375 ? -12.351 -6.997 18.422 1.00 89.81 375 HIS A CA 1
ATOM 3021 C C . HIS A 1 375 ? -11.487 -7.817 17.456 1.00 89.81 375 HIS A C 1
ATOM 3023 O O . HIS A 1 375 ? -10.464 -7.323 16.995 1.00 89.81 375 HIS A O 1
ATOM 3029 N N . GLU A 1 376 ? -11.907 -9.032 17.098 1.00 90.12 376 GLU A N 1
ATOM 3030 C CA . GLU A 1 376 ? -11.203 -9.864 16.111 1.00 90.12 376 GLU A CA 1
ATOM 3031 C C . GLU A 1 376 ? -11.154 -9.202 14.724 1.00 90.12 376 GLU A C 1
ATOM 3033 O O . GLU A 1 376 ? -10.105 -9.203 14.078 1.00 90.12 376 GLU A O 1
ATOM 3038 N N . GLU A 1 377 ? -12.258 -8.596 14.274 1.00 90.56 377 GLU A N 1
ATOM 3039 C CA . GLU A 1 377 ? -12.298 -7.825 13.023 1.00 90.56 377 GLU A CA 1
ATOM 3040 C C . GLU A 1 377 ? -11.341 -6.620 13.062 1.00 90.56 377 GLU A C 1
ATOM 3042 O O . GLU A 1 377 ? -10.607 -6.389 12.099 1.00 90.56 377 GLU A O 1
ATOM 3047 N N . LEU A 1 378 ? -11.277 -5.893 14.183 1.00 91.06 378 LEU A N 1
ATOM 3048 C CA . LEU A 1 378 ? -10.330 -4.789 14.373 1.00 91.06 378 LEU A CA 1
ATOM 3049 C C . LEU A 1 378 ? -8.867 -5.258 14.359 1.00 91.06 378 LEU A C 1
ATOM 3051 O O . LEU A 1 378 ? -8.023 -4.561 13.796 1.00 91.06 378 LEU A O 1
ATOM 3055 N N . GLN A 1 379 ? -8.549 -6.419 14.945 1.00 89.31 379 GLN A N 1
ATOM 3056 C CA . GLN A 1 379 ? -7.183 -6.961 14.902 1.00 89.31 379 GLN A CA 1
ATOM 3057 C C . GLN A 1 379 ? -6.768 -7.312 13.470 1.00 89.31 379 GLN A C 1
ATOM 3059 O O . GLN A 1 379 ? -5.681 -6.923 13.045 1.00 89.31 379 GLN A O 1
ATOM 3064 N N . LYS A 1 380 ? -7.654 -7.945 12.691 1.00 89.75 380 LYS A N 1
ATOM 3065 C CA . LYS A 1 380 ? -7.403 -8.215 11.264 1.00 89.75 380 LYS A CA 1
ATOM 3066 C C . LYS A 1 380 ? -7.180 -6.925 10.473 1.00 89.75 380 LYS A C 1
ATOM 3068 O O . LYS A 1 380 ? -6.239 -6.838 9.690 1.00 89.75 380 LYS A O 1
ATOM 3073 N N . LEU A 1 381 ? -7.996 -5.900 10.720 1.00 89.19 381 LEU A N 1
ATOM 3074 C CA . LEU A 1 381 ? -7.857 -4.599 10.060 1.00 89.19 381 LEU A CA 1
ATOM 3075 C C . LEU A 1 381 ? -6.541 -3.895 10.436 1.00 89.19 381 LEU A C 1
ATOM 3077 O O . LEU A 1 381 ? -5.944 -3.202 9.615 1.00 89.19 381 LEU A O 1
ATOM 3081 N N . LYS A 1 382 ? -6.062 -4.088 11.670 1.00 89.00 382 LYS A N 1
ATOM 3082 C CA . LYS A 1 382 ? -4.766 -3.579 12.129 1.00 89.00 382 LYS A CA 1
ATOM 3083 C C . LYS A 1 382 ? -3.601 -4.274 11.423 1.00 89.00 382 LYS A C 1
ATOM 3085 O O . LYS A 1 382 ? -2.675 -3.592 10.995 1.00 89.00 382 LYS A O 1
ATOM 3090 N N . GLU A 1 383 ? -3.644 -5.597 11.280 1.00 88.56 383 GLU A N 1
ATOM 3091 C CA . GLU A 1 383 ? -2.648 -6.350 10.502 1.00 88.56 383 GLU A CA 1
ATOM 3092 C C . GLU A 1 383 ? -2.624 -5.889 9.040 1.00 88.56 383 GLU A C 1
ATOM 3094 O O . GLU A 1 383 ? -1.559 -5.643 8.473 1.00 88.56 383 GLU A O 1
ATOM 3099 N N . GLU A 1 384 ? -3.803 -5.697 8.449 1.00 86.44 384 GLU A N 1
ATOM 3100 C CA . GLU A 1 384 ? -3.947 -5.186 7.090 1.00 86.44 384 GLU A CA 1
ATOM 3101 C C . GLU A 1 384 ? -3.381 -3.766 6.939 1.00 86.44 384 GLU A C 1
ATOM 3103 O O . GLU A 1 384 ? -2.655 -3.492 5.981 1.00 86.44 384 GLU A O 1
ATOM 3108 N N . LEU A 1 385 ? -3.636 -2.873 7.901 1.00 88.50 385 LEU A N 1
ATOM 3109 C CA . LEU A 1 385 ? -3.061 -1.528 7.903 1.00 88.50 385 LEU A CA 1
ATOM 3110 C C . LEU A 1 385 ? -1.530 -1.560 7.995 1.00 88.50 385 LEU A C 1
ATOM 3112 O O . LEU A 1 385 ? -0.870 -0.813 7.277 1.00 88.50 385 LEU A O 1
ATOM 3116 N N . GLU A 1 386 ? -0.945 -2.420 8.830 1.00 87.81 386 GLU A N 1
ATOM 3117 C CA . GLU A 1 386 ? 0.518 -2.538 8.935 1.00 87.81 386 GLU A CA 1
ATOM 3118 C C . GLU A 1 386 ? 1.142 -3.045 7.620 1.00 87.81 386 GLU A C 1
ATOM 3120 O O . GLU A 1 386 ? 2.200 -2.559 7.213 1.00 87.81 386 GLU A O 1
ATOM 3125 N N . ILE A 1 387 ? 0.460 -3.931 6.881 1.00 84.00 387 ILE A N 1
ATOM 3126 C CA . ILE A 1 387 ? 0.870 -4.304 5.514 1.00 84.00 387 ILE A CA 1
ATOM 3127 C C . ILE A 1 387 ? 0.840 -3.078 4.596 1.00 84.00 387 ILE A C 1
ATOM 3129 O O . ILE A 1 387 ? 1.789 -2.854 3.839 1.00 84.00 387 ILE A O 1
ATOM 3133 N N . VAL A 1 388 ? -0.219 -2.267 4.659 1.00 83.81 388 VAL A N 1
ATOM 3134 C CA . VAL A 1 388 ? -0.335 -1.038 3.859 1.00 83.81 388 VAL A CA 1
ATOM 3135 C C . VAL A 1 388 ? 0.768 -0.033 4.213 1.00 83.81 388 VAL A C 1
ATOM 3137 O O . VAL A 1 388 ? 1.342 0.567 3.303 1.00 83.81 388 VAL A O 1
ATOM 3140 N N . ILE A 1 389 ? 1.129 0.103 5.491 1.00 86.94 389 ILE A N 1
ATOM 3141 C CA . ILE A 1 389 ? 2.225 0.965 5.963 1.00 86.94 389 ILE A CA 1
ATOM 3142 C C . ILE A 1 389 ? 3.588 0.459 5.460 1.00 86.94 389 ILE A C 1
ATOM 3144 O O . ILE A 1 389 ? 4.378 1.247 4.936 1.00 86.94 389 ILE A O 1
ATOM 3148 N N . ASP A 1 390 ? 3.882 -0.841 5.560 1.00 85.25 390 ASP A N 1
ATOM 3149 C CA . ASP A 1 390 ? 5.127 -1.416 5.016 1.00 85.25 390 ASP A CA 1
ATOM 3150 C C . ASP A 1 390 ? 5.234 -1.164 3.505 1.00 85.25 390 ASP A C 1
ATOM 3152 O O . ASP A 1 390 ? 6.270 -0.746 2.976 1.00 85.25 390 ASP A O 1
ATOM 3156 N N . CYS A 1 391 ? 4.120 -1.348 2.806 1.00 78.88 391 CYS A N 1
ATOM 3157 C CA . CYS A 1 391 ? 4.016 -1.066 1.387 1.00 78.88 391 CYS A CA 1
ATOM 3158 C C . CYS A 1 391 ? 4.241 0.420 1.073 1.00 78.88 391 CYS A C 1
ATOM 3160 O O . CYS A 1 391 ? 5.015 0.724 0.162 1.00 78.88 391 CYS A O 1
ATOM 3162 N N . PHE A 1 392 ? 3.642 1.330 1.848 1.00 84.00 392 PHE A N 1
ATOM 3163 C CA . PHE A 1 392 ? 3.846 2.777 1.750 1.00 84.00 392 PHE A CA 1
ATOM 3164 C C . PHE A 1 392 ? 5.321 3.161 1.891 1.00 84.00 392 PHE A C 1
ATOM 3166 O O . PHE A 1 392 ? 5.867 3.879 1.054 1.00 84.00 392 PHE A O 1
ATOM 3173 N N . ASN A 1 393 ? 6.008 2.620 2.895 1.00 84.00 393 ASN A N 1
ATOM 3174 C CA . ASN A 1 393 ? 7.416 2.927 3.146 1.00 84.00 393 ASN A CA 1
ATOM 3175 C C . ASN A 1 393 ? 8.325 2.516 1.977 1.00 84.00 393 ASN A C 1
ATOM 3177 O O . ASN A 1 393 ? 9.288 3.217 1.654 1.00 84.00 393 ASN A O 1
ATOM 3181 N N . LYS A 1 394 ? 8.000 1.420 1.281 1.00 79.06 394 LYS A N 1
ATOM 3182 C CA . LYS A 1 394 ? 8.736 0.979 0.081 1.00 79.06 394 LYS A CA 1
ATOM 3183 C C . LYS A 1 394 ? 8.530 1.912 -1.111 1.00 79.06 394 LYS A C 1
ATOM 3185 O O . LYS A 1 394 ? 9.442 2.084 -1.923 1.00 79.06 394 LYS A O 1
ATOM 3190 N N . ILE A 1 395 ? 7.354 2.522 -1.216 1.00 75.44 395 ILE A N 1
ATOM 3191 C CA . ILE A 1 395 ? 6.987 3.408 -2.327 1.00 75.44 395 ILE A CA 1
ATOM 3192 C C . ILE A 1 395 ? 7.212 4.886 -2.010 1.00 75.44 395 ILE A C 1
ATOM 3194 O O . ILE A 1 395 ? 7.164 5.697 -2.926 1.00 75.44 395 ILE A O 1
ATOM 3198 N N . ALA A 1 396 ? 7.509 5.249 -0.762 1.00 78.38 396 ALA A N 1
ATOM 3199 C CA . ALA A 1 396 ? 7.682 6.630 -0.313 1.00 78.38 396 ALA A CA 1
ATOM 3200 C C . ALA A 1 396 ? 8.649 7.430 -1.200 1.00 78.38 396 ALA A C 1
ATOM 3202 O O . ALA A 1 396 ? 8.341 8.536 -1.631 1.00 78.38 396 ALA A O 1
ATOM 3203 N N . LYS A 1 397 ? 9.777 6.818 -1.587 1.00 73.44 397 LYS A N 1
ATOM 3204 C CA . LYS A 1 397 ? 10.788 7.415 -2.487 1.00 73.44 397 LYS A CA 1
ATOM 3205 C C . LYS A 1 397 ? 10.280 7.679 -3.911 1.00 73.44 397 LYS A C 1
ATOM 3207 O O . LYS A 1 397 ? 10.981 8.276 -4.722 1.00 73.44 397 LYS A O 1
ATOM 3212 N N . CYS A 1 398 ? 9.109 7.154 -4.251 1.00 68.00 398 CYS A N 1
ATOM 3213 C CA . CYS A 1 398 ? 8.471 7.292 -5.551 1.00 68.00 398 CYS A CA 1
ATOM 3214 C C . CYS A 1 398 ? 7.411 8.392 -5.585 1.00 68.00 398 CYS A C 1
ATOM 3216 O O . CYS A 1 398 ? 6.953 8.704 -6.682 1.00 68.00 398 CYS A O 1
ATOM 3218 N N . LEU A 1 399 ? 7.017 8.925 -4.429 1.00 70.62 399 LEU A N 1
ATOM 3219 C CA . LEU A 1 399 ? 5.993 9.952 -4.300 1.00 70.62 399 LEU A CA 1
ATOM 3220 C C . LEU A 1 399 ? 6.624 11.344 -4.347 1.00 70.62 399 LEU A C 1
ATOM 3222 O O . LEU A 1 399 ? 7.799 11.529 -4.025 1.00 70.62 399 LEU A O 1
ATOM 3226 N N . THR A 1 400 ? 5.829 12.333 -4.751 1.00 75.12 400 THR A N 1
ATOM 3227 C CA . THR A 1 400 ? 6.198 13.735 -4.538 1.00 75.12 400 THR A CA 1
ATOM 3228 C C . THR A 1 400 ? 6.225 14.020 -3.029 1.00 75.12 400 THR A C 1
ATOM 3230 O O . THR A 1 400 ? 5.514 13.344 -2.281 1.00 75.12 400 THR A O 1
ATOM 3233 N N . PRO A 1 401 ? 7.002 15.010 -2.552 1.00 80.50 401 PRO A N 1
ATOM 3234 C CA . PRO A 1 401 ? 7.013 15.365 -1.131 1.00 80.50 401 PRO A CA 1
ATOM 3235 C C . PRO A 1 401 ? 5.611 15.663 -0.578 1.00 80.50 401 PRO A C 1
ATOM 3237 O O . PRO A 1 401 ? 5.267 15.219 0.511 1.00 80.50 401 PRO A O 1
ATOM 3240 N N . GLU A 1 402 ? 4.776 16.348 -1.365 1.00 80.25 402 GLU A N 1
ATOM 3241 C CA . GLU A 1 402 ? 3.394 16.661 -0.994 1.00 80.25 402 GLU A CA 1
ATOM 3242 C C . GLU A 1 402 ? 2.521 15.402 -0.874 1.00 80.25 402 GLU A C 1
ATOM 3244 O O . GLU A 1 402 ? 1.783 15.242 0.098 1.00 80.25 402 GLU A O 1
ATOM 3249 N N . ASP A 1 403 ? 2.609 14.486 -1.843 1.00 76.06 403 ASP A N 1
ATOM 3250 C CA . ASP A 1 403 ? 1.830 13.246 -1.815 1.00 76.06 403 ASP A CA 1
ATOM 3251 C C . ASP A 1 403 ? 2.287 12.300 -0.707 1.00 76.06 403 ASP A C 1
ATOM 3253 O O . ASP A 1 403 ? 1.457 11.617 -0.105 1.00 76.06 403 ASP A O 1
ATOM 3257 N N . TYR A 1 404 ? 3.592 12.270 -0.430 1.00 84.50 404 TYR A N 1
ATOM 3258 C CA . TYR A 1 404 ? 4.160 11.516 0.677 1.00 84.50 404 TYR A CA 1
ATOM 3259 C C . TYR A 1 404 ? 3.573 11.981 2.011 1.00 84.50 404 TYR A C 1
ATOM 3261 O O . TYR A 1 404 ? 3.026 11.153 2.736 1.00 84.50 404 TYR A O 1
ATOM 3269 N N . GLU A 1 405 ? 3.613 13.283 2.309 1.00 85.75 405 GLU A N 1
ATOM 3270 C CA . GLU A 1 405 ? 3.081 13.802 3.575 1.00 85.75 405 GLU A CA 1
ATOM 3271 C C . GLU A 1 405 ? 1.572 13.559 3.700 1.00 85.75 405 GLU A C 1
ATOM 3273 O O . GLU A 1 405 ? 1.116 13.075 4.734 1.00 85.75 405 GLU A O 1
ATOM 3278 N N . LYS A 1 406 ? 0.786 13.780 2.636 1.00 82.44 406 LYS A N 1
ATOM 3279 C CA . LYS A 1 406 ? -0.664 13.492 2.651 1.00 82.44 406 LYS A CA 1
ATOM 3280 C C . LYS A 1 406 ? -0.967 12.026 2.959 1.00 82.44 406 LYS A C 1
ATOM 3282 O O . LYS A 1 406 ? -1.834 11.730 3.777 1.00 82.44 406 LYS A O 1
ATOM 3287 N N . CYS A 1 407 ? -0.264 11.110 2.297 1.00 81.94 407 CYS A N 1
ATOM 3288 C CA . CYS A 1 407 ? -0.447 9.675 2.500 1.00 81.94 407 CYS A CA 1
ATOM 3289 C C . CYS A 1 407 ? 0.004 9.236 3.896 1.00 81.94 407 CYS A C 1
ATOM 3291 O O . CYS A 1 407 ? -0.675 8.434 4.533 1.00 81.94 407 CYS A O 1
ATOM 3293 N N . LYS A 1 408 ? 1.125 9.779 4.377 1.00 87.50 408 LYS A N 1
ATOM 3294 C CA . LYS A 1 408 ? 1.662 9.496 5.705 1.00 87.50 408 LYS A CA 1
ATOM 3295 C C . LYS A 1 408 ? 0.703 9.954 6.802 1.00 87.50 408 LYS A C 1
ATOM 3297 O O . LYS A 1 408 ? 0.350 9.143 7.649 1.00 87.50 408 LYS A O 1
ATOM 3302 N N . HIS A 1 409 ? 0.221 11.195 6.734 1.00 87.69 409 HIS A N 1
ATOM 3303 C CA . HIS A 1 409 ? -0.784 11.706 7.667 1.00 87.69 409 HIS A CA 1
ATOM 3304 C C . HIS A 1 409 ? -2.040 10.828 7.687 1.00 87.69 409 HIS A C 1
ATOM 3306 O O . HIS A 1 409 ? -2.463 10.401 8.755 1.00 87.69 409 HIS A O 1
ATOM 3312 N N . ALA A 1 410 ? -2.579 10.466 6.517 1.00 83.50 410 ALA A N 1
ATOM 3313 C CA . ALA A 1 410 ? -3.760 9.607 6.440 1.00 83.50 410 ALA A CA 1
ATOM 3314 C C . ALA A 1 410 ? -3.547 8.217 7.074 1.00 83.50 410 ALA A C 1
ATOM 3316 O O . ALA A 1 410 ? -4.474 7.672 7.674 1.00 83.50 410 ALA A O 1
ATOM 3317 N N . LEU A 1 411 ? -2.348 7.635 6.947 1.00 88.56 411 LEU A N 1
ATOM 3318 C CA . LEU A 1 411 ? -2.000 6.370 7.600 1.00 88.56 411 LEU A CA 1
ATOM 3319 C C . LEU A 1 411 ? -1.844 6.512 9.112 1.00 88.56 411 LEU A C 1
ATOM 3321 O O . LEU A 1 411 ? -2.330 5.654 9.850 1.00 88.56 411 LEU A O 1
ATOM 3325 N N . ASP A 1 412 ? -1.157 7.559 9.565 1.00 88.81 412 ASP A N 1
ATOM 3326 C CA . ASP A 1 412 ? -0.924 7.811 10.986 1.00 88.81 412 ASP A CA 1
ATOM 3327 C C . ASP A 1 412 ? -2.251 8.076 11.715 1.00 88.81 412 ASP A C 1
ATOM 3329 O O . ASP A 1 412 ? -2.491 7.488 12.775 1.00 88.81 412 ASP A O 1
ATOM 3333 N N . ASP A 1 413 ? -3.151 8.855 11.107 1.00 88.69 413 ASP A N 1
ATOM 3334 C CA . ASP A 1 413 ? -4.510 9.096 11.606 1.00 88.69 413 ASP A CA 1
ATOM 3335 C C . ASP A 1 413 ? -5.295 7.780 11.712 1.00 88.69 413 ASP A C 1
ATOM 3337 O O . ASP A 1 413 ? -5.792 7.429 12.784 1.00 88.69 413 ASP A O 1
ATOM 3341 N N . LEU A 1 414 ? -5.325 6.982 10.636 1.00 87.94 414 LEU A N 1
ATOM 3342 C CA . LEU A 1 414 ? -5.962 5.659 10.627 1.00 87.94 414 LEU A CA 1
ATOM 3343 C C . LEU A 1 414 ? -5.419 4.737 11.722 1.00 87.94 414 LEU A C 1
ATOM 3345 O O . LEU A 1 414 ? -6.181 4.035 12.392 1.00 87.94 414 LEU A O 1
ATOM 3349 N N . ARG A 1 415 ? -4.098 4.732 11.912 1.00 90.06 415 ARG A N 1
ATOM 3350 C CA . ARG A 1 415 ? -3.418 3.905 12.912 1.00 90.06 415 ARG A CA 1
ATOM 3351 C C . ARG A 1 415 ? -3.796 4.319 14.328 1.00 90.06 415 ARG A C 1
ATOM 3353 O O . ARG A 1 415 ? -4.073 3.458 15.168 1.00 90.06 415 ARG A O 1
ATOM 3360 N N . MET A 1 416 ? -3.809 5.622 14.594 1.00 89.88 416 MET A N 1
ATOM 3361 C CA . MET A 1 416 ? -4.194 6.182 15.887 1.00 89.88 416 MET A CA 1
ATOM 3362 C C . MET A 1 416 ? -5.664 5.910 16.200 1.00 89.88 416 MET A C 1
ATOM 3364 O O . MET A 1 416 ? -5.984 5.450 17.299 1.00 89.88 416 MET A O 1
ATOM 3368 N N . GLU A 1 417 ? -6.549 6.109 15.229 1.00 87.94 417 GLU A N 1
ATOM 3369 C CA . GLU A 1 417 ? -7.977 5.851 15.389 1.00 87.94 417 GLU A CA 1
ATOM 3370 C C . GLU A 1 417 ? -8.291 4.368 15.603 1.00 87.94 417 GLU A C 1
ATOM 3372 O O . GLU A 1 417 ? -9.071 4.033 16.496 1.00 87.94 417 GLU A O 1
ATOM 3377 N N . LEU A 1 418 ? -7.653 3.459 14.856 1.00 89.75 418 LEU A N 1
ATOM 3378 C CA . LEU A 1 418 ? -7.823 2.016 15.060 1.00 89.75 418 LEU A CA 1
ATOM 3379 C C . LEU A 1 418 ? -7.335 1.575 16.438 1.00 89.75 418 LEU A C 1
ATOM 3381 O O . LEU A 1 418 ? -8.000 0.785 17.111 1.00 89.75 418 LEU A O 1
ATOM 3385 N N . LYS A 1 419 ? -6.213 2.129 16.907 1.00 89.62 419 LYS A N 1
ATOM 3386 C CA . LYS A 1 419 ? -5.736 1.901 18.276 1.00 89.62 419 LYS A CA 1
ATOM 3387 C C . LYS A 1 419 ? -6.747 2.405 19.312 1.00 89.62 419 LYS A C 1
ATOM 3389 O O . LYS A 1 419 ? -6.993 1.710 20.299 1.00 89.62 419 LYS A O 1
ATOM 3394 N N . GLY A 1 420 ? -7.347 3.574 19.081 1.00 87.75 420 GLY A N 1
ATOM 3395 C CA . GLY A 1 420 ? -8.413 4.131 19.917 1.00 87.75 420 GLY A CA 1
ATOM 3396 C C . GLY A 1 420 ? -9.658 3.242 19.960 1.00 87.75 420 GLY A C 1
ATOM 3397 O O . GLY A 1 420 ? -10.178 2.965 21.038 1.00 87.75 420 GLY A O 1
ATOM 3398 N N . LEU A 1 421 ? -10.086 2.722 18.810 1.00 88.12 421 LEU A N 1
ATOM 3399 C CA . LEU A 1 421 ? -11.202 1.781 18.681 1.00 88.12 421 LEU A CA 1
ATOM 3400 C C . LEU A 1 421 ? -10.953 0.462 19.414 1.00 88.12 421 LEU A C 1
ATOM 3402 O O . LEU A 1 421 ? -11.825 0.003 20.151 1.00 88.12 421 LEU A O 1
ATOM 3406 N N . CYS A 1 422 ? -9.767 -0.133 19.264 1.00 89.12 422 CYS A N 1
ATOM 3407 C CA . CYS A 1 422 ? -9.405 -1.346 19.999 1.00 89.12 422 CYS A CA 1
ATOM 3408 C C . CYS A 1 422 ? -9.474 -1.123 21.511 1.00 89.12 422 CYS A C 1
ATOM 3410 O O . CYS A 1 422 ? -10.030 -1.959 22.223 1.00 89.12 422 CYS A O 1
ATOM 3412 N N . LYS A 1 423 ? -8.952 0.017 21.986 1.00 89.12 423 LYS A N 1
ATOM 3413 C CA . LYS A 1 423 ? -9.022 0.391 23.400 1.00 89.12 423 LYS A CA 1
ATOM 3414 C C . LYS A 1 423 ? -10.472 0.559 23.858 1.00 89.12 423 LYS A C 1
ATOM 3416 O O . LYS A 1 423 ? -10.856 -0.037 24.852 1.00 89.12 423 LYS A O 1
ATOM 3421 N N . LEU A 1 424 ? -11.299 1.267 23.086 1.00 87.19 424 LEU A N 1
ATOM 3422 C CA . LEU A 1 424 ? -12.721 1.444 23.388 1.00 87.19 424 LEU A CA 1
ATOM 3423 C C . LEU A 1 424 ? -13.461 0.104 23.518 1.00 87.19 424 LEU A C 1
ATOM 3425 O O . LEU A 1 424 ? -14.252 -0.069 24.444 1.00 87.19 424 LEU A O 1
ATOM 3429 N N . VAL A 1 425 ? -13.219 -0.846 22.608 1.00 89.50 425 VAL A N 1
ATOM 3430 C CA . VAL A 1 425 ? -13.824 -2.188 22.678 1.00 89.50 425 VAL A CA 1
ATOM 3431 C C . VAL A 1 425 ? -13.371 -2.932 23.924 1.00 89.50 425 VAL A C 1
ATOM 3433 O O . VAL A 1 425 ? -14.195 -3.571 24.574 1.00 89.50 425 VAL A O 1
ATOM 3436 N N . GLN A 1 426 ? -12.088 -2.841 24.266 1.00 89.50 426 GLN A N 1
ATOM 3437 C CA . GLN A 1 426 ? -11.535 -3.497 25.443 1.00 89.50 426 GLN A CA 1
ATOM 3438 C C . GLN A 1 426 ? -12.117 -2.919 26.738 1.00 89.50 426 GLN A C 1
ATOM 3440 O O . GLN A 1 426 ? -12.646 -3.678 27.546 1.00 89.50 426 GLN A O 1
ATOM 3445 N N . ASP A 1 427 ? -12.168 -1.592 26.858 1.00 85.94 427 ASP A N 1
ATOM 3446 C CA . ASP A 1 427 ? -12.804 -0.897 27.981 1.00 85.94 427 ASP A CA 1
ATOM 3447 C C . ASP A 1 427 ? -14.299 -1.277 28.090 1.00 85.94 427 ASP A C 1
ATOM 3449 O O . ASP A 1 427 ? -14.824 -1.519 29.179 1.00 85.94 427 ASP A O 1
ATOM 3453 N N . CYS A 1 428 ? -15.010 -1.385 26.958 1.00 85.31 428 CYS A N 1
ATOM 3454 C CA . CYS A 1 428 ? -16.406 -1.837 26.940 1.00 85.31 428 CYS A CA 1
ATOM 3455 C C . CYS A 1 428 ? -16.548 -3.297 27.392 1.00 85.31 428 CYS A C 1
ATOM 3457 O O . CYS A 1 428 ? -17.456 -3.611 28.161 1.00 85.31 428 CYS A O 1
ATOM 3459 N N . LEU A 1 429 ? -15.671 -4.193 26.934 1.00 88.00 429 LEU A N 1
ATOM 3460 C CA . LEU A 1 429 ? -15.679 -5.600 27.334 1.00 88.00 429 LEU A CA 1
ATOM 3461 C C . LEU A 1 429 ? -15.425 -5.759 28.834 1.00 88.00 429 LEU A C 1
ATOM 3463 O O . LEU A 1 429 ? -16.166 -6.496 29.484 1.00 88.00 429 LEU A O 1
ATOM 3467 N N . GLU A 1 430 ? -14.440 -5.053 29.387 1.00 86.69 430 GLU A N 1
ATOM 3468 C CA . GLU A 1 430 ? -14.133 -5.072 30.821 1.00 86.69 430 GLU A CA 1
ATOM 3469 C C . GLU A 1 430 ? -15.316 -4.561 31.652 1.00 86.69 430 GLU A C 1
ATOM 3471 O O . GLU A 1 430 ? -15.728 -5.207 32.619 1.00 86.69 430 GLU A O 1
ATOM 3476 N N . ASN A 1 431 ? -15.935 -3.453 31.238 1.00 82.62 431 ASN A N 1
ATOM 3477 C CA . ASN A 1 431 ? -17.101 -2.895 31.924 1.00 82.62 431 ASN A CA 1
ATOM 3478 C C . ASN A 1 431 ? -18.314 -3.834 31.889 1.00 82.62 431 ASN A C 1
ATOM 3480 O O . ASN A 1 431 ? -18.983 -4.018 32.909 1.00 82.62 431 ASN A O 1
ATOM 3484 N N . LEU A 1 432 ? -18.595 -4.470 30.747 1.00 84.44 432 LEU A N 1
ATOM 3485 C CA . LEU A 1 432 ? -19.694 -5.434 30.636 1.00 84.44 432 LEU A CA 1
ATOM 3486 C C . LEU A 1 432 ? -19.425 -6.716 31.422 1.00 84.44 432 LEU A C 1
ATOM 3488 O O . LEU A 1 432 ? -20.358 -7.279 31.992 1.00 84.44 432 LEU A O 1
ATOM 3492 N N . GLN A 1 433 ? -18.172 -7.169 31.482 1.00 85.94 433 GLN A N 1
ATOM 3493 C CA . GLN A 1 433 ? -17.780 -8.306 32.314 1.00 85.94 433 GLN A CA 1
ATOM 3494 C C . GLN A 1 433 ? -17.984 -7.992 33.795 1.00 85.94 433 GLN A C 1
ATOM 3496 O O . GLN A 1 433 ? -18.658 -8.773 34.459 1.00 85.94 433 GLN A O 1
ATOM 3501 N N . LYS A 1 434 ? -17.515 -6.830 34.278 1.00 83.25 434 LYS A N 1
ATOM 3502 C CA . LYS A 1 434 ? -17.769 -6.347 35.650 1.00 83.25 434 LYS A CA 1
ATOM 3503 C C . LYS A 1 434 ? -19.267 -6.273 35.960 1.00 83.25 434 LYS A C 1
ATOM 3505 O O . LYS A 1 434 ? -19.711 -6.689 37.028 1.00 83.25 434 LYS A O 1
ATOM 3510 N N . LEU A 1 435 ? -20.069 -5.778 35.017 1.00 81.81 435 LEU A N 1
ATOM 3511 C CA . LEU A 1 435 ? -21.520 -5.697 35.179 1.00 81.81 435 LEU A CA 1
ATOM 3512 C C . LEU A 1 435 ? -22.177 -7.089 35.221 1.00 81.81 435 LEU A C 1
ATOM 3514 O O . LEU A 1 435 ? -23.159 -7.296 35.931 1.00 81.81 435 LEU A O 1
ATOM 3518 N N . LEU A 1 436 ? -21.625 -8.073 34.513 1.00 84.19 436 LEU A N 1
ATOM 3519 C CA . LEU A 1 436 ? -22.103 -9.452 34.569 1.00 84.19 436 LEU A CA 1
ATOM 3520 C C . LEU A 1 436 ? -21.776 -10.129 35.910 1.00 84.19 436 LEU A C 1
ATOM 3522 O O . LEU A 1 436 ? -22.589 -10.924 36.387 1.00 84.19 436 LEU A O 1
ATOM 3526 N N . THR A 1 437 ? -20.645 -9.787 36.536 1.00 84.00 437 THR A N 1
ATOM 3527 C CA . THR A 1 437 ? -20.271 -10.247 37.885 1.00 84.00 437 THR A CA 1
ATOM 3528 C C . THR A 1 437 ? -21.057 -9.564 39.000 1.00 84.00 437 THR A C 1
ATOM 3530 O O . THR A 1 437 ? -21.341 -10.216 40.000 1.00 84.00 437 THR A O 1
ATOM 3533 N N . ILE A 1 438 ? -21.458 -8.296 38.842 1.00 84.25 438 ILE A N 1
ATOM 3534 C CA . ILE A 1 438 ? -22.207 -7.571 39.886 1.00 84.25 438 ILE A CA 1
ATOM 3535 C C . ILE A 1 438 ? -23.703 -7.930 39.919 1.00 84.25 438 ILE A C 1
ATOM 3537 O O . ILE A 1 438 ? -24.363 -7.779 40.944 1.00 84.25 438 ILE A O 1
ATOM 3541 N N . LEU A 1 439 ? -24.265 -8.430 38.811 1.00 83.44 439 LEU A N 1
ATOM 3542 C CA . LEU A 1 439 ? -25.690 -8.776 38.713 1.00 83.44 439 LEU A CA 1
ATOM 3543 C C . LEU A 1 439 ? -26.162 -9.820 39.749 1.00 83.44 439 LEU A C 1
ATOM 3545 O O . LEU A 1 439 ? -27.214 -9.595 40.349 1.00 83.44 439 LEU A O 1
ATOM 3549 N N . PRO A 1 440 ? -25.445 -10.938 39.988 1.00 86.12 440 PRO A N 1
ATOM 3550 C CA . PRO A 1 440 ? -25.762 -11.864 41.077 1.00 86.12 440 PRO A CA 1
ATOM 3551 C C . PRO A 1 440 ? -25.784 -11.188 42.454 1.00 86.12 440 PRO A C 1
ATOM 3553 O O . PRO A 1 440 ? -26.740 -11.373 43.202 1.00 86.12 440 PRO A O 1
ATOM 3556 N N . LEU A 1 441 ? -24.806 -10.322 42.743 1.00 87.88 441 LEU A N 1
ATOM 3557 C CA . LEU A 1 441 ? -24.744 -9.572 44.003 1.00 87.88 441 LEU A CA 1
ATOM 3558 C C . LEU A 1 441 ? -25.942 -8.629 44.155 1.00 87.88 441 LEU A C 1
ATOM 3560 O O . LEU A 1 441 ? -26.533 -8.546 45.227 1.00 87.88 441 LEU A O 1
ATOM 3564 N N . GLN A 1 442 ? -26.369 -7.973 43.070 1.00 85.50 442 GLN A N 1
ATOM 3565 C CA . GLN A 1 442 ? -27.584 -7.153 43.064 1.00 85.50 442 GLN A CA 1
ATOM 3566 C C . GLN A 1 442 ? -28.839 -7.992 43.366 1.00 85.50 442 GLN A C 1
ATOM 3568 O O . GLN A 1 442 ? -29.741 -7.535 44.069 1.00 85.50 442 GLN A O 1
ATOM 3573 N N . GLN A 1 443 ? -28.915 -9.228 42.860 1.00 86.50 443 GLN A N 1
ATOM 3574 C CA . GLN A 1 443 ? -30.022 -10.138 43.166 1.00 86.50 443 GLN A CA 1
ATOM 3575 C C . GLN A 1 443 ? -30.020 -10.566 44.634 1.00 86.50 443 GLN A C 1
ATOM 3577 O O . GLN A 1 443 ? -31.083 -10.577 45.257 1.00 86.50 443 GLN A O 1
ATOM 3582 N N . ASP A 1 444 ? -28.858 -10.893 45.192 1.00 88.62 444 ASP A N 1
ATOM 3583 C CA . ASP A 1 444 ? -28.738 -11.311 46.589 1.00 88.62 444 ASP A CA 1
ATOM 3584 C C . ASP A 1 444 ? -28.972 -10.148 47.559 1.00 88.62 444 ASP A C 1
ATOM 3586 O O . ASP A 1 444 ? -29.700 -10.315 48.538 1.00 88.62 444 ASP A O 1
ATOM 3590 N N . MET A 1 445 ? -28.507 -8.942 47.223 1.00 90.44 445 MET A N 1
ATOM 3591 C CA . MET A 1 445 ? -28.859 -7.701 47.918 1.00 90.44 445 MET A CA 1
ATOM 3592 C C . MET A 1 445 ? -30.378 -7.482 47.932 1.00 90.44 445 MET A C 1
ATOM 3594 O O . MET A 1 445 ? -30.961 -7.279 48.994 1.00 90.44 445 MET A O 1
ATOM 3598 N N . ASN A 1 446 ? -31.054 -7.610 46.785 1.00 88.31 446 ASN A N 1
ATOM 3599 C CA . ASN A 1 446 ? -32.511 -7.463 46.706 1.00 88.31 446 ASN A CA 1
ATOM 3600 C C . ASN A 1 446 ? -33.267 -8.546 47.496 1.00 88.31 446 ASN A C 1
ATOM 3602 O O . ASN A 1 446 ? -34.311 -8.261 48.087 1.00 88.31 446 ASN A O 1
ATOM 3606 N N . LYS A 1 447 ? -32.766 -9.791 47.529 1.00 90.69 447 LYS A N 1
ATOM 3607 C CA . LYS A 1 447 ? -33.325 -10.848 48.394 1.00 90.69 447 LYS A CA 1
ATOM 3608 C C . LYS A 1 447 ? -33.176 -10.477 49.864 1.00 90.69 447 LYS A C 1
ATOM 3610 O O . LYS A 1 447 ? -34.136 -10.623 50.616 1.00 90.69 447 LYS A O 1
ATOM 3615 N N . LYS A 1 448 ? -32.004 -9.972 50.256 1.00 91.06 448 LYS A N 1
ATOM 3616 C CA . LYS A 1 448 ? -31.739 -9.549 51.630 1.00 91.06 448 LYS A CA 1
ATOM 3617 C C . LYS A 1 448 ? -32.582 -8.349 52.029 1.00 91.06 448 LYS A C 1
ATOM 3619 O O . LYS A 1 448 ? -33.169 -8.399 53.097 1.00 91.06 448 LYS A O 1
ATOM 3624 N N . LYS A 1 449 ? -32.778 -7.354 51.160 1.00 91.62 449 LYS A N 1
ATOM 3625 C CA . LYS A 1 449 ? -33.692 -6.229 51.427 1.00 91.62 449 LYS A CA 1
ATOM 3626 C C . LYS A 1 449 ? -35.098 -6.719 51.798 1.00 91.62 449 LYS A C 1
ATOM 3628 O O . LYS A 1 449 ? -35.629 -6.333 52.833 1.00 91.62 449 LYS A O 1
ATOM 3633 N N . LYS A 1 450 ? -35.643 -7.673 51.034 1.00 91.44 450 LYS A N 1
ATOM 3634 C CA . LYS A 1 450 ? -36.941 -8.307 51.339 1.00 91.44 450 LYS A CA 1
ATOM 3635 C C . LYS A 1 450 ? -36.947 -9.107 52.645 1.00 91.44 450 LYS A C 1
ATOM 3637 O O . LYS A 1 450 ? -37.986 -9.231 53.283 1.00 91.44 450 LYS A O 1
ATOM 3642 N N . GLU A 1 451 ? -35.823 -9.709 53.022 1.00 92.19 451 GLU A N 1
ATOM 3643 C CA . GLU A 1 451 ? -35.672 -10.419 54.298 1.00 92.19 451 GLU A CA 1
ATOM 3644 C C . GLU A 1 451 ? -35.706 -9.441 55.480 1.00 92.19 451 GLU A C 1
ATOM 3646 O O . GLU A 1 451 ? -36.415 -9.691 56.450 1.00 92.19 451 GLU A O 1
ATOM 3651 N N . ILE A 1 452 ? -35.045 -8.286 55.355 1.00 91.25 452 ILE A N 1
ATOM 3652 C CA . ILE A 1 452 ? -35.080 -7.200 56.348 1.00 91.25 452 ILE A CA 1
ATOM 3653 C C . ILE A 1 452 ? -36.499 -6.661 56.516 1.00 91.25 452 ILE A C 1
ATOM 3655 O O . ILE A 1 452 ? -36.986 -6.563 57.641 1.00 91.25 452 ILE A O 1
ATOM 3659 N N . GLU A 1 453 ? -37.185 -6.372 55.407 1.00 91.00 453 GLU A N 1
ATOM 3660 C CA . GLU A 1 453 ? -38.580 -5.915 55.421 1.00 91.00 453 GLU A CA 1
ATOM 3661 C C . GLU A 1 453 ? -39.494 -6.927 56.137 1.00 91.00 453 GLU A C 1
ATOM 3663 O O . GLU A 1 453 ? -40.355 -6.541 56.930 1.00 91.00 453 GLU A O 1
ATOM 3668 N N . LYS A 1 454 ? -39.277 -8.235 55.928 1.00 93.00 454 LYS A N 1
ATOM 3669 C CA . LYS A 1 454 ? -40.008 -9.293 56.646 1.00 93.00 454 LYS A CA 1
ATOM 3670 C C . LYS A 1 454 ? -39.697 -9.312 58.141 1.00 93.00 454 LYS A C 1
ATOM 3672 O O . LYS A 1 454 ? -40.629 -9.442 58.930 1.00 93.00 454 LYS A O 1
ATOM 3677 N N . LEU A 1 455 ? -38.432 -9.187 58.539 1.00 91.69 455 LEU A N 1
ATOM 3678 C CA . LEU A 1 455 ? -38.043 -9.150 59.954 1.00 91.69 455 LEU A CA 1
ATOM 3679 C C . LEU A 1 455 ? -38.631 -7.919 60.662 1.00 91.69 455 LEU A C 1
ATOM 3681 O O . LEU A 1 455 ? -39.154 -8.042 61.769 1.00 91.69 455 LEU A O 1
ATOM 3685 N N . GLN A 1 456 ? -38.632 -6.755 60.004 1.00 89.38 456 GLN A N 1
ATOM 3686 C CA . GLN A 1 456 ? -39.296 -5.547 60.508 1.00 89.38 456 GLN A CA 1
ATOM 3687 C C . GLN A 1 456 ? -40.807 -5.755 60.671 1.00 89.38 456 GLN A C 1
ATOM 3689 O O . GLN A 1 456 ? -41.368 -5.411 61.710 1.00 89.38 456 GLN A O 1
ATOM 3694 N N . GLN A 1 457 ? -41.477 -6.365 59.688 1.00 90.12 457 GLN A N 1
ATOM 3695 C CA . GLN A 1 457 ? -42.902 -6.695 59.799 1.00 90.12 457 GLN A CA 1
ATOM 3696 C C . GLN A 1 457 ? -43.179 -7.667 60.951 1.00 90.12 457 GLN A C 1
ATOM 3698 O O . GLN A 1 457 ? -44.103 -7.439 61.731 1.00 90.12 457 GLN A O 1
ATOM 3703 N N . GLN A 1 458 ? -42.377 -8.725 61.094 1.00 89.44 458 GLN A N 1
ATOM 3704 C CA . GLN A 1 458 ? -42.515 -9.682 62.193 1.00 89.44 458 GLN A CA 1
ATOM 3705 C C . GLN A 1 458 ? -42.339 -9.004 63.555 1.00 89.44 458 GLN A C 1
ATOM 3707 O O . GLN A 1 458 ? -43.147 -9.245 64.451 1.00 89.44 458 GLN A O 1
ATOM 3712 N N . TYR A 1 459 ? -41.343 -8.124 63.693 1.00 89.88 459 TYR A N 1
ATOM 3713 C CA . TYR A 1 459 ? -41.136 -7.324 64.899 1.00 89.88 459 TYR A CA 1
ATOM 3714 C C . TYR A 1 459 ? -42.349 -6.441 65.218 1.00 89.88 459 TYR A C 1
ATOM 3716 O O . TYR A 1 459 ? -42.857 -6.483 66.336 1.00 89.88 459 TYR A O 1
ATOM 3724 N N . ASN A 1 460 ? -42.875 -5.711 64.232 1.00 85.56 460 ASN A N 1
ATOM 3725 C CA . ASN A 1 460 ? -44.022 -4.820 64.429 1.00 85.56 460 ASN A CA 1
ATOM 3726 C C . ASN A 1 460 ? -45.292 -5.581 64.850 1.00 85.56 460 ASN A C 1
ATOM 3728 O O . ASN A 1 460 ? -46.056 -5.106 65.690 1.00 85.56 460 ASN A O 1
ATOM 3732 N N . VAL A 1 461 ? -45.512 -6.787 64.315 1.00 86.81 461 VAL A N 1
ATOM 3733 C CA . VAL A 1 461 ? -46.685 -7.615 64.643 1.00 86.81 461 VAL A CA 1
ATOM 3734 C C . VAL A 1 461 ? -46.623 -8.178 66.067 1.00 86.81 461 VAL A C 1
ATOM 3736 O O . VAL A 1 461 ? -47.677 -8.384 66.672 1.00 86.81 461 VAL A O 1
ATOM 3739 N N . LEU A 1 462 ? -45.431 -8.387 66.646 1.00 84.06 462 LEU A N 1
ATOM 3740 C CA . LEU A 1 462 ? -45.287 -8.968 67.992 1.00 84.06 462 LEU A CA 1
ATOM 3741 C C . LEU A 1 462 ? -46.037 -8.207 69.087 1.00 84.06 462 LEU A C 1
ATOM 3743 O O . LEU A 1 462 ? -46.403 -8.813 70.094 1.00 84.06 462 LEU A O 1
ATOM 3747 N N . PHE A 1 463 ? -46.260 -6.910 68.891 1.00 79.19 463 PHE A N 1
ATOM 3748 C CA . PHE A 1 463 ? -46.873 -6.035 69.887 1.00 79.19 463 PHE A CA 1
ATOM 3749 C C . PHE A 1 463 ? -48.349 -5.725 69.605 1.00 79.19 463 PHE A C 1
ATOM 3751 O O . PHE A 1 463 ? -48.991 -5.014 70.376 1.00 79.19 463 PHE A O 1
ATOM 3758 N N . THR A 1 464 ? -48.920 -6.289 68.539 1.00 75.75 464 THR A N 1
ATOM 3759 C CA . THR A 1 464 ? -50.335 -6.097 68.196 1.00 75.75 464 THR A CA 1
ATOM 3760 C C . THR A 1 464 ? -51.237 -7.057 68.981 1.00 75.75 464 THR A C 1
ATOM 3762 O O . THR A 1 464 ? -50.988 -8.259 69.035 1.00 75.75 464 THR A O 1
ATOM 3765 N N . GLY A 1 465 ? -52.295 -6.534 69.615 1.00 59.91 465 GLY A N 1
ATOM 3766 C CA . GLY A 1 465 ? -53.316 -7.353 70.290 1.00 59.91 465 GLY A CA 1
ATOM 3767 C C . GLY A 1 465 ? -52.842 -8.100 71.547 1.00 59.91 465 GLY A C 1
ATOM 3768 O O . GLY A 1 465 ? -53.280 -9.222 71.803 1.00 59.91 465 GLY A O 1
ATOM 3769 N N . LEU A 1 466 ? -51.927 -7.512 72.326 1.00 69.69 466 LEU A N 1
ATOM 3770 C CA . LEU A 1 466 ? -51.332 -8.164 73.494 1.00 69.69 466 LEU A CA 1
ATOM 3771 C C . LEU A 1 466 ? -52.314 -8.357 74.661 1.00 69.69 466 LEU A C 1
ATOM 3773 O O . LEU A 1 466 ? -52.930 -7.413 75.147 1.00 69.69 466 LEU A O 1
ATOM 3777 N N . THR A 1 467 ? -52.375 -9.589 75.176 1.00 68.00 467 THR A N 1
ATOM 3778 C CA . THR A 1 467 ? -52.999 -9.914 76.468 1.00 68.00 467 THR A CA 1
ATOM 3779 C C . THR A 1 467 ? -51.919 -10.041 77.542 1.00 68.00 467 THR A C 1
ATOM 3781 O O . THR A 1 467 ? -50.987 -10.840 77.421 1.00 68.00 467 THR A O 1
ATOM 3784 N N . PHE A 1 468 ? -52.025 -9.239 78.601 1.00 69.62 468 PHE A N 1
ATOM 3785 C CA . PHE A 1 468 ? -51.003 -9.134 79.644 1.00 69.62 468 PHE A CA 1
ATOM 3786 C C . PHE A 1 468 ? -51.068 -10.317 80.618 1.00 69.62 468 PHE A C 1
ATOM 3788 O O . PHE A 1 468 ? -51.732 -10.265 81.650 1.00 69.62 468 PHE A O 1
ATOM 3795 N N . ASN A 1 469 ? -50.371 -11.405 80.286 1.00 81.00 469 ASN A N 1
ATOM 3796 C CA . ASN A 1 469 ? -50.144 -12.523 81.197 1.00 81.00 469 ASN A CA 1
ATOM 3797 C C . ASN A 1 469 ? -48.740 -13.126 81.014 1.00 81.00 469 ASN A C 1
ATOM 3799 O O . ASN A 1 469 ? -48.098 -12.980 79.970 1.00 81.00 469 ASN A O 1
ATOM 3803 N N . CYS A 1 470 ? -48.264 -13.836 82.038 1.00 80.56 470 CYS A N 1
ATOM 3804 C CA . CYS A 1 470 ? -46.909 -14.392 82.081 1.00 80.56 470 CYS A CA 1
ATOM 3805 C C . CYS A 1 470 ? -46.589 -15.367 80.943 1.00 80.56 470 CYS A C 1
ATOM 3807 O O . CYS A 1 470 ? -45.460 -15.405 80.453 1.00 80.56 470 CYS A O 1
ATOM 3809 N N . THR A 1 471 ? -47.571 -16.147 80.498 1.00 83.38 471 THR A N 1
ATOM 3810 C CA . THR A 1 471 ? -47.438 -17.048 79.346 1.00 83.38 471 THR A CA 1
ATOM 3811 C C . THR A 1 471 ? -47.239 -16.284 78.040 1.00 83.38 471 THR A C 1
ATOM 3813 O O . THR A 1 471 ? -46.383 -16.664 77.240 1.00 83.38 471 THR A O 1
ATOM 3816 N N . THR A 1 472 ? -47.970 -15.190 77.832 1.00 83.69 472 THR A N 1
ATOM 3817 C CA . THR A 1 472 ? -47.830 -14.315 76.664 1.00 83.69 472 THR A CA 1
ATOM 3818 C C . THR A 1 472 ? -46.467 -13.621 76.669 1.00 83.69 472 THR A C 1
ATOM 3820 O O . THR A 1 472 ? -45.771 -13.658 75.656 1.00 83.69 472 THR A O 1
ATOM 3823 N N . PHE A 1 473 ? -46.014 -13.099 77.814 1.00 84.00 473 PHE A N 1
ATOM 3824 C CA . PHE A 1 473 ? -44.689 -12.476 77.932 1.00 84.00 473 PHE A CA 1
ATOM 3825 C C . PHE A 1 473 ? -43.539 -13.442 77.635 1.00 84.00 473 PHE A C 1
ATOM 3827 O O . PHE A 1 473 ? -42.644 -13.101 76.864 1.00 84.00 473 PHE A O 1
ATOM 3834 N N . LYS A 1 474 ? -43.573 -14.667 78.180 1.00 85.44 474 LYS A N 1
ATOM 3835 C CA . LYS A 1 474 ? -42.555 -15.691 77.885 1.00 85.44 474 LYS A CA 1
ATOM 3836 C C . LYS A 1 474 ? -42.539 -16.079 76.400 1.00 85.44 474 LYS A C 1
ATOM 3838 O O . LYS A 1 474 ? -41.465 -16.260 75.833 1.00 85.44 474 LYS A O 1
ATOM 3843 N N . LYS A 1 475 ? -43.709 -16.165 75.752 1.00 86.88 475 LYS A N 1
ATOM 3844 C CA . LYS A 1 475 ? -43.812 -16.429 74.304 1.00 86.88 475 LYS A CA 1
ATOM 3845 C C . LYS A 1 475 ? -43.227 -15.294 73.460 1.00 86.88 475 LYS A C 1
ATOM 3847 O O . LYS A 1 475 ? -42.544 -15.574 72.482 1.00 86.88 475 LYS A O 1
ATOM 3852 N N . ILE A 1 476 ? -43.483 -14.037 73.822 1.00 86.94 476 ILE A N 1
ATOM 3853 C CA . ILE A 1 476 ? -42.920 -12.871 73.119 1.00 86.94 476 ILE A CA 1
ATOM 3854 C C . ILE A 1 476 ? -41.408 -12.830 73.285 1.00 86.94 476 ILE A C 1
ATOM 3856 O O . ILE A 1 476 ? -40.714 -12.660 72.291 1.00 86.94 476 ILE A O 1
ATOM 3860 N N . LEU A 1 47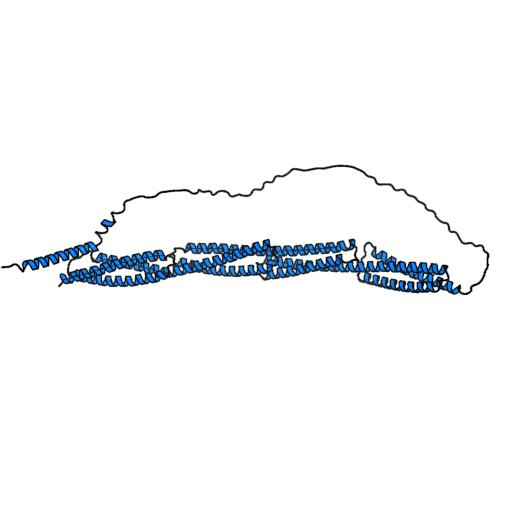7 ? -40.899 -13.060 74.501 1.00 88.44 477 LEU A N 1
ATOM 3861 C CA . LEU A 1 477 ? -39.459 -13.114 74.755 1.00 88.44 477 LEU A CA 1
ATOM 3862 C C . LEU A 1 477 ? -38.778 -14.166 73.867 1.00 88.44 477 LEU A C 1
ATOM 3864 O O . LEU A 1 477 ? -37.826 -13.840 73.170 1.00 88.44 477 LEU A O 1
ATOM 3868 N N . SER A 1 478 ? -39.321 -15.386 73.803 1.00 89.50 478 SER A N 1
ATOM 3869 C CA . SER A 1 478 ? -38.788 -16.442 72.930 1.00 89.50 478 SER A CA 1
ATOM 3870 C C . SER A 1 478 ? -38.810 -16.058 71.442 1.00 89.50 478 SER A C 1
ATOM 3872 O O . SER A 1 478 ? -37.861 -16.353 70.717 1.00 89.50 478 SER A O 1
ATOM 3874 N N . LYS A 1 479 ? -39.861 -15.370 70.973 1.00 90.94 479 LYS A N 1
ATOM 3875 C CA . LYS A 1 479 ? -39.925 -14.871 69.590 1.00 90.94 479 LYS A CA 1
ATOM 3876 C C . LYS A 1 479 ? -38.932 -13.736 69.330 1.00 90.94 479 LYS A C 1
ATOM 3878 O O . LYS A 1 479 ? -38.340 -13.709 68.257 1.00 90.94 479 LYS A O 1
ATOM 3883 N N . LEU A 1 480 ? -38.728 -12.831 70.289 1.00 90.56 480 LEU A N 1
ATOM 3884 C CA . LEU A 1 480 ? -37.726 -11.768 70.196 1.00 90.56 480 LEU A CA 1
ATOM 3885 C C . LEU A 1 480 ? -36.305 -12.340 70.152 1.00 90.56 480 LEU A C 1
ATOM 3887 O O . LEU A 1 480 ? -35.506 -11.891 69.340 1.00 90.56 480 LEU A O 1
ATOM 3891 N N . GLU A 1 481 ? -35.999 -13.358 70.958 1.00 89.81 481 GLU A N 1
ATOM 3892 C CA . GLU A 1 481 ? -34.706 -14.058 70.922 1.00 89.81 481 GLU A CA 1
ATOM 3893 C C . GLU A 1 481 ? -34.471 -14.776 69.578 1.00 89.81 481 GLU A C 1
ATOM 3895 O O . GLU A 1 481 ? -33.351 -14.768 69.066 1.00 89.81 481 GLU A O 1
ATOM 3900 N N . SER A 1 482 ? -35.517 -15.363 68.974 1.00 93.06 482 SER A N 1
ATOM 3901 C CA . SER A 1 482 ? -35.445 -15.931 67.614 1.00 93.06 482 SER A CA 1
ATOM 3902 C C . SER A 1 482 ? -35.178 -14.848 66.568 1.00 93.06 482 SER A C 1
ATOM 3904 O O . SER A 1 482 ? -34.225 -14.958 65.799 1.00 93.06 482 SER A O 1
ATOM 3906 N N . LEU A 1 483 ? -35.960 -13.763 66.594 1.00 92.19 483 LEU A N 1
ATOM 3907 C CA . LEU A 1 483 ? -35.785 -12.612 65.704 1.00 92.19 483 LEU A CA 1
ATOM 3908 C C . LEU A 1 483 ? -34.400 -11.978 65.839 1.00 92.19 483 LEU A C 1
ATOM 3910 O O . LEU A 1 483 ? -33.827 -11.564 64.839 1.00 92.19 483 LEU A O 1
ATOM 3914 N N . GLN A 1 484 ? -33.842 -11.920 67.051 1.00 91.88 484 GLN A N 1
ATOM 3915 C CA . GLN A 1 484 ? -32.494 -11.405 67.279 1.00 91.88 484 GLN A CA 1
ATOM 3916 C C . GLN A 1 484 ? -31.446 -12.248 66.548 1.00 91.88 484 GLN A C 1
ATOM 3918 O O . GLN A 1 484 ? -30.560 -11.692 65.902 1.00 91.88 484 GLN A O 1
ATOM 3923 N N . LYS A 1 485 ? -31.546 -13.582 66.625 1.00 91.38 485 LYS A N 1
ATOM 3924 C CA . LYS A 1 485 ? -30.625 -14.481 65.913 1.00 91.38 485 LYS A CA 1
ATOM 3925 C C . LYS A 1 485 ? -30.734 -14.309 64.401 1.00 91.38 485 LYS A C 1
ATOM 3927 O O . LYS A 1 485 ? -29.709 -14.194 63.735 1.00 91.38 485 LYS A O 1
ATOM 3932 N N . GLU A 1 486 ? -31.955 -14.250 63.876 1.00 91.81 486 GLU A N 1
ATOM 3933 C CA . GLU A 1 486 ? -32.205 -14.054 62.443 1.00 91.81 486 GLU A CA 1
ATOM 3934 C C . GLU A 1 486 ? -31.692 -12.688 61.955 1.00 91.81 486 GLU A C 1
ATOM 3936 O O . GLU A 1 486 ? -31.052 -12.605 60.905 1.00 91.81 486 GLU A O 1
ATOM 3941 N N . ALA A 1 487 ? -31.895 -11.622 62.737 1.00 90.25 487 ALA A N 1
ATOM 3942 C CA . ALA A 1 487 ? -31.406 -10.283 62.418 1.00 90.25 487 ALA A CA 1
ATOM 3943 C C . ALA A 1 487 ? -29.869 -10.200 62.436 1.00 90.25 487 ALA A C 1
ATOM 3945 O O . ALA A 1 487 ? -29.284 -9.638 61.511 1.00 90.25 487 ALA A O 1
ATOM 3946 N N . GLU A 1 488 ? -29.195 -10.804 63.420 1.00 89.94 488 GLU A N 1
ATOM 3947 C CA . GLU A 1 488 ? -27.724 -10.856 63.466 1.00 89.94 488 GLU A CA 1
ATOM 3948 C C . GLU A 1 488 ? -27.129 -11.701 62.324 1.00 89.94 488 GLU A C 1
ATOM 3950 O O . GLU A 1 488 ? -26.118 -11.322 61.725 1.00 89.94 488 GLU A O 1
ATOM 3955 N N . GLU A 1 489 ? -27.772 -12.809 61.940 1.00 91.88 489 GLU A N 1
ATOM 3956 C CA . GLU A 1 489 ? -27.355 -13.584 60.763 1.00 91.88 489 GLU A CA 1
ATOM 3957 C C . GLU A 1 489 ? -27.527 -12.770 59.470 1.00 91.88 489 GLU A C 1
ATOM 3959 O O . GLU A 1 489 ? -26.645 -12.761 58.601 1.00 91.88 489 GLU A O 1
ATOM 3964 N N . CYS A 1 490 ? -28.638 -12.039 59.347 1.00 91.50 490 CYS A N 1
ATOM 3965 C CA . CYS A 1 490 ? -28.869 -11.128 58.231 1.00 91.50 490 CYS A CA 1
ATOM 3966 C C . CYS A 1 490 ? -27.805 -10.015 58.193 1.00 91.50 490 CYS A C 1
ATOM 3968 O O . CYS A 1 490 ? -27.281 -9.712 57.121 1.00 91.50 490 CYS A O 1
ATOM 3970 N N . LYS A 1 491 ? -27.402 -9.483 59.355 1.00 89.81 491 LYS A N 1
ATOM 3971 C CA . LYS A 1 491 ? -26.367 -8.442 59.503 1.00 89.81 491 LYS A CA 1
ATOM 3972 C C . LYS A 1 491 ? -25.028 -8.889 58.960 1.00 89.81 491 LYS A C 1
ATOM 3974 O O . LYS A 1 491 ? -24.414 -8.174 58.170 1.00 89.81 491 LYS A O 1
ATOM 3979 N N . SER A 1 492 ? -24.605 -10.092 59.340 1.00 90.69 492 SER A N 1
ATOM 3980 C CA . SER A 1 492 ? -23.367 -10.685 58.841 1.00 90.69 492 SER A CA 1
ATOM 3981 C C . SER A 1 492 ? -23.383 -10.812 57.312 1.00 90.69 492 SER A C 1
ATOM 3983 O O . SER A 1 492 ? -22.430 -10.400 56.650 1.00 90.69 492 SER A O 1
ATOM 3985 N N . LYS A 1 493 ? -24.498 -11.278 56.733 1.00 91.69 493 LYS A N 1
ATOM 3986 C CA . LYS A 1 493 ? -24.654 -11.430 55.274 1.00 91.69 493 LYS A CA 1
ATOM 3987 C C . LYS A 1 493 ? -24.695 -10.091 54.530 1.00 91.69 493 LYS A C 1
ATOM 3989 O O . LYS A 1 493 ? -24.109 -9.976 53.458 1.00 91.69 493 LYS A O 1
ATOM 3994 N N . VAL A 1 494 ? -25.353 -9.068 55.080 1.00 91.38 494 VAL A N 1
ATOM 3995 C CA . VAL A 1 494 ? -25.356 -7.712 54.497 1.00 91.38 494 VAL A CA 1
ATOM 3996 C C . VAL A 1 494 ? -23.958 -7.093 54.551 1.00 91.38 494 VAL A C 1
ATOM 3998 O O . VAL A 1 494 ? -23.535 -6.469 53.581 1.00 91.38 494 VAL A O 1
ATOM 4001 N N . GLN A 1 495 ? -23.203 -7.317 55.631 1.00 89.75 495 GLN A N 1
ATOM 4002 C CA . GLN A 1 495 ? -21.813 -6.869 55.720 1.00 89.75 495 GLN A CA 1
ATOM 4003 C C . GLN A 1 495 ? -20.914 -7.571 54.692 1.00 89.75 495 GLN A C 1
ATOM 4005 O O . GLN A 1 495 ? -20.092 -6.915 54.057 1.00 89.75 495 GLN A O 1
ATOM 4010 N N . GLN A 1 496 ? -21.092 -8.880 54.484 1.00 90.44 496 GLN A N 1
ATOM 4011 C CA . GLN A 1 496 ? -20.386 -9.624 53.433 1.00 90.44 496 GLN A CA 1
ATOM 4012 C C . GLN A 1 496 ? -20.687 -9.051 52.042 1.00 90.44 496 GLN A C 1
ATOM 4014 O O . GLN A 1 496 ? -19.754 -8.727 51.311 1.00 90.44 496 GLN A O 1
ATOM 4019 N N . LEU A 1 497 ? -21.966 -8.826 51.717 1.00 90.94 497 LEU A N 1
ATOM 4020 C CA . LEU A 1 497 ? -22.370 -8.192 50.456 1.00 90.94 497 LEU A CA 1
ATOM 4021 C C . LEU A 1 497 ? -21.768 -6.790 50.292 1.00 90.94 497 LEU A C 1
ATOM 4023 O O . LEU A 1 497 ? -21.344 -6.435 49.195 1.00 90.94 497 LEU A O 1
ATOM 4027 N N . SER A 1 498 ? -21.698 -6.003 51.370 1.00 89.31 498 SER A N 1
ATOM 4028 C CA . SER A 1 498 ? -21.061 -4.682 51.355 1.00 89.31 498 SER A CA 1
ATOM 4029 C C . SER A 1 498 ? -19.587 -4.766 50.969 1.00 89.31 498 SER A C 1
ATOM 4031 O O . SER A 1 498 ? -19.150 -4.029 50.087 1.00 89.31 498 SER A O 1
ATOM 4033 N N . ASN A 1 499 ? -18.840 -5.686 51.582 1.00 88.31 499 ASN A N 1
ATOM 4034 C CA . ASN A 1 499 ? -17.424 -5.881 51.283 1.00 88.31 499 ASN A CA 1
ATOM 4035 C C . ASN A 1 499 ? -17.224 -6.371 49.837 1.00 88.31 499 ASN A C 1
ATOM 4037 O O . ASN A 1 499 ? -16.343 -5.887 49.134 1.00 88.31 499 ASN A O 1
ATOM 4041 N N . GLU A 1 500 ? -18.060 -7.300 49.364 1.00 87.94 500 GLU A N 1
ATOM 4042 C CA . GLU A 1 500 ? -17.990 -7.828 47.995 1.00 87.94 500 GLU A CA 1
ATOM 4043 C C . GLU A 1 500 ? -18.291 -6.760 46.934 1.00 87.94 500 GLU A C 1
ATOM 4045 O O . GLU A 1 500 ? -17.622 -6.707 45.902 1.00 87.94 500 GLU A O 1
ATOM 4050 N N . ILE A 1 501 ? -19.262 -5.878 47.187 1.00 87.25 501 ILE A N 1
ATOM 4051 C CA . ILE A 1 501 ? -19.645 -4.796 46.267 1.00 87.25 501 ILE A CA 1
ATOM 4052 C C . ILE A 1 501 ? -18.584 -3.685 46.225 1.00 87.25 501 ILE A C 1
ATOM 4054 O O . ILE A 1 501 ? -18.429 -3.027 45.194 1.00 87.25 501 ILE A O 1
ATOM 4058 N N . GLU A 1 502 ? -17.805 -3.503 47.293 1.00 85.81 502 GLU A N 1
ATOM 4059 C CA . GLU A 1 502 ? -16.722 -2.515 47.357 1.00 85.81 502 GLU A CA 1
ATOM 4060 C C . GLU A 1 502 ? -15.597 -2.784 46.344 1.00 85.81 502 GLU A C 1
ATOM 4062 O O . GLU A 1 502 ? -15.060 -1.840 45.762 1.00 85.81 502 GLU A O 1
ATOM 4067 N N . TYR A 1 503 ? -15.337 -4.054 46.008 1.00 83.38 503 TYR A N 1
ATOM 4068 C CA . TYR A 1 503 ? -14.401 -4.441 44.939 1.00 83.38 503 TYR A CA 1
ATOM 4069 C C . TYR A 1 503 ? -14.830 -3.979 43.536 1.00 83.38 503 TYR A C 1
ATOM 4071 O O . TYR A 1 503 ? -14.029 -4.009 42.601 1.00 83.38 503 TYR A O 1
ATOM 4079 N N . PHE A 1 504 ? -16.079 -3.535 43.370 1.00 83.25 504 PHE A N 1
ATOM 4080 C CA . PHE A 1 504 ? -16.632 -3.061 42.103 1.00 83.25 504 PHE A CA 1
ATOM 4081 C C . PHE A 1 504 ? -16.887 -1.547 42.101 1.00 83.25 504 PHE A C 1
ATOM 4083 O O . PHE A 1 504 ? -17.772 -1.092 41.377 1.00 83.25 504 PHE A O 1
ATOM 4090 N N . ALA A 1 505 ? -16.113 -0.761 42.863 1.00 79.38 505 ALA A N 1
ATOM 4091 C CA . ALA A 1 505 ? -16.261 0.697 42.987 1.00 79.38 505 ALA A CA 1
ATOM 4092 C C . ALA A 1 505 ? -16.343 1.452 41.641 1.00 79.38 505 ALA A C 1
ATOM 4094 O O . ALA A 1 505 ? -17.094 2.420 41.514 1.00 79.38 505 ALA A O 1
ATOM 4095 N N . ASP A 1 506 ? -15.631 0.967 40.621 1.00 76.56 506 ASP A N 1
ATOM 4096 C CA . ASP A 1 506 ? -15.604 1.556 39.273 1.00 76.56 506 ASP A CA 1
ATOM 4097 C C . ASP A 1 506 ? -16.807 1.156 38.395 1.00 76.56 506 ASP A C 1
ATOM 4099 O O . ASP A 1 506 ? -16.911 1.566 37.238 1.00 76.56 506 ASP A O 1
ATOM 4103 N N . CYS A 1 507 ? -17.713 0.309 38.892 1.00 77.62 507 CYS A N 1
ATOM 4104 C CA . CYS A 1 507 ? -18.892 -0.122 38.150 1.00 77.62 507 CYS A CA 1
ATOM 4105 C C . CYS A 1 507 ? -19.956 0.992 38.128 1.00 77.62 507 CYS A C 1
ATOM 4107 O O . CYS A 1 507 ? -20.261 1.562 39.177 1.00 77.62 507 CYS A O 1
ATOM 4109 N N . PRO A 1 508 ? -20.635 1.247 36.991 1.00 70.25 508 PRO A N 1
ATOM 4110 C CA . PRO A 1 508 ? -21.704 2.248 36.917 1.00 70.25 508 PRO A CA 1
ATOM 4111 C C . PRO A 1 508 ? -22.827 2.051 37.951 1.00 70.25 508 PRO A C 1
ATOM 4113 O O . PRO A 1 508 ? -23.402 3.023 38.432 1.00 70.25 508 PRO A O 1
ATOM 4116 N N . LYS A 1 509 ? -23.115 0.796 38.328 1.00 76.06 509 LYS A N 1
ATOM 4117 C CA . LYS A 1 509 ? -24.147 0.443 39.319 1.00 76.06 509 LYS A CA 1
ATOM 4118 C C . LYS A 1 509 ? -23.689 0.542 40.775 1.00 76.06 509 LYS A C 1
ATOM 4120 O O . LYS A 1 509 ? -24.520 0.445 41.675 1.00 76.06 509 LYS A O 1
ATOM 4125 N N . TYR A 1 510 ? -22.397 0.752 41.028 1.00 83.38 510 TYR A N 1
ATOM 4126 C CA . TYR A 1 510 ? -21.849 0.753 42.383 1.00 83.38 510 TYR A CA 1
ATOM 4127 C C . TYR A 1 510 ? -22.519 1.793 43.279 1.00 83.38 510 TYR A C 1
ATOM 4129 O O . TYR A 1 510 ? -22.911 1.467 44.393 1.00 83.38 510 TYR A O 1
ATOM 4137 N N . LYS A 1 511 ? -22.708 3.027 42.793 1.00 83.06 511 LYS A N 1
ATOM 4138 C CA . LYS A 1 511 ? -23.307 4.105 43.597 1.00 83.06 511 LYS A CA 1
ATOM 4139 C C . LYS A 1 511 ? -24.723 3.763 44.066 1.00 83.06 511 LYS A C 1
ATOM 4141 O O . LYS A 1 511 ? -25.042 3.972 45.231 1.00 83.06 511 LYS A O 1
ATOM 4146 N N . GLU A 1 512 ? -25.541 3.211 43.172 1.00 84.25 512 GLU A N 1
ATOM 4147 C CA . GLU A 1 512 ? -26.916 2.794 43.470 1.00 84.25 512 GLU A CA 1
ATOM 4148 C C . GLU A 1 512 ? -26.939 1.641 44.487 1.00 84.25 512 GLU A C 1
ATOM 4150 O O . GLU A 1 512 ? -27.668 1.681 45.481 1.00 84.25 512 GLU A O 1
ATOM 4155 N N . MET A 1 513 ? -26.087 0.633 44.281 1.00 86.81 513 MET A N 1
ATOM 4156 C CA . MET A 1 513 ? -25.992 -0.522 45.178 1.00 86.81 513 MET A CA 1
ATOM 4157 C C . MET A 1 513 ? -25.426 -0.142 46.549 1.00 86.81 513 MET A C 1
ATOM 4159 O O . MET A 1 513 ? -25.939 -0.606 47.562 1.00 86.81 513 MET A O 1
ATOM 4163 N N . LYS A 1 514 ? -24.429 0.746 46.601 1.00 88.31 514 LYS A N 1
ATOM 4164 C CA . LYS A 1 514 ? -23.863 1.271 47.848 1.00 88.31 514 LYS A CA 1
ATOM 4165 C C . LYS A 1 514 ? -24.910 2.027 48.657 1.00 88.31 514 LYS A C 1
ATOM 4167 O O . LYS A 1 514 ? -25.046 1.761 49.842 1.00 88.31 514 LYS A O 1
ATOM 4172 N N . ALA A 1 515 ? -25.675 2.916 48.019 1.00 87.31 515 ALA A N 1
ATOM 4173 C CA . ALA A 1 515 ? -26.752 3.643 48.689 1.00 87.31 515 ALA A CA 1
ATOM 4174 C C . ALA A 1 515 ? -27.800 2.683 49.278 1.00 87.31 515 ALA A C 1
ATOM 4176 O O . ALA A 1 515 ? -28.185 2.820 50.436 1.00 87.31 515 ALA A O 1
ATOM 4177 N N . THR A 1 516 ? -28.194 1.663 48.508 1.00 88.75 516 THR A N 1
ATOM 4178 C CA . THR A 1 516 ? -29.154 0.645 48.964 1.00 88.75 516 THR A CA 1
ATOM 4179 C C . THR A 1 516 ? -28.599 -0.191 50.123 1.00 88.75 516 THR A C 1
ATOM 4181 O O . THR A 1 516 ? -29.316 -0.479 51.077 1.00 88.75 516 THR A O 1
ATOM 4184 N N . LEU A 1 517 ? -27.321 -0.576 50.076 1.00 91.31 517 LEU A N 1
ATOM 4185 C CA . LEU A 1 517 ? -26.666 -1.304 51.164 1.00 91.31 517 LEU A CA 1
ATOM 4186 C C . LEU A 1 517 ? -26.564 -0.476 52.445 1.00 91.31 517 LEU A C 1
ATOM 4188 O O . LEU A 1 517 ? -26.811 -1.019 53.518 1.00 91.31 517 LEU A O 1
ATOM 4192 N N . SER A 1 518 ? -26.229 0.812 52.344 1.00 90.50 518 SER A N 1
ATOM 4193 C CA . SER A 1 518 ? -26.190 1.711 53.502 1.00 90.50 518 SER A CA 1
ATOM 4194 C C . SER A 1 518 ? -27.569 1.833 54.152 1.00 90.50 518 SER A C 1
ATOM 4196 O O . SER A 1 518 ? -27.684 1.641 55.360 1.00 90.50 518 SER A O 1
ATOM 4198 N N . GLU A 1 519 ? -28.625 2.015 53.352 1.00 91.31 519 GLU A N 1
ATOM 4199 C CA . GLU A 1 519 ? -30.016 2.006 53.830 1.00 91.31 519 GLU A CA 1
ATOM 4200 C C . GLU A 1 519 ? -30.359 0.680 54.541 1.00 91.31 519 GLU A C 1
ATOM 4202 O O . GLU A 1 519 ? -30.946 0.665 55.623 1.00 91.31 519 GLU A O 1
ATOM 4207 N N . MET A 1 520 ? -29.967 -0.460 53.962 1.00 92.00 520 MET A N 1
ATOM 4208 C CA . MET A 1 520 ? -30.181 -1.778 54.569 1.00 92.00 520 MET A CA 1
ATOM 4209 C C . MET A 1 520 ? -29.426 -1.944 55.894 1.00 92.00 520 MET A C 1
ATOM 4211 O O . MET A 1 520 ? -29.992 -2.489 56.840 1.00 92.00 520 MET A O 1
ATOM 4215 N N . GLN A 1 521 ? -28.173 -1.490 55.977 1.00 92.25 521 GLN A N 1
ATOM 4216 C CA . GLN A 1 521 ? -27.363 -1.548 57.198 1.00 92.25 521 GLN A CA 1
ATOM 4217 C C . GLN A 1 521 ? -27.974 -0.701 58.315 1.00 92.25 521 GLN A C 1
ATOM 4219 O O . GLN A 1 521 ? -28.094 -1.187 59.440 1.00 92.25 521 GLN A O 1
ATOM 4224 N N . GLU A 1 522 ? -28.404 0.524 58.009 1.00 90.62 522 GLU A N 1
ATOM 4225 C CA . GLU A 1 522 ? -29.072 1.412 58.967 1.00 90.62 522 GLU A CA 1
ATOM 4226 C C . GLU A 1 522 ? -30.374 0.794 59.487 1.00 90.62 522 GLU A C 1
ATOM 4228 O O . GLU A 1 522 ? -30.554 0.655 60.701 1.00 90.62 522 GLU A O 1
ATOM 4233 N N . ASN A 1 523 ? -31.239 0.329 58.579 1.00 90.25 523 ASN A N 1
ATOM 4234 C CA . ASN A 1 523 ? -32.508 -0.315 58.926 1.00 90.25 523 ASN A CA 1
ATOM 4235 C C . ASN A 1 523 ? -32.316 -1.552 59.808 1.00 90.25 523 ASN A C 1
ATOM 4237 O O . ASN A 1 523 ? -33.076 -1.780 60.754 1.00 90.25 523 ASN A O 1
ATOM 4241 N N . LEU A 1 524 ? -31.296 -2.355 59.510 1.00 92.44 524 LEU A N 1
ATOM 4242 C CA . LEU A 1 524 ? -31.014 -3.569 60.257 1.00 92.44 524 LEU A CA 1
ATOM 4243 C C . LEU A 1 524 ? -30.387 -3.277 61.627 1.00 92.44 524 LEU A C 1
ATOM 4245 O O . LEU A 1 524 ? -30.749 -3.927 62.605 1.00 92.44 524 LEU A O 1
ATOM 4249 N N . MET A 1 525 ? -29.489 -2.291 61.729 1.00 90.50 525 MET A N 1
ATOM 4250 C CA . MET A 1 525 ? -28.941 -1.868 63.022 1.00 90.50 525 MET A CA 1
ATOM 4251 C C . MET A 1 525 ? -30.034 -1.325 63.942 1.00 90.50 525 MET A C 1
ATOM 4253 O O . MET A 1 525 ? -30.090 -1.723 65.105 1.00 90.50 525 MET A O 1
ATOM 4257 N N . ALA A 1 526 ? -30.935 -0.491 63.415 1.00 88.75 526 ALA A N 1
ATOM 4258 C CA . ALA A 1 526 ? -32.084 0.005 64.167 1.00 88.75 526 ALA A CA 1
ATOM 4259 C C . ALA A 1 526 ? -32.981 -1.145 64.656 1.00 88.75 526 ALA A C 1
ATOM 4261 O O . ALA A 1 526 ? -33.378 -1.171 65.821 1.00 88.75 526 ALA A O 1
ATOM 4262 N N . LEU A 1 527 ? -33.254 -2.137 63.799 1.00 90.69 527 LEU A N 1
ATOM 4263 C CA . LEU A 1 527 ? -34.037 -3.315 64.174 1.00 90.69 527 LEU A CA 1
ATOM 4264 C C . LEU A 1 527 ? -33.351 -4.144 65.274 1.00 90.69 527 LEU A C 1
ATOM 4266 O O . LEU A 1 527 ? -34.006 -4.504 66.253 1.00 90.69 527 LEU A O 1
ATOM 4270 N N . CYS A 1 528 ? -32.050 -4.427 65.150 1.00 90.19 528 CYS A N 1
ATOM 4271 C CA . CYS A 1 528 ? -31.290 -5.161 66.167 1.00 90.19 528 CYS A CA 1
ATOM 4272 C C . CYS A 1 528 ? -31.309 -4.445 67.526 1.00 90.19 528 CYS A C 1
ATOM 4274 O O . CYS A 1 528 ? -31.534 -5.090 68.553 1.00 90.19 528 CYS A O 1
ATOM 4276 N N . GLU A 1 529 ? -31.110 -3.124 67.541 1.00 90.31 529 GLU A N 1
ATOM 4277 C CA . GLU A 1 529 ? -31.125 -2.316 68.767 1.00 90.31 529 GLU A CA 1
ATOM 4278 C C . GLU A 1 529 ? -32.516 -2.340 69.423 1.00 90.31 529 GLU A C 1
ATOM 4280 O O . GLU A 1 529 ? -32.648 -2.596 70.623 1.00 90.31 529 GLU A O 1
ATOM 4285 N N . ASN A 1 530 ? -33.573 -2.187 68.621 1.00 88.69 530 ASN A N 1
ATOM 4286 C CA . ASN A 1 530 ? -34.961 -2.257 69.076 1.00 88.69 530 ASN A CA 1
ATOM 4287 C C . ASN A 1 530 ? -35.326 -3.634 69.653 1.00 88.69 530 ASN A C 1
ATOM 4289 O O . ASN A 1 530 ? -35.977 -3.718 70.700 1.00 88.69 530 ASN A O 1
ATOM 4293 N N . ILE A 1 531 ? -34.885 -4.723 69.014 1.00 90.62 531 ILE A N 1
ATOM 4294 C CA . ILE A 1 531 ? -35.073 -6.090 69.521 1.00 90.62 531 ILE A CA 1
ATOM 4295 C C . ILE A 1 531 ? -34.333 -6.268 70.849 1.00 90.62 531 ILE A C 1
ATOM 4297 O O . ILE A 1 531 ? -34.924 -6.744 71.819 1.00 90.62 531 ILE A O 1
ATOM 4301 N N . LYS A 1 532 ? -33.065 -5.853 70.926 1.00 90.81 532 LYS A N 1
ATOM 4302 C CA . LYS A 1 532 ? -32.233 -5.976 72.130 1.00 90.81 532 LYS A CA 1
ATOM 4303 C C . LYS A 1 532 ? -32.834 -5.225 73.320 1.00 90.81 532 LYS A C 1
ATOM 4305 O O . LYS A 1 532 ? -32.918 -5.781 74.419 1.00 90.81 532 LYS A O 1
ATOM 4310 N N . ASN A 1 533 ? -33.306 -4.001 73.092 1.00 89.25 533 ASN A N 1
ATOM 4311 C CA . ASN A 1 533 ? -33.981 -3.197 74.109 1.00 89.25 533 ASN A CA 1
ATOM 4312 C C . ASN A 1 533 ? -35.269 -3.876 74.594 1.00 89.25 533 ASN A C 1
ATOM 4314 O O . ASN A 1 533 ? -35.495 -3.983 75.801 1.00 89.25 533 ASN A O 1
ATOM 4318 N N . MET A 1 534 ? -36.077 -4.422 73.682 1.00 87.56 534 MET A N 1
ATOM 4319 C CA . MET A 1 534 ? -37.301 -5.139 74.051 1.00 87.56 534 MET A CA 1
ATOM 4320 C C . MET A 1 534 ? -37.026 -6.443 74.808 1.00 87.56 534 MET A C 1
ATOM 4322 O O . MET A 1 534 ? -37.704 -6.723 75.795 1.00 87.56 534 MET A O 1
ATOM 4326 N N . ILE A 1 535 ? -36.010 -7.220 74.428 1.00 89.00 535 ILE A N 1
ATOM 4327 C CA . ILE A 1 535 ? -35.598 -8.418 75.181 1.00 89.00 535 ILE A CA 1
ATOM 4328 C C . ILE A 1 535 ? -35.261 -8.047 76.626 1.00 89.00 535 ILE A C 1
ATOM 4330 O O . ILE A 1 535 ? -35.721 -8.714 77.559 1.00 89.00 535 ILE A O 1
ATOM 4334 N N . PHE A 1 536 ? -34.510 -6.962 76.830 1.00 88.81 536 PHE A N 1
ATOM 4335 C CA . PHE A 1 536 ? -34.189 -6.468 78.166 1.00 88.81 536 PHE A CA 1
ATOM 4336 C C . PHE A 1 536 ? -35.455 -6.104 78.957 1.00 88.81 536 PHE A C 1
ATOM 4338 O O . PHE A 1 536 ? -35.640 -6.597 80.073 1.00 88.81 536 PHE A O 1
ATOM 4345 N N . VAL A 1 537 ? -36.361 -5.319 78.364 1.00 85.31 537 VAL A N 1
ATOM 4346 C CA . VAL A 1 537 ? -37.630 -4.914 78.995 1.00 85.31 537 VAL A CA 1
ATOM 4347 C C . VAL A 1 537 ? -38.470 -6.131 79.393 1.00 85.31 537 VAL A C 1
ATOM 4349 O O . VAL A 1 537 ? -38.858 -6.257 80.557 1.00 85.31 537 VAL A O 1
ATOM 4352 N N . PHE A 1 538 ? -38.704 -7.075 78.479 1.00 84.56 538 PHE A N 1
ATOM 4353 C CA . PHE A 1 538 ? -39.509 -8.269 78.763 1.00 84.56 538 PHE A CA 1
ATOM 4354 C C . PHE A 1 538 ? -38.847 -9.188 79.794 1.00 84.56 538 PHE A C 1
ATOM 4356 O O . PHE A 1 538 ? -39.539 -9.768 80.632 1.00 84.56 538 PHE A O 1
ATOM 4363 N N . THR A 1 539 ? -37.516 -9.273 79.807 1.00 86.88 539 THR A N 1
ATOM 4364 C CA . THR A 1 539 ? -36.776 -10.009 80.843 1.00 86.88 539 THR A CA 1
ATOM 4365 C C . THR A 1 539 ? -37.006 -9.407 82.230 1.00 86.88 539 THR A C 1
ATOM 4367 O O . THR A 1 539 ? -37.207 -10.144 83.200 1.00 86.88 539 THR A O 1
ATOM 4370 N N . VAL A 1 540 ? -37.000 -8.075 82.344 1.00 85.88 540 VAL A N 1
ATOM 4371 C CA . VAL A 1 540 ? -37.290 -7.371 83.603 1.00 85.88 540 VAL A CA 1
ATOM 4372 C C . VAL A 1 540 ? -38.748 -7.580 84.019 1.00 85.88 540 VAL A C 1
ATOM 4374 O O . VAL A 1 540 ? -38.991 -7.963 85.163 1.00 85.88 540 VAL A O 1
ATOM 4377 N N . ILE A 1 541 ? -39.707 -7.420 83.100 1.00 83.00 541 ILE A N 1
ATOM 4378 C CA . ILE A 1 541 ? -41.140 -7.637 83.370 1.00 83.00 541 ILE A CA 1
ATOM 4379 C C . ILE A 1 541 ? -41.385 -9.060 83.885 1.00 83.00 541 ILE A C 1
ATOM 4381 O O . ILE A 1 541 ? -41.998 -9.238 84.935 1.00 83.00 541 ILE A O 1
ATOM 4385 N N . ILE A 1 542 ? -40.859 -10.085 83.212 1.00 84.56 542 ILE A N 1
ATOM 4386 C CA . ILE A 1 542 ? -41.035 -11.481 83.639 1.00 84.56 542 ILE A CA 1
ATOM 4387 C C . ILE A 1 542 ? -40.437 -11.709 85.034 1.00 84.56 542 ILE A C 1
ATOM 4389 O O . ILE A 1 542 ? -41.050 -12.387 85.857 1.00 84.56 542 ILE A O 1
ATOM 4393 N N . LYS A 1 543 ? -39.270 -11.126 85.341 1.00 84.31 543 LYS A N 1
ATOM 4394 C CA . LYS A 1 543 ? -38.660 -11.237 86.678 1.00 84.31 543 LYS A CA 1
ATOM 4395 C C . LYS A 1 543 ? -39.479 -10.556 87.777 1.00 84.31 543 LYS A C 1
ATOM 4397 O O . LYS A 1 543 ? -39.406 -11.015 88.913 1.00 84.31 543 LYS A O 1
ATOM 4402 N N . LEU A 1 544 ? -40.197 -9.478 87.460 1.00 81.94 544 LEU A N 1
ATOM 4403 C CA . LEU A 1 544 ? -40.988 -8.704 88.423 1.00 81.94 544 LEU A CA 1
ATOM 4404 C C . LEU A 1 544 ? -42.403 -9.258 88.630 1.00 81.94 544 LEU A C 1
ATOM 4406 O O . LEU A 1 544 ? -42.896 -9.217 89.751 1.00 81.94 544 LEU A O 1
ATOM 4410 N N . PHE A 1 545 ? -43.049 -9.753 87.571 1.00 76.12 545 PHE A N 1
ATOM 4411 C CA . PHE A 1 545 ? -44.476 -10.104 87.581 1.00 76.12 545 PHE A CA 1
ATOM 4412 C C . PHE A 1 545 ? -44.763 -11.610 87.527 1.00 76.12 545 PHE A C 1
ATOM 4414 O O . PHE A 1 545 ? -45.896 -12.014 87.766 1.00 76.12 545 PHE A O 1
ATOM 4421 N N . CYS A 1 546 ? -43.772 -12.443 87.194 1.00 71.12 546 CYS A N 1
ATOM 4422 C CA . CYS A 1 546 ? -43.953 -13.889 87.007 1.00 71.12 546 CYS A CA 1
ATOM 4423 C C . CYS A 1 546 ? -43.133 -14.744 87.979 1.00 71.12 546 CYS A C 1
ATOM 4425 O O . CYS A 1 546 ? -42.956 -15.940 87.729 1.00 71.12 546 CYS A O 1
ATOM 4427 N N . LYS A 1 547 ? -42.604 -14.121 89.035 1.00 53.38 547 LYS A N 1
ATOM 4428 C CA . LYS A 1 547 ? -41.935 -14.780 90.155 1.00 53.38 547 LYS A CA 1
ATOM 4429 C C . LYS A 1 547 ? -42.819 -14.789 91.385 1.00 53.38 547 LYS A C 1
ATOM 4431 O O . LYS A 1 547 ? -43.453 -13.743 91.640 1.00 53.38 547 LYS A O 1
#

Sequence (547 aa):
KTPKATQLNKMRDLKLVFLFHLGALLIEVTSGQGLMNILSNTNTAPNALEVNDNVAIKLSQLAPRTSLKQQKRRSGRRALKNKKANTEPPIVESNMDESLIVESLNVNKQPASTTNTKSIDENTSIRERIAQTDKQVDQIAKEVRGYKAQINSPTPIFNEDFINLTVNKLKERKKKLKEFAATIEEWLDIYQNNQAIVNMIKALLKKVKALCKQIEEQIDQWECLLKKKTLLKEIELLENKYKQFYDQFKNIKDACQQKEFNKNCIEAYLKMKGTLTKFQQEIKQKIEKLLSRKCLTDKQKVPCYQRLLKLQSKVSGLIEELGNCLKQMFVDKIGAINKIRNDLYNKISLAKLKVEGSSNKKLILEAINNLKKYHEELQKLKEELEIVIDCFNKIAKCLTPEDYEKCKHALDDLRMELKGLCKLVQDCLENLQKLLTILPLQQDMNKKKKEIEKLQQQYNVLFTGLTFNCTTFKKILSKLESLQKEAEECKSKVQQLSNEIEYFADCPKYKEMKATLSEMQENLMALCENIKNMIFVFTVIIKLFCK

Foldseek 3Di:
DDDDPVVVVVVVVVVVVVVVVVLVVVCVVLVCPVVVVVVVPPDDDDDDDDDDDDDDDDDDDDDDDDDDDDDDDDDDDDDDDDDDDDDDDDDDDDDDDDDDDDDDDDDDDDDDDDDDPDDDVVVVVVVVVLVVVLVVLVVLVVVLVVLVVLLVDPDNPDDLVRLVVVLVVLVVSLVVLVVVLVVLVVVCVVPVPPVVSNVSSVVSNVSSVVVSVSSVVSSLVSVLVSVLVVLVVVLVVLVVVVVVLVVLLVVLLVVPVVDADDPVSLVSLVVSLVVLVVSLVVLVVSLVVLVPDPSDDPVSSVVSNVSSVVSSVSSVVSSVVSLVSLLVSLVVLLVVLVVLLVVLVVQLVVLLVQPVVDLDLVSLVVSLVSLVVSLVVLVVSLVVLVSSVVSLVVCLVVDDPVSSVVSVVSSVVSNVSSVVSNVSSVVSNVQSVLSSVCSVLVVVLVVLLVVLVVLVVLVVCLPPPDDDDLVSLVVSLVVLVVSLVSLVVSLVVLVVSQVVLVVSCVHPCSVVSNVSSVVSNVSSVSSNVSSVVVNVSSVVVCVVPVD

Organism: NCBI:txid252671

pLDDT: mean 73.02, std 22.38, range [23.25, 93.94]